Protein AF-A0A3S0UBY3-F1 (afdb_monomer)

Solvent-accessible surface area (backbone atoms only — not comparable to full-atom values): 37049 Å² total; per-residue (Å²): 132,81,89,73,77,71,64,92,69,75,54,56,44,58,55,44,88,33,71,86,42,46,67,49,50,43,51,38,42,45,49,52,40,56,54,53,75,72,58,89,74,78,84,89,67,85,76,73,86,61,48,73,69,53,44,51,51,50,36,53,45,42,46,29,70,48,75,72,84,61,65,47,99,41,67,59,68,59,82,82,43,48,64,55,47,53,55,40,70,66,39,85,90,56,46,69,62,54,49,51,44,54,45,45,34,56,28,55,55,64,73,55,57,37,51,48,48,46,55,43,23,75,73,71,79,36,69,35,50,53,48,46,36,55,50,38,35,86,76,75,44,50,63,52,58,53,35,46,34,39,37,71,54,56,28,65,71,89,52,60,64,87,39,41,46,66,46,35,52,77,30,38,47,53,38,52,46,47,40,74,72,44,62,88,87,51,86,49,32,67,31,29,37,52,46,52,41,68,46,95,68,75,49,71,66,34,45,53,55,32,48,52,38,34,34,32,78,56,71,74,65,16,70,48,30,46,53,32,45,67,81,46,90,59,43,70,63,53,36,57,55,30,56,70,43,92,47,66,54,24,20,33,37,24,26,51,48,32,39,82,70,54,48,71,83,44,50,70,60,51,53,53,50,42,74,70,47,87,46,66,74,38,31,25,29,37,33,33,21,34,39,64,46,72,46,64,53,71,84,76,62,48,73,68,55,50,49,51,53,30,69,67,59,82,71,80,82,63,75,57,55,71,66,57,63,72,91,73,57,68,76,44,28,29,53,88,78,64,47,76,56,60,66,56,39,58,53,39,53,49,49,52,25,24,71,67,57,36,23,62,58,48,46,50,56,37,50,61,45,62,48,30,23,72,68,34,32,19,51,43,16,49,54,53,49,52,38,46,52,46,28,44,54,51,42,62,75,38,80,83,54,102,61,92,54,61,56,29,66,72,28,36,2,38,38,6,53,29,17,46,27,45,28,86,58,52,43,60,53,46,52,53,51,33,64,75,34,60,90,46,68,61,70,52,41,51,43,46,51,49,14,28,70,50,27,72,52,60,64,18,48,21,52,49,61,48,44,62,84,73,53,90,38,67,67,59,40,52,49,41,53,52,50,60,67,46,45,31,79,72,73,73,37,50,75,65,52,47,58,47,53,28,59,76,51,53,71,36,41,74,88,19,40,26,85,30,27,76,69,100,68,32,30,35,34,37,56,41,80,89,70,51,73,49,36,27,44,85,88,64,54,76,51,53,75,69,61,36,59,71,37,79,76,40,16,58,48,22,51,52,46,48,52,51,29,55,54,45,42,54,52,51,53,53,53,54,50,54,49,52,53,49,31,26,74,72,56,44,76,34,50,41,65,57,39,50,55,43,35,50,48,28,47,59,51,19,45,54,53,43,70,41,52,31,21,41,54,48,100,92,46,57,46,55,29,36,41,46,96,90,67,46,45,21,31,90,85,68,46,81,51,88,76,57,71,89,32,40,31,28,45,46,41,76,89,50,43,62,76,91,45,51,67,52,49,53,48,50,50,51,46,59,63,49,65,67,75,74,115

Structure (mmCIF, N/CA/C/O backbone):
data_AF-A0A3S0UBY3-F1
#
_entry.id   AF-A0A3S0UBY3-F1
#
loop_
_atom_site.group_PDB
_atom_site.id
_atom_site.type_symbol
_atom_site.label_atom_id
_atom_site.label_alt_id
_atom_site.label_comp_id
_atom_site.label_asym_id
_atom_site.label_entity_id
_atom_site.label_seq_id
_atom_site.pdbx_PDB_ins_code
_atom_site.Cartn_x
_atom_site.Cartn_y
_atom_site.Cartn_z
_atom_site.occupancy
_atom_site.B_iso_or_equiv
_atom_site.auth_seq_id
_atom_site.auth_comp_id
_atom_site.auth_asym_id
_atom_site.auth_atom_id
_atom_site.pdbx_PDB_model_num
ATOM 1 N N . MET A 1 1 ? 36.560 -33.343 -26.051 1.00 32.06 1 MET A N 1
ATOM 2 C CA . MET A 1 1 ? 36.045 -32.577 -27.203 1.00 32.06 1 MET A CA 1
ATOM 3 C C . MET A 1 1 ? 37.040 -31.472 -27.485 1.00 32.06 1 MET A C 1
ATOM 5 O O . MET A 1 1 ? 37.594 -30.974 -26.513 1.00 32.06 1 MET A O 1
ATOM 9 N N . PRO A 1 2 ? 37.358 -31.209 -28.759 1.00 35.00 2 PRO A N 1
ATOM 10 C CA . PRO A 1 2 ? 38.418 -30.282 -29.131 1.00 35.00 2 PRO A CA 1
ATOM 11 C C . PRO A 1 2 ? 38.023 -28.857 -28.747 1.00 35.00 2 PRO A C 1
ATOM 13 O O . PRO A 1 2 ? 36.834 -28.541 -28.717 1.00 35.00 2 PRO A O 1
ATOM 16 N N . ASP A 1 3 ? 39.035 -28.046 -28.452 1.00 38.53 3 ASP A N 1
ATOM 17 C CA . ASP A 1 3 ? 38.946 -26.611 -28.213 1.00 38.53 3 ASP A CA 1
ATOM 18 C C . ASP A 1 3 ? 38.038 -25.939 -29.252 1.00 38.53 3 ASP A C 1
ATOM 20 O O . ASP A 1 3 ? 38.416 -25.748 -30.410 1.00 38.53 3 ASP A O 1
ATOM 24 N N . SER A 1 4 ? 36.821 -25.583 -28.839 1.00 31.58 4 SER A N 1
ATOM 25 C CA . SER A 1 4 ? 36.067 -24.545 -29.532 1.00 31.58 4 SER A CA 1
ATOM 26 C C . SER A 1 4 ? 36.783 -23.230 -29.234 1.00 31.58 4 SER A C 1
ATOM 28 O O . SER A 1 4 ? 36.887 -22.877 -28.056 1.00 31.58 4 SER A O 1
ATOM 30 N N . PRO A 1 5 ? 37.285 -22.498 -30.243 1.00 37.03 5 PRO A N 1
ATOM 31 C CA . PRO A 1 5 ? 37.791 -21.162 -29.998 1.00 37.03 5 PRO A CA 1
ATOM 32 C C . PRO A 1 5 ? 36.629 -20.337 -29.445 1.00 37.03 5 PRO A C 1
ATOM 34 O O . PRO A 1 5 ? 35.521 -20.365 -29.990 1.00 37.03 5 PRO A O 1
ATOM 37 N N . LEU A 1 6 ? 36.870 -19.644 -28.333 1.00 30.88 6 LEU A N 1
ATOM 38 C CA . LEU A 1 6 ? 35.965 -18.603 -27.861 1.00 30.88 6 LEU A CA 1
ATOM 39 C C . LEU A 1 6 ? 35.669 -17.650 -29.038 1.00 30.88 6 LEU A C 1
ATOM 41 O O . LEU A 1 6 ? 36.555 -17.429 -29.873 1.00 30.88 6 LEU A O 1
ATOM 45 N N . PRO A 1 7 ? 34.442 -17.110 -29.157 1.00 32.34 7 PRO A N 1
ATOM 46 C CA . PRO A 1 7 ? 34.137 -16.140 -30.201 1.00 32.34 7 PRO A CA 1
ATOM 47 C C . PRO A 1 7 ? 35.148 -14.976 -30.148 1.00 32.34 7 PRO A C 1
ATOM 49 O O . PRO A 1 7 ? 35.634 -14.652 -29.064 1.00 32.34 7 PRO A O 1
ATOM 52 N N . PRO A 1 8 ? 35.450 -14.309 -31.280 1.00 44.38 8 PRO A N 1
ATOM 53 C CA . PRO A 1 8 ? 36.478 -13.256 -31.410 1.00 44.38 8 PRO A CA 1
ATOM 54 C C . PRO A 1 8 ? 36.310 -12.026 -30.485 1.00 44.38 8 PRO A C 1
ATOM 56 O O . PRO A 1 8 ? 37.090 -11.082 -30.557 1.00 44.38 8 PRO A O 1
ATOM 59 N N . GLN A 1 9 ? 35.307 -12.040 -29.607 1.00 47.97 9 GLN A N 1
ATOM 60 C CA . GLN A 1 9 ? 35.019 -11.064 -28.559 1.00 47.97 9 GLN A CA 1
ATOM 61 C C . GLN A 1 9 ? 35.766 -11.340 -27.233 1.00 47.97 9 GLN A C 1
ATOM 63 O O . GLN A 1 9 ? 35.613 -10.579 -26.285 1.00 47.97 9 GLN A O 1
ATOM 68 N N . SER A 1 10 ? 36.573 -12.407 -27.131 1.00 42.12 10 SER A N 1
ATOM 69 C CA . SER A 1 10 ? 37.252 -12.796 -25.879 1.00 42.12 10 SER A CA 1
ATOM 70 C C . SER A 1 10 ? 38.635 -12.172 -25.646 1.00 42.12 10 SER A C 1
ATOM 72 O O . SER A 1 10 ? 39.241 -12.428 -24.607 1.00 42.12 10 SER A O 1
ATOM 74 N N . GLN A 1 11 ? 39.164 -11.387 -26.589 1.00 56.41 11 GLN A N 1
ATOM 75 C CA . GLN A 1 11 ? 40.334 -10.538 -26.342 1.00 56.41 11 GLN A CA 1
ATOM 76 C C . GLN A 1 11 ? 39.840 -9.103 -26.115 1.00 56.41 11 GLN A C 1
ATOM 78 O O . GLN A 1 11 ? 39.343 -8.497 -27.063 1.00 56.41 11 GLN A O 1
ATOM 83 N N . PRO A 1 12 ? 39.924 -8.568 -24.879 1.00 63.78 12 PRO A N 1
ATOM 84 C CA . PRO A 1 12 ? 39.362 -7.258 -24.554 1.00 63.78 12 PRO A CA 1
ATOM 85 C C . PRO A 1 12 ? 40.031 -6.139 -25.355 1.00 63.78 12 PRO A C 1
ATOM 87 O O . PRO A 1 12 ? 39.376 -5.191 -25.746 1.00 63.78 12 PRO A O 1
ATOM 90 N N . TRP A 1 13 ? 41.309 -6.269 -25.692 1.00 72.81 13 TRP A N 1
ATOM 91 C CA . TRP A 1 13 ? 41.991 -5.342 -26.589 1.00 72.81 13 TRP A CA 1
ATOM 92 C C . TRP A 1 13 ? 42.615 -6.150 -27.718 1.00 72.81 13 TRP A C 1
ATOM 94 O O . TRP A 1 13 ? 43.216 -7.194 -27.463 1.00 72.81 13 TRP A O 1
ATOM 104 N N . ARG A 1 14 ? 42.411 -5.702 -28.958 1.00 77.94 14 ARG A N 1
ATOM 105 C CA . ARG A 1 14 ? 42.967 -6.329 -30.158 1.00 77.94 14 ARG A CA 1
ATOM 106 C C . ARG A 1 14 ? 43.536 -5.243 -31.058 1.00 77.94 14 ARG A C 1
ATOM 108 O O . ARG A 1 14 ? 42.834 -4.266 -31.321 1.00 77.94 14 ARG A O 1
ATOM 115 N N . ALA A 1 15 ? 44.746 -5.443 -31.568 1.00 80.62 15 ALA A N 1
ATOM 116 C CA . ALA A 1 15 ? 45.245 -4.626 -32.657 1.00 80.62 15 ALA A CA 1
ATOM 117 C C . ALA A 1 15 ? 44.335 -4.794 -33.883 1.00 80.62 15 ALA A C 1
ATOM 119 O O . ALA A 1 15 ? 44.054 -5.913 -34.329 1.00 80.62 15 ALA A O 1
ATOM 120 N N . ILE A 1 16 ? 43.860 -3.678 -34.431 1.00 84.88 16 ILE A N 1
ATOM 121 C CA . ILE A 1 16 ? 43.133 -3.645 -35.703 1.00 84.88 16 ILE A CA 1
ATOM 122 C C . ILE A 1 16 ? 43.943 -2.888 -36.752 1.00 84.88 16 ILE A C 1
ATOM 124 O O . ILE A 1 16 ? 44.763 -2.037 -36.418 1.00 84.88 16 ILE A O 1
ATOM 128 N N . ASP A 1 17 ? 43.679 -3.164 -38.030 1.00 86.38 17 ASP A N 1
ATOM 129 C CA . ASP A 1 17 ? 44.077 -2.240 -39.092 1.00 86.38 17 ASP A CA 1
ATOM 130 C C . ASP A 1 17 ? 43.248 -0.958 -38.932 1.00 86.38 17 ASP A C 1
ATOM 132 O O . ASP A 1 17 ? 42.068 -0.918 -39.289 1.00 86.38 17 ASP A O 1
ATOM 136 N N . ALA A 1 18 ? 43.835 0.048 -38.279 1.00 88.12 18 ALA A N 1
ATOM 137 C CA . ALA A 1 18 ? 43.155 1.282 -37.906 1.00 88.12 18 ALA A CA 1
ATOM 138 C C . ALA A 1 18 ? 43.128 2.308 -39.050 1.00 88.12 18 ALA A C 1
ATOM 140 O O . ALA A 1 18 ? 42.314 3.231 -39.028 1.00 88.12 18 ALA A O 1
ATOM 141 N N . GLU A 1 19 ? 43.966 2.148 -40.076 1.00 90.25 19 GLU A N 1
ATOM 142 C CA . GLU A 1 19 ? 44.092 3.108 -41.176 1.00 90.25 19 GLU A CA 1
ATOM 143 C C . GLU A 1 19 ? 42.757 3.385 -41.911 1.00 90.25 19 GLU A C 1
ATOM 145 O O . GLU A 1 19 ? 42.457 4.554 -42.175 1.00 90.25 19 GLU A O 1
ATOM 150 N N . PRO A 1 20 ? 41.871 2.391 -42.151 1.00 93.25 20 PRO A N 1
ATOM 151 C CA . PRO A 1 20 ? 40.527 2.629 -42.685 1.00 93.25 20 PRO A CA 1
ATOM 152 C C . PRO A 1 20 ? 39.637 3.537 -41.817 1.00 93.25 20 PRO A C 1
ATOM 154 O O . PRO A 1 20 ? 38.706 4.151 -42.340 1.00 93.25 20 PRO A O 1
ATOM 157 N N . LEU A 1 21 ? 39.905 3.649 -40.510 1.00 91.31 21 LEU A N 1
ATOM 158 C CA . LEU A 1 21 ? 39.162 4.505 -39.576 1.00 91.31 21 LEU A CA 1
ATOM 159 C C . LEU A 1 21 ? 39.679 5.949 -39.544 1.00 91.31 21 LEU A C 1
ATOM 161 O O . LEU A 1 21 ? 38.986 6.822 -39.015 1.00 91.31 21 LEU A O 1
ATOM 165 N N . ARG A 1 22 ? 40.847 6.238 -40.138 1.00 93.44 22 ARG A N 1
ATOM 166 C CA . ARG A 1 22 ? 41.459 7.578 -40.150 1.00 93.44 22 ARG A CA 1
ATOM 167 C C . ARG A 1 22 ? 40.489 8.689 -40.571 1.00 93.44 22 ARG A C 1
ATOM 169 O O . ARG A 1 22 ? 40.443 9.697 -39.863 1.00 93.44 22 ARG A O 1
ATOM 176 N N . PRO A 1 23 ? 39.683 8.557 -41.647 1.00 92.19 23 PRO A N 1
ATOM 177 C CA . PRO A 1 23 ? 38.754 9.617 -42.038 1.00 92.19 23 PRO A CA 1
ATOM 178 C C . PRO A 1 23 ? 37.687 9.888 -40.973 1.00 92.19 23 PRO A C 1
ATOM 180 O O . PRO A 1 23 ? 37.364 11.043 -40.711 1.00 92.19 23 PRO A O 1
ATOM 183 N N . ALA A 1 24 ? 37.173 8.836 -40.329 1.00 90.88 24 ALA A N 1
ATOM 184 C CA . ALA A 1 24 ? 36.143 8.945 -39.301 1.00 90.88 24 ALA A CA 1
ATOM 185 C C . ALA A 1 24 ? 36.699 9.553 -38.002 1.00 90.88 24 ALA A C 1
ATOM 187 O O . ALA A 1 24 ? 36.084 10.457 -37.438 1.00 90.88 24 ALA A O 1
ATOM 188 N N . VAL A 1 25 ? 37.885 9.112 -37.562 1.00 90.00 25 VAL A N 1
ATOM 189 C CA . VAL A 1 25 ? 38.583 9.675 -36.391 1.00 90.00 25 VAL A CA 1
ATOM 190 C C . VAL A 1 25 ? 38.940 11.142 -36.634 1.00 90.00 25 VAL A C 1
ATOM 192 O O . VAL A 1 25 ? 38.673 11.989 -35.783 1.00 90.00 25 VAL A O 1
ATOM 195 N N . SER A 1 26 ? 39.478 11.465 -37.814 1.00 90.62 26 SER A N 1
ATOM 196 C CA . SER A 1 26 ? 39.803 12.843 -38.186 1.00 90.62 26 SER A CA 1
ATOM 197 C C . SER A 1 26 ? 38.561 13.727 -38.196 1.00 90.62 26 SER A C 1
ATOM 199 O O . SER A 1 26 ? 38.596 14.808 -37.616 1.00 90.62 26 SER A O 1
ATOM 201 N N . ALA A 1 27 ? 37.461 13.279 -38.810 1.00 90.00 27 ALA A N 1
ATOM 202 C CA . ALA A 1 27 ? 36.219 14.045 -38.855 1.00 90.00 27 ALA A CA 1
ATOM 203 C C . ALA A 1 27 ? 35.667 14.318 -37.447 1.00 90.00 27 ALA A C 1
ATOM 205 O O . ALA A 1 27 ? 35.289 15.451 -37.149 1.00 90.00 27 ALA A O 1
ATOM 206 N N . LEU A 1 28 ? 35.686 13.312 -36.563 1.00 86.88 28 LEU A N 1
ATOM 207 C CA . LEU A 1 28 ? 35.239 13.459 -35.179 1.00 86.88 28 LEU A CA 1
ATOM 208 C C . LEU A 1 28 ? 36.095 14.478 -34.412 1.00 86.88 28 LEU A C 1
ATOM 210 O O . LEU A 1 28 ? 35.548 15.407 -33.817 1.00 86.88 28 LEU A O 1
ATOM 214 N N . LEU A 1 29 ? 37.425 14.343 -34.444 1.00 85.31 29 LEU A N 1
ATOM 215 C CA . LEU A 1 29 ? 38.333 15.249 -33.732 1.00 85.31 29 LEU A CA 1
ATOM 216 C C . LEU A 1 29 ? 38.274 16.685 -34.279 1.00 85.31 29 LEU A C 1
ATOM 218 O O . LEU A 1 29 ? 38.275 17.639 -33.498 1.00 85.31 29 LEU A O 1
ATOM 222 N N . THR A 1 30 ? 38.150 16.860 -35.601 1.00 86.69 30 THR A N 1
ATOM 223 C CA . THR A 1 30 ? 37.954 18.181 -36.222 1.00 86.69 30 THR A CA 1
ATOM 224 C C . THR A 1 30 ? 36.630 18.809 -35.795 1.00 86.69 30 THR A C 1
ATOM 226 O O . THR A 1 30 ? 36.609 19.977 -35.412 1.00 86.69 30 THR A O 1
ATOM 229 N N . ALA A 1 31 ? 35.535 18.046 -35.788 1.00 84.00 31 ALA A N 1
ATOM 230 C CA . ALA A 1 31 ? 34.242 18.557 -35.348 1.00 84.00 31 ALA A CA 1
ATOM 231 C C . ALA A 1 31 ? 34.271 18.988 -33.872 1.00 84.00 31 ALA A C 1
ATOM 233 O O . ALA A 1 31 ? 33.775 20.064 -33.539 1.00 84.00 31 ALA A O 1
ATOM 234 N N . ILE A 1 32 ? 34.908 18.199 -32.997 1.00 78.81 32 ILE A N 1
ATOM 235 C CA . ILE A 1 32 ? 35.117 18.563 -31.587 1.00 78.81 32 ILE A CA 1
ATOM 236 C C . ILE A 1 32 ? 35.886 19.885 -31.492 1.00 78.81 32 ILE A C 1
ATOM 238 O O . ILE A 1 32 ? 35.467 20.785 -30.760 1.00 78.81 32 ILE A O 1
ATOM 242 N N . HIS A 1 33 ? 36.969 20.041 -32.258 1.00 79.06 33 HIS A N 1
ATOM 243 C CA . HIS A 1 33 ? 37.759 21.272 -32.282 1.00 79.06 33 HIS A CA 1
ATOM 244 C C . HIS A 1 33 ? 36.934 22.492 -32.731 1.00 79.06 33 HIS A C 1
ATOM 246 O O . HIS A 1 33 ? 36.941 23.524 -32.058 1.00 79.06 33 HIS A O 1
ATOM 252 N N . GLU A 1 34 ? 36.167 22.375 -33.818 1.00 79.88 34 GLU A N 1
ATOM 253 C CA . GLU A 1 34 ? 35.335 23.471 -34.328 1.00 79.88 34 GLU A CA 1
ATOM 254 C C . GLU A 1 34 ? 34.210 23.873 -33.370 1.00 79.88 34 GLU A C 1
ATOM 256 O O . GLU A 1 34 ? 33.939 25.063 -33.198 1.00 79.88 34 GLU A O 1
ATOM 261 N N . ILE A 1 35 ? 33.545 22.897 -32.750 1.00 76.50 35 ILE A N 1
ATOM 262 C CA . ILE A 1 35 ? 32.459 23.137 -31.791 1.00 76.50 35 ILE A CA 1
ATOM 263 C C . ILE A 1 35 ? 33.014 23.811 -30.532 1.00 76.50 35 ILE A C 1
ATOM 265 O O . ILE A 1 35 ? 32.422 24.770 -30.034 1.00 76.50 35 ILE A O 1
ATOM 269 N N . SER A 1 36 ? 34.191 23.376 -30.074 1.00 68.75 36 SER A N 1
ATOM 270 C CA . SER A 1 36 ? 34.912 24.001 -28.958 1.00 68.75 36 SER A CA 1
ATOM 271 C C . SER A 1 36 ? 35.250 25.462 -29.242 1.00 68.75 36 SER A C 1
ATOM 273 O O . SER A 1 36 ? 35.028 26.322 -28.398 1.00 68.75 36 SER A O 1
ATOM 275 N N . ALA A 1 37 ? 35.740 25.762 -30.449 1.00 71.06 37 ALA A N 1
ATOM 276 C CA . ALA A 1 37 ? 36.129 27.115 -30.843 1.00 71.06 37 ALA A CA 1
ATOM 277 C C . ALA A 1 37 ? 34.947 28.104 -30.907 1.00 71.06 37 ALA A C 1
ATOM 279 O O . ALA A 1 37 ? 35.157 29.316 -30.871 1.00 71.06 37 ALA A O 1
ATOM 280 N N . ARG A 1 38 ? 33.703 27.609 -31.006 1.00 70.06 38 ARG A N 1
ATOM 281 C CA . ARG A 1 38 ? 32.481 28.430 -31.090 1.00 70.06 38 ARG A CA 1
ATOM 282 C C . ARG A 1 38 ? 31.797 28.666 -29.738 1.00 70.06 38 ARG A C 1
ATOM 284 O O . ARG A 1 38 ? 30.954 29.559 -29.651 1.00 70.06 38 ARG A O 1
ATOM 291 N N . HIS A 1 39 ? 32.122 27.892 -28.701 1.00 62.16 39 HIS A N 1
ATOM 292 C CA . HIS A 1 39 ? 31.466 27.961 -27.391 1.00 62.16 39 HIS A CA 1
ATOM 293 C C . HIS A 1 39 ? 32.383 28.560 -26.312 1.00 62.16 39 HIS A C 1
ATOM 295 O O . HIS A 1 39 ? 33.084 27.848 -25.605 1.00 62.16 39 HIS A O 1
ATOM 301 N N . ASP A 1 40 ? 32.314 29.883 -26.137 1.00 54.75 40 ASP A N 1
ATOM 302 C CA . ASP A 1 40 ? 33.054 30.648 -25.115 1.00 54.75 40 ASP A CA 1
ATOM 303 C C . ASP A 1 40 ? 32.287 30.728 -23.770 1.00 54.75 40 ASP A C 1
ATOM 305 O O . ASP A 1 40 ? 32.052 31.799 -23.207 1.00 54.75 40 ASP A O 1
ATOM 309 N N . LEU A 1 41 ? 31.781 29.591 -23.275 1.00 50.16 41 LEU A N 1
ATOM 310 C CA . LEU A 1 41 ? 30.947 29.545 -22.065 1.00 50.16 41 LEU A CA 1
ATOM 311 C C . LEU A 1 41 ? 31.766 29.155 -20.828 1.00 50.16 41 LEU A C 1
ATOM 313 O O . LEU A 1 41 ? 31.906 27.989 -20.485 1.00 50.16 41 LEU A O 1
ATOM 317 N N . LEU A 1 42 ? 32.273 30.194 -20.159 1.00 43.06 42 LEU A N 1
ATOM 318 C CA . LEU A 1 42 ? 32.481 30.315 -18.711 1.00 43.06 42 LEU A CA 1
ATOM 319 C C . LEU A 1 42 ? 32.914 29.042 -17.959 1.00 43.06 42 LEU A C 1
ATOM 321 O O . LEU A 1 42 ? 32.099 28.331 -17.379 1.00 43.06 42 LEU A O 1
ATOM 325 N N . SER A 1 43 ? 34.236 28.939 -17.786 1.00 49.72 43 SER A N 1
ATOM 326 C CA . SER A 1 43 ? 34.962 28.210 -16.735 1.00 49.72 43 SER A CA 1
ATOM 327 C C . SER A 1 43 ? 34.865 26.676 -16.756 1.00 49.72 43 SER A C 1
ATOM 329 O O . SER A 1 43 ? 33.785 26.109 -16.770 1.00 49.72 43 SER A O 1
ATOM 331 N N . TRP A 1 44 ? 36.041 26.042 -16.648 1.00 40.88 44 TRP A N 1
ATOM 332 C CA . TRP A 1 44 ? 36.341 24.639 -16.294 1.00 40.88 44 TRP A CA 1
ATOM 333 C C . TRP A 1 44 ? 36.990 23.711 -17.340 1.00 40.88 44 TRP A C 1
ATOM 335 O O . TRP A 1 44 ? 37.476 22.671 -16.910 1.00 40.88 44 TRP A O 1
ATOM 345 N N . VAL A 1 45 ? 37.165 24.056 -18.627 1.00 45.53 45 VAL A N 1
ATOM 346 C CA . VAL A 1 45 ? 38.017 23.248 -19.545 1.00 45.53 45 VAL A CA 1
ATOM 347 C C . VAL A 1 45 ? 38.655 24.121 -20.641 1.00 45.53 45 VAL A C 1
ATOM 349 O O . VAL A 1 45 ? 37.951 24.702 -21.457 1.00 45.53 45 VAL A O 1
ATOM 352 N N . ALA A 1 46 ? 39.988 24.214 -20.689 1.00 49.28 46 ALA A N 1
ATOM 353 C CA . ALA A 1 46 ? 40.725 24.847 -21.791 1.00 49.28 46 ALA A CA 1
ATOM 354 C C . ALA A 1 46 ? 41.046 23.798 -22.874 1.00 49.28 46 ALA A C 1
ATOM 356 O O . ALA A 1 46 ? 42.083 23.164 -22.829 1.00 49.28 46 ALA A O 1
ATOM 357 N N . CYS A 1 47 ? 40.154 23.550 -23.831 1.00 53.66 47 CYS A N 1
ATOM 358 C CA . CYS A 1 47 ? 40.345 22.442 -24.780 1.00 53.66 47 CYS A CA 1
ATOM 359 C C . CYS A 1 47 ? 41.628 22.607 -25.644 1.00 53.66 47 CYS A C 1
ATOM 361 O O . CYS A 1 47 ? 41.897 23.709 -26.134 1.00 53.66 47 CYS A O 1
ATOM 363 N N . PRO A 1 48 ? 42.422 21.543 -25.866 1.00 57.16 48 PRO A N 1
ATOM 364 C CA . PRO A 1 48 ? 43.610 21.579 -26.698 1.00 57.16 48 PRO A CA 1
ATOM 365 C C . PRO A 1 48 ? 43.185 21.539 -28.169 1.00 57.16 48 PRO A C 1
ATOM 367 O O . PRO A 1 48 ? 42.057 21.192 -28.524 1.00 57.16 48 PRO A O 1
ATOM 370 N N . HIS A 1 49 ? 44.092 21.921 -29.055 1.00 61.94 49 HIS A N 1
ATOM 371 C CA . HIS A 1 49 ? 43.866 21.790 -30.487 1.00 61.94 49 HIS A CA 1
ATOM 372 C C . HIS A 1 49 ? 44.115 20.337 -30.891 1.00 61.94 49 HIS A C 1
ATOM 374 O O . HIS A 1 49 ? 45.267 19.919 -30.902 1.00 61.94 49 HIS A O 1
ATOM 380 N N . TYR A 1 50 ? 43.052 19.590 -31.209 1.00 71.00 50 TYR A N 1
ATOM 381 C CA . TYR A 1 50 ? 43.192 18.276 -31.832 1.00 71.00 50 TYR A CA 1
ATOM 382 C C . TYR A 1 50 ? 43.640 18.456 -33.286 1.00 71.00 50 TYR A C 1
ATOM 384 O O . TYR A 1 50 ? 42.949 19.094 -34.083 1.00 71.00 50 TYR A O 1
ATOM 392 N N . GLY A 1 51 ? 44.811 17.926 -33.623 1.00 75.12 51 GLY A N 1
ATOM 393 C CA . GLY A 1 51 ? 45.413 17.991 -34.950 1.00 75.12 51 GLY A CA 1
ATOM 394 C C . GLY A 1 51 ? 45.784 16.614 -35.494 1.00 75.12 51 GLY A C 1
ATOM 395 O O . GLY A 1 51 ? 45.375 15.579 -34.975 1.00 75.12 51 GLY A O 1
ATOM 396 N N . ALA A 1 52 ? 46.595 16.596 -36.555 1.00 81.31 52 ALA A N 1
ATOM 397 C CA . ALA A 1 52 ? 47.036 15.352 -37.192 1.00 81.31 52 ALA A CA 1
ATOM 398 C C . ALA A 1 52 ? 47.760 14.403 -36.216 1.00 81.31 52 ALA A C 1
ATOM 400 O O . ALA A 1 52 ? 47.538 13.200 -36.266 1.00 81.31 52 ALA A O 1
ATOM 401 N N . ALA A 1 53 ? 48.543 14.951 -35.279 1.00 83.38 53 ALA A N 1
ATOM 402 C CA . ALA A 1 53 ? 49.245 14.166 -34.265 1.00 83.38 53 ALA A CA 1
ATOM 403 C C . ALA A 1 53 ? 48.293 13.432 -33.301 1.00 83.38 53 ALA A C 1
ATOM 405 O O . ALA A 1 53 ? 48.612 12.336 -32.852 1.00 83.38 53 ALA A O 1
ATOM 406 N N . ASP A 1 54 ? 47.125 14.006 -32.997 1.00 84.38 54 ASP A N 1
ATOM 407 C CA . ASP A 1 54 ? 46.111 13.364 -32.155 1.00 84.38 54 ASP A CA 1
ATOM 408 C C . ASP A 1 54 ? 45.381 12.247 -32.910 1.00 84.38 54 ASP A C 1
ATOM 410 O O . ASP A 1 54 ? 45.085 11.202 -32.336 1.00 84.38 54 ASP A O 1
ATOM 414 N N . VAL A 1 55 ? 45.132 12.438 -34.213 1.00 87.38 55 VAL A N 1
ATOM 415 C CA . VAL A 1 55 ? 44.600 11.378 -35.085 1.00 87.38 55 VAL A CA 1
ATOM 416 C C . VAL A 1 55 ? 45.579 10.206 -35.133 1.00 87.38 55 VAL A C 1
ATOM 418 O O . VAL A 1 55 ? 45.162 9.072 -34.921 1.00 87.38 55 VAL A O 1
ATOM 421 N N . ASP A 1 56 ? 46.869 10.473 -35.352 1.00 88.50 56 ASP A N 1
ATOM 422 C CA . ASP A 1 56 ? 47.908 9.437 -35.364 1.00 88.50 56 ASP A CA 1
ATOM 423 C C . ASP A 1 56 ? 48.009 8.724 -34.009 1.00 88.50 56 ASP A C 1
ATOM 425 O O . ASP A 1 56 ? 48.008 7.499 -33.971 1.00 88.50 56 ASP A O 1
ATOM 429 N N . ALA A 1 57 ? 47.972 9.462 -32.894 1.00 87.25 57 ALA A N 1
ATOM 430 C CA . ALA A 1 57 ? 47.989 8.870 -31.556 1.00 87.25 57 ALA A CA 1
ATOM 431 C C . ALA A 1 57 ? 46.794 7.929 -31.309 1.00 87.25 57 ALA A C 1
ATOM 433 O O . ALA A 1 57 ? 46.965 6.834 -30.774 1.00 87.25 57 ALA A O 1
ATOM 434 N N . VAL A 1 58 ? 45.584 8.320 -31.725 1.00 87.62 58 VAL A N 1
ATOM 435 C CA . VAL A 1 58 ? 44.391 7.465 -31.612 1.00 87.62 58 VAL A CA 1
ATOM 436 C C . VAL A 1 58 ? 44.519 6.214 -32.487 1.00 87.62 58 VAL A C 1
ATOM 438 O O . VAL A 1 58 ? 44.157 5.124 -32.045 1.00 87.62 58 VAL A O 1
ATOM 441 N N . LEU A 1 59 ? 45.039 6.340 -33.709 1.00 90.19 59 LEU A N 1
ATOM 442 C CA . LEU A 1 59 ? 45.234 5.204 -34.615 1.00 90.19 59 LEU A CA 1
ATOM 443 C C . LEU A 1 59 ? 46.324 4.244 -34.121 1.00 90.19 59 LEU A C 1
ATOM 445 O O . LEU A 1 59 ? 46.141 3.028 -34.199 1.00 90.19 59 LEU A O 1
ATOM 449 N N . ASP A 1 60 ? 47.405 4.769 -33.545 1.00 88.88 60 ASP A N 1
ATOM 450 C CA . ASP A 1 60 ? 48.450 3.978 -32.891 1.00 88.88 60 ASP A CA 1
ATOM 451 C C . ASP A 1 60 ? 47.876 3.197 -31.701 1.00 88.88 60 ASP A C 1
ATOM 453 O O . ASP A 1 60 ? 48.164 2.011 -31.529 1.00 88.88 60 ASP A O 1
ATOM 457 N N . MET A 1 61 ? 47.000 3.824 -30.906 1.00 87.06 61 MET A N 1
ATOM 458 C CA . MET A 1 61 ? 46.302 3.153 -29.804 1.00 87.06 61 MET A CA 1
ATOM 459 C C . MET A 1 61 ? 45.366 2.045 -30.298 1.00 87.06 61 MET A C 1
ATOM 461 O O . MET A 1 61 ? 45.319 0.980 -29.692 1.00 87.06 61 MET A O 1
ATOM 465 N N . LEU A 1 62 ? 44.641 2.264 -31.399 1.00 87.50 62 LEU A N 1
ATOM 466 C CA . LEU A 1 62 ? 43.784 1.243 -32.020 1.00 87.50 62 LEU A CA 1
ATOM 467 C C . LEU A 1 62 ? 44.588 0.081 -32.627 1.00 87.50 62 LEU A C 1
ATOM 469 O O . LEU A 1 62 ? 44.087 -1.037 -32.725 1.00 87.50 62 LEU A O 1
ATOM 473 N N . SER A 1 63 ? 45.839 0.333 -33.004 1.00 88.94 63 SER A N 1
ATOM 474 C CA . SER A 1 63 ? 46.756 -0.671 -33.553 1.00 88.94 63 SER A CA 1
ATOM 475 C C . SER A 1 63 ? 47.542 -1.423 -32.465 1.00 88.94 63 SER A C 1
ATOM 477 O O . SER A 1 63 ? 48.404 -2.240 -32.784 1.00 88.94 63 SER A O 1
ATOM 479 N N . SER A 1 64 ? 47.266 -1.152 -31.185 1.00 84.81 64 SER A N 1
ATOM 480 C CA . SER A 1 64 ? 47.930 -1.759 -30.027 1.00 84.81 64 SER A CA 1
ATOM 481 C C . SER A 1 64 ? 47.123 -2.924 -29.440 1.00 84.81 64 SER A C 1
ATOM 483 O O . SER A 1 64 ? 45.897 -2.885 -29.383 1.00 84.81 64 SER A O 1
ATOM 485 N N . ASP A 1 65 ? 47.821 -3.933 -28.911 1.00 80.62 65 ASP A N 1
ATOM 486 C CA . ASP A 1 65 ? 47.235 -5.095 -28.217 1.00 80.62 65 ASP A CA 1
ATOM 487 C C . ASP A 1 65 ? 46.966 -4.849 -26.715 1.00 80.62 65 ASP A C 1
ATOM 489 O O . ASP A 1 65 ? 46.816 -5.784 -25.925 1.00 80.62 65 ASP A O 1
ATOM 493 N N . GLY A 1 66 ? 46.938 -3.588 -26.280 1.00 75.00 66 GLY A N 1
ATOM 494 C CA . GLY A 1 66 ? 46.765 -3.208 -24.877 1.00 75.00 66 GLY A CA 1
ATOM 495 C C . GLY A 1 66 ? 45.714 -2.118 -24.674 1.00 75.00 66 GLY A C 1
ATOM 496 O O . GLY A 1 66 ? 45.365 -1.418 -25.624 1.00 75.00 66 GLY A O 1
ATOM 497 N N . PRO A 1 67 ? 45.221 -1.941 -23.433 1.00 76.81 67 PRO A N 1
ATOM 498 C CA . PRO A 1 67 ? 44.302 -0.857 -23.125 1.00 76.81 67 PRO A CA 1
ATOM 499 C C . PRO A 1 67 ? 44.922 0.505 -23.459 1.00 76.81 67 PRO A C 1
ATOM 501 O O . PRO A 1 67 ? 46.143 0.669 -23.360 1.00 76.81 67 PRO A O 1
ATOM 504 N N . PRO A 1 68 ? 44.093 1.504 -23.794 1.00 75.81 68 PRO A N 1
ATOM 505 C CA . PRO A 1 68 ? 44.552 2.863 -24.028 1.00 75.81 68 PRO A CA 1
ATOM 506 C C . PRO A 1 68 ? 45.324 3.398 -22.808 1.00 75.81 68 PRO A C 1
ATOM 508 O O . PRO A 1 68 ? 44.784 3.496 -21.707 1.00 75.81 68 PRO A O 1
ATOM 511 N N . THR A 1 69 ? 46.601 3.743 -22.999 1.00 70.06 69 THR A N 1
ATOM 512 C CA . THR A 1 69 ? 47.507 4.215 -21.930 1.00 70.06 69 THR A CA 1
ATOM 513 C C . THR A 1 69 ? 47.633 5.736 -21.861 1.00 70.06 69 THR A C 1
ATOM 515 O O . THR A 1 69 ? 48.102 6.274 -20.857 1.00 70.06 69 THR A O 1
ATOM 518 N N . GLN A 1 70 ? 47.208 6.440 -22.911 1.00 64.62 70 GLN A N 1
ATOM 519 C CA . GLN A 1 70 ? 47.287 7.892 -23.020 1.00 64.62 70 GLN A CA 1
ATOM 520 C C . GLN A 1 70 ? 45.905 8.509 -22.770 1.00 64.62 70 GLN A C 1
ATOM 522 O O . GLN A 1 70 ? 44.937 8.176 -23.449 1.00 64.62 70 GLN A O 1
ATOM 527 N N . GLN A 1 71 ? 45.817 9.409 -21.789 1.00 59.91 71 GLN A N 1
ATOM 528 C CA . GLN A 1 71 ? 44.611 10.188 -21.499 1.00 59.91 71 GLN A CA 1
ATOM 529 C C . GLN A 1 71 ? 44.920 11.670 -21.713 1.00 59.91 71 GLN A C 1
ATOM 531 O O . GLN A 1 71 ? 45.817 12.215 -21.066 1.00 59.91 71 GLN A O 1
ATOM 536 N N . ASN A 1 72 ? 44.184 12.332 -22.604 1.00 55.88 72 ASN A N 1
ATOM 537 C CA . ASN A 1 72 ? 44.248 13.784 -22.749 1.00 55.88 72 ASN A CA 1
ATOM 538 C C . ASN A 1 72 ? 43.473 14.419 -21.562 1.00 55.88 72 ASN A C 1
ATOM 540 O O . ASN A 1 72 ? 42.402 13.924 -21.210 1.00 55.88 72 ASN A O 1
ATOM 544 N N . PRO A 1 73 ? 43.979 15.458 -20.869 1.00 53.22 73 PRO A N 1
ATOM 545 C CA . PRO A 1 73 ? 43.415 15.914 -19.585 1.00 53.22 73 PRO A CA 1
ATOM 546 C C . PRO A 1 73 ? 42.044 16.624 -19.623 1.00 53.22 73 PRO A C 1
ATOM 548 O O . PRO A 1 73 ? 41.628 17.170 -18.600 1.00 53.22 73 PRO A O 1
ATOM 551 N N . TRP A 1 74 ? 41.324 16.641 -20.743 1.00 56.72 74 TRP A N 1
ATOM 552 C CA . TRP A 1 7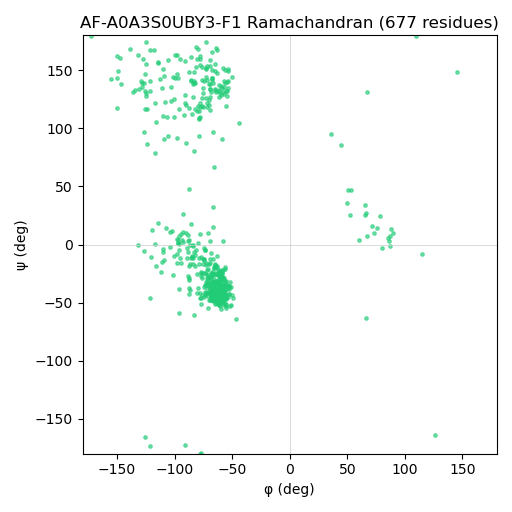4 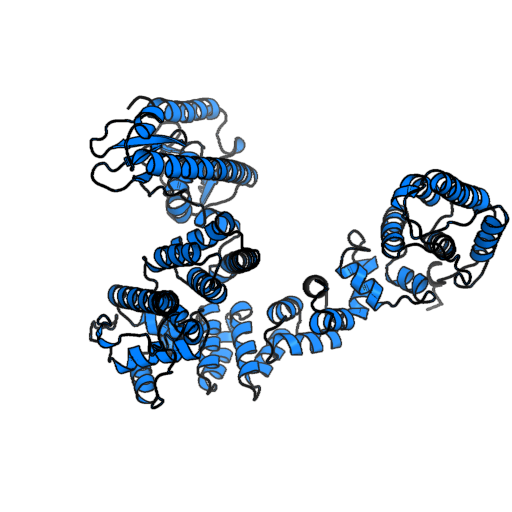? 40.177 17.537 -20.957 1.00 56.72 74 TRP A CA 1
ATOM 553 C C . TRP A 1 74 ? 38.851 16.792 -20.952 1.00 56.72 74 TRP A C 1
ATOM 555 O O . TRP A 1 74 ? 38.800 15.668 -21.413 1.00 56.72 74 TRP A O 1
ATOM 565 N N . VAL A 1 75 ? 37.785 17.415 -20.439 1.00 55.88 75 VAL A N 1
ATOM 566 C CA . VAL A 1 75 ? 36.446 16.809 -20.335 1.00 55.88 75 VAL A CA 1
ATOM 567 C C . VAL A 1 75 ? 35.486 17.499 -21.299 1.00 55.88 75 VAL A C 1
ATOM 569 O O . VAL A 1 75 ? 35.448 18.725 -21.345 1.00 55.88 75 VAL A O 1
ATOM 572 N N . PHE A 1 76 ? 34.684 16.737 -22.049 1.00 60.62 76 PHE A N 1
ATOM 573 C CA . PHE A 1 76 ? 33.729 17.293 -23.016 1.00 60.62 76 PHE A CA 1
ATOM 574 C C . PHE A 1 76 ? 32.278 16.892 -22.731 1.00 60.62 76 PHE A C 1
ATOM 576 O O . PHE A 1 76 ? 31.999 15.728 -22.424 1.00 60.62 76 PHE A O 1
ATOM 583 N N . ASN A 1 77 ? 31.341 17.828 -22.922 1.00 62.81 77 ASN A N 1
ATOM 584 C CA . ASN A 1 77 ? 29.906 17.543 -22.885 1.00 62.81 77 ASN A CA 1
ATOM 585 C C . ASN A 1 77 ? 29.457 16.911 -24.216 1.00 62.81 77 ASN A C 1
ATOM 587 O O . ASN A 1 77 ? 29.489 17.572 -25.256 1.00 62.81 77 ASN A O 1
ATOM 591 N N . LEU A 1 78 ? 29.015 15.648 -24.186 1.00 63.84 78 LEU A N 1
ATOM 592 C CA . LEU A 1 78 ? 28.572 14.931 -25.387 1.00 63.84 78 LEU A CA 1
ATOM 593 C C . LEU A 1 78 ? 27.394 15.573 -26.109 1.00 63.84 78 LEU A C 1
ATOM 595 O O . LEU A 1 78 ? 27.283 15.393 -27.319 1.00 63.84 78 LEU A O 1
ATOM 599 N N . GLU A 1 79 ? 26.524 16.304 -25.412 1.00 66.81 79 GLU A N 1
ATOM 600 C CA . GLU A 1 79 ? 25.374 16.944 -26.060 1.00 66.81 79 GLU A CA 1
ATOM 601 C C . GLU A 1 79 ? 25.819 17.920 -27.153 1.00 66.81 79 GLU A C 1
ATOM 603 O O . GLU A 1 79 ? 25.154 18.049 -28.179 1.00 66.81 79 GLU A O 1
ATOM 608 N N . LEU A 1 80 ? 26.991 18.536 -26.981 1.00 70.50 80 LEU A N 1
ATOM 609 C CA . LEU A 1 80 ? 27.562 19.462 -27.953 1.00 70.50 80 LEU A CA 1
ATOM 610 C C . LEU A 1 80 ? 28.095 18.753 -29.203 1.00 70.50 80 LEU A C 1
ATOM 612 O O . LEU A 1 80 ? 28.140 19.366 -30.262 1.00 70.50 80 LEU A O 1
ATOM 616 N N . ILE A 1 81 ? 28.472 17.473 -29.105 1.00 72.81 81 ILE A N 1
ATOM 617 C CA . ILE A 1 81 ? 29.028 16.673 -30.214 1.00 72.81 81 ILE A CA 1
ATOM 618 C C . ILE A 1 81 ? 28.108 15.522 -30.634 1.00 72.81 81 ILE A C 1
ATOM 620 O O . ILE A 1 81 ? 28.550 14.596 -31.309 1.00 72.81 81 ILE A O 1
ATOM 624 N N . ALA A 1 82 ? 26.823 15.576 -30.275 1.00 74.38 82 ALA A N 1
ATOM 625 C CA . ALA A 1 82 ? 25.875 14.492 -30.519 1.00 74.38 82 ALA A CA 1
ATOM 626 C C . ALA A 1 82 ? 25.775 14.096 -32.005 1.00 74.38 82 ALA A C 1
ATOM 628 O O . ALA A 1 82 ? 25.724 12.909 -32.322 1.00 74.38 82 ALA A O 1
ATOM 629 N N . GLN A 1 83 ? 25.790 15.072 -32.920 1.00 79.25 83 GLN A N 1
ATOM 630 C CA . GLN A 1 83 ? 25.745 14.806 -34.361 1.00 79.25 83 GLN A CA 1
ATOM 631 C C . GLN A 1 83 ? 27.057 14.185 -34.893 1.00 79.25 83 GLN A C 1
ATOM 633 O O . GLN A 1 83 ? 26.979 13.088 -35.449 1.00 79.25 83 GLN A O 1
ATOM 638 N N . PRO A 1 84 ? 28.250 14.785 -34.685 1.00 82.75 84 PRO A N 1
ATOM 639 C CA . PRO A 1 84 ? 29.523 14.152 -35.056 1.00 82.75 84 PRO A CA 1
ATOM 640 C C . PRO A 1 84 ? 29.695 12.742 -34.482 1.00 82.75 84 PRO A C 1
ATOM 642 O O . PRO A 1 84 ? 30.236 11.846 -35.125 1.00 82.75 84 PRO A O 1
ATOM 645 N N . LEU A 1 85 ? 29.194 12.524 -33.269 1.00 79.56 85 LEU A N 1
ATOM 646 C CA . LEU A 1 85 ? 29.220 11.234 -32.600 1.00 79.56 85 LEU A CA 1
ATOM 647 C C . LEU A 1 85 ? 28.294 10.204 -33.257 1.00 79.56 85 LEU A C 1
ATOM 649 O O . LEU A 1 85 ? 28.673 9.044 -33.427 1.00 79.56 85 LEU A O 1
ATOM 653 N N . ALA A 1 86 ? 27.092 10.614 -33.661 1.00 80.19 86 ALA A N 1
ATOM 654 C CA . ALA A 1 86 ? 26.181 9.756 -34.410 1.00 80.19 86 ALA A CA 1
ATOM 655 C C . ALA A 1 86 ? 26.797 9.320 -35.751 1.00 80.19 86 ALA A C 1
ATOM 657 O O . ALA A 1 86 ? 26.697 8.147 -36.110 1.00 80.19 86 ALA A O 1
ATOM 658 N N . GLU A 1 87 ? 27.484 10.235 -36.439 1.00 85.25 87 GLU A N 1
ATOM 659 C CA . GLU A 1 87 ? 28.208 9.962 -37.686 1.00 85.25 87 GLU A CA 1
ATOM 660 C C . GLU A 1 87 ? 29.388 9.005 -37.455 1.00 85.25 87 GLU A C 1
ATOM 662 O O . GLU A 1 87 ? 29.516 8.006 -38.165 1.00 85.25 87 GLU A O 1
ATOM 667 N N . PHE A 1 88 ? 30.189 9.228 -36.407 1.00 86.69 88 PHE A N 1
ATOM 668 C CA . PHE A 1 88 ? 31.300 8.342 -36.050 1.00 86.69 88 PHE A CA 1
ATOM 669 C C . PHE A 1 88 ? 30.823 6.923 -35.704 1.00 86.69 88 PHE A C 1
ATOM 671 O O . PHE A 1 88 ? 31.342 5.947 -36.235 1.00 86.69 88 PHE A O 1
ATOM 678 N N . THR A 1 89 ? 29.773 6.785 -34.889 1.00 81.50 89 THR A N 1
ATOM 679 C CA . THR A 1 89 ? 29.195 5.467 -34.546 1.00 81.50 89 THR A CA 1
ATOM 680 C C . THR A 1 89 ? 28.494 4.770 -35.719 1.00 81.50 89 THR A C 1
ATOM 682 O O . THR A 1 89 ? 28.016 3.646 -35.567 1.00 81.50 89 THR A O 1
ATOM 685 N N . ALA A 1 90 ? 28.324 5.439 -36.861 1.00 82.94 90 ALA A N 1
ATOM 686 C CA . ALA A 1 90 ? 27.787 4.849 -38.085 1.00 82.94 90 ALA A CA 1
ATOM 687 C C . ALA A 1 90 ? 28.892 4.437 -39.075 1.00 82.94 90 ALA A C 1
ATOM 689 O O . ALA A 1 90 ? 28.590 3.790 -40.079 1.00 82.94 90 ALA A O 1
ATOM 690 N N . ALA A 1 91 ? 30.153 4.795 -38.812 1.00 85.75 91 ALA A N 1
ATOM 691 C CA . ALA A 1 91 ? 31.263 4.464 -39.692 1.00 85.75 91 ALA A CA 1
ATOM 692 C C . ALA A 1 91 ? 31.562 2.946 -39.675 1.00 85.75 91 ALA A C 1
ATOM 694 O O . ALA A 1 91 ? 31.570 2.325 -38.606 1.00 85.75 91 ALA A O 1
ATOM 695 N N . PRO A 1 92 ? 31.829 2.323 -40.840 1.00 83.88 92 PRO A N 1
ATOM 696 C CA . PRO A 1 92 ? 32.208 0.914 -40.906 1.00 83.88 92 PRO A CA 1
ATOM 697 C C . PRO A 1 92 ? 33.453 0.615 -40.063 1.00 83.88 92 PRO A C 1
ATOM 699 O O . PRO A 1 92 ? 34.439 1.342 -40.132 1.00 83.88 92 PRO A O 1
ATOM 702 N N . GLY A 1 93 ? 33.418 -0.477 -39.296 1.00 80.94 93 GLY A N 1
ATOM 703 C CA . GLY A 1 93 ? 34.543 -0.910 -38.457 1.00 80.94 93 GLY A CA 1
ATOM 704 C C . GLY A 1 93 ? 34.589 -0.287 -37.058 1.00 80.94 93 GLY A C 1
ATOM 705 O O . GLY A 1 93 ? 35.464 -0.654 -36.280 1.00 80.94 93 GLY A O 1
ATOM 706 N N . VAL A 1 94 ? 33.652 0.602 -36.710 1.00 83.56 94 VAL A N 1
ATOM 707 C CA . VAL A 1 94 ? 33.533 1.157 -35.354 1.00 83.56 94 VAL A CA 1
ATOM 708 C C . VAL A 1 94 ? 32.717 0.213 -34.465 1.00 83.56 94 VAL A C 1
ATOM 710 O O . VAL A 1 94 ? 31.513 0.052 -34.654 1.00 83.56 94 VAL A O 1
ATOM 713 N N . ASP A 1 95 ? 33.375 -0.397 -33.480 1.00 82.06 95 ASP A N 1
ATOM 714 C CA . ASP A 1 95 ? 32.758 -1.225 -32.439 1.00 82.06 95 ASP A CA 1
ATOM 715 C C . ASP A 1 95 ? 33.041 -0.675 -31.026 1.00 82.06 95 ASP A C 1
ATOM 717 O O . ASP A 1 95 ? 33.582 0.422 -30.864 1.00 82.06 95 ASP A O 1
ATOM 721 N N . ALA A 1 96 ? 32.648 -1.415 -29.985 1.00 81.25 96 ALA A N 1
ATOM 722 C CA . ALA A 1 96 ? 32.847 -0.991 -28.600 1.00 81.25 96 ALA A CA 1
ATOM 723 C C . ALA A 1 96 ? 34.320 -0.801 -28.223 1.00 81.25 96 ALA A C 1
ATOM 725 O O . ALA A 1 96 ? 34.624 0.150 -27.508 1.00 81.25 96 ALA A O 1
ATOM 726 N N . ALA A 1 97 ? 35.237 -1.634 -28.722 1.00 81.75 97 ALA A N 1
ATOM 727 C CA . ALA A 1 97 ? 36.659 -1.467 -28.438 1.00 81.75 97 ALA A CA 1
ATOM 728 C C . ALA A 1 97 ? 37.185 -0.176 -29.081 1.00 81.75 97 ALA A C 1
ATOM 730 O O . ALA A 1 97 ? 37.826 0.625 -28.404 1.00 81.75 97 ALA A O 1
ATOM 731 N N . VAL A 1 98 ? 36.825 0.084 -30.345 1.00 84.81 98 VAL A N 1
ATOM 732 C CA . VAL A 1 98 ? 37.190 1.331 -31.039 1.00 84.81 98 VAL A CA 1
ATOM 733 C C . VAL A 1 98 ? 36.653 2.553 -30.297 1.00 84.81 98 VAL A C 1
ATOM 735 O O . VAL A 1 98 ? 37.391 3.506 -30.048 1.00 84.81 98 VAL A O 1
ATOM 738 N N . LEU A 1 99 ? 35.377 2.522 -29.908 1.00 82.00 99 LEU A N 1
ATOM 739 C CA . LEU A 1 99 ? 34.743 3.624 -29.190 1.00 82.00 99 LEU A CA 1
ATOM 740 C C . LEU A 1 99 ? 35.382 3.844 -27.820 1.00 82.00 99 LEU A C 1
ATOM 742 O O . LEU A 1 99 ? 35.732 4.976 -27.505 1.00 82.00 99 LEU A O 1
ATOM 746 N N . ILE A 1 100 ? 35.618 2.798 -27.029 1.00 79.94 100 ILE A N 1
ATOM 747 C CA . ILE A 1 100 ? 36.278 2.951 -25.728 1.00 79.94 100 ILE A CA 1
ATOM 748 C C . ILE A 1 100 ? 37.707 3.483 -25.908 1.00 79.94 100 ILE A C 1
ATOM 750 O O . ILE A 1 100 ? 38.087 4.370 -25.149 1.00 79.94 100 ILE A O 1
ATOM 754 N N . THR A 1 101 ? 38.482 3.047 -26.910 1.00 82.31 101 THR A N 1
ATOM 755 C CA . THR A 1 101 ? 39.830 3.594 -27.183 1.00 82.31 101 THR A CA 1
ATOM 756 C C . THR A 1 101 ? 39.786 5.084 -27.501 1.00 82.31 101 THR A C 1
ATOM 758 O O . THR A 1 101 ? 40.473 5.877 -26.854 1.00 82.31 101 THR A O 1
ATOM 761 N N . VAL A 1 102 ? 38.947 5.480 -28.463 1.00 81.62 102 VAL A N 1
ATOM 762 C CA . VAL A 1 102 ? 38.812 6.878 -28.901 1.00 81.62 102 VAL A CA 1
ATOM 763 C C . VAL A 1 102 ? 38.334 7.759 -27.742 1.00 81.62 102 VAL A C 1
ATOM 765 O O . VAL A 1 102 ? 38.886 8.829 -27.497 1.00 81.62 102 VAL A O 1
ATOM 768 N N . PHE A 1 103 ? 37.354 7.295 -26.964 1.00 77.62 103 PHE A N 1
ATOM 769 C CA . PHE A 1 103 ? 36.803 8.051 -25.836 1.00 77.62 103 PHE A CA 1
ATOM 770 C C . PHE A 1 103 ? 37.698 8.043 -24.591 1.00 77.62 103 PHE A C 1
ATOM 772 O O . PHE A 1 103 ? 37.650 8.991 -23.805 1.00 77.62 103 PHE A O 1
ATOM 779 N N . SER A 1 104 ? 38.553 7.031 -24.427 1.00 74.38 104 SER A N 1
ATOM 780 C CA . SER A 1 104 ? 39.608 7.033 -23.406 1.00 74.38 104 SER A CA 1
ATOM 781 C C . SER A 1 104 ? 40.659 8.099 -23.702 1.00 74.38 104 SER A C 1
ATOM 783 O O . SER A 1 104 ? 41.152 8.741 -22.775 1.00 74.38 104 SER A O 1
ATOM 785 N N . TYR A 1 105 ? 40.952 8.339 -24.985 1.00 76.50 105 TYR A N 1
ATOM 786 C CA . TYR A 1 105 ? 41.865 9.398 -25.403 1.00 76.50 105 TYR A CA 1
ATOM 787 C C . TYR A 1 105 ? 41.289 10.798 -25.146 1.00 76.50 105 TYR A C 1
ATOM 789 O O . TYR A 1 105 ? 41.978 11.657 -24.600 1.00 76.50 105 TYR A O 1
ATOM 797 N N . ILE A 1 106 ? 40.013 11.024 -25.477 1.00 68.44 106 ILE A N 1
ATOM 798 C CA . ILE A 1 106 ? 39.351 12.344 -25.389 1.00 68.44 106 ILE A CA 1
ATOM 799 C C . ILE A 1 106 ? 38.836 12.652 -23.957 1.00 68.44 106 ILE A C 1
ATOM 801 O O . ILE A 1 106 ? 38.407 13.767 -23.691 1.00 68.44 106 ILE A O 1
ATOM 805 N N . ARG A 1 107 ? 38.919 11.685 -23.023 1.00 62.31 107 ARG A N 1
ATOM 806 C CA . ARG A 1 107 ? 38.506 11.733 -21.600 1.00 62.31 107 ARG A CA 1
ATOM 807 C C . ARG A 1 107 ? 37.130 12.382 -21.368 1.00 62.31 107 ARG A C 1
ATOM 809 O O . ARG A 1 107 ? 37.000 13.537 -20.985 1.00 62.31 107 ARG A O 1
ATOM 816 N N . HIS A 1 108 ? 36.064 11.597 -21.475 1.00 60.31 108 HIS A N 1
ATOM 817 C CA . HIS A 1 108 ? 34.704 12.080 -21.196 1.00 60.31 108 HIS A CA 1
ATOM 818 C C . HIS A 1 108 ? 34.192 11.752 -19.791 1.00 60.31 108 HIS A C 1
ATOM 820 O O . HIS A 1 108 ? 34.711 10.864 -19.112 1.00 60.31 108 HIS A O 1
ATOM 826 N N . ASP A 1 109 ? 33.130 12.460 -19.377 1.00 60.00 109 ASP A N 1
ATOM 827 C CA . ASP A 1 109 ? 32.335 12.049 -18.221 1.00 60.00 109 ASP A CA 1
ATOM 828 C C . ASP A 1 109 ? 31.722 10.677 -18.488 1.00 60.00 109 ASP A C 1
ATOM 830 O O . ASP A 1 109 ? 31.131 10.390 -19.520 1.00 60.00 109 ASP A O 1
ATOM 834 N N . LEU A 1 110 ? 31.857 9.823 -17.509 1.00 59.03 110 LEU A N 1
ATOM 835 C CA . LEU A 1 110 ? 31.605 8.408 -17.551 1.00 59.03 110 LEU A CA 1
ATOM 836 C C . LEU A 1 110 ? 30.178 8.002 -17.941 1.00 59.03 110 LEU A C 1
ATOM 838 O O . LEU A 1 110 ? 29.970 7.022 -18.656 1.00 59.03 110 LEU A O 1
ATOM 842 N N . HIS A 1 111 ? 29.191 8.788 -17.518 1.00 64.50 111 HIS A N 1
ATOM 843 C CA . HIS A 1 111 ? 27.791 8.584 -17.885 1.00 64.50 111 HIS A CA 1
ATOM 844 C C . HIS A 1 111 ? 27.581 8.585 -19.410 1.00 64.50 111 HIS A C 1
ATOM 846 O O . HIS A 1 111 ? 26.694 7.915 -19.939 1.00 64.50 111 HIS A O 1
ATOM 852 N N . SER A 1 112 ? 28.440 9.310 -20.118 1.00 69.19 112 SER A N 1
ATOM 853 C CA . SER A 1 112 ? 28.441 9.443 -21.567 1.00 69.19 112 SER A CA 1
ATOM 854 C C . SER A 1 112 ? 28.904 8.179 -22.287 1.00 69.19 112 SER A C 1
ATOM 856 O O . SER A 1 112 ? 28.294 7.776 -23.275 1.00 69.19 112 SER A O 1
ATOM 858 N N . VAL A 1 113 ? 29.956 7.531 -21.776 1.00 71.94 113 VAL A N 1
ATOM 859 C CA . VAL A 1 113 ? 30.481 6.281 -22.346 1.00 71.94 113 VAL A CA 1
ATOM 860 C C . VAL A 1 113 ? 29.436 5.176 -22.221 1.00 71.94 113 VAL A C 1
ATOM 862 O O . VAL A 1 113 ? 29.180 4.473 -23.192 1.00 71.94 113 VAL A O 1
ATOM 865 N N . LEU A 1 114 ? 28.762 5.078 -21.071 1.00 78.12 114 LEU A N 1
ATOM 866 C CA . LEU A 1 114 ? 27.717 4.075 -20.843 1.00 78.12 114 LEU A CA 1
ATOM 867 C C . LEU A 1 114 ? 26.522 4.242 -21.794 1.00 78.12 114 LEU A C 1
ATOM 869 O O . LEU A 1 114 ? 26.101 3.272 -22.417 1.00 78.12 114 LEU A O 1
ATOM 873 N N . LYS A 1 115 ? 26.046 5.478 -21.996 1.00 77.44 115 LYS A N 1
ATOM 874 C CA . LYS A 1 115 ? 24.992 5.779 -22.982 1.00 77.44 115 LYS A CA 1
ATOM 875 C C . LYS A 1 115 ? 25.381 5.382 -24.404 1.00 77.44 115 LYS A C 1
ATOM 877 O O . LYS A 1 115 ? 24.537 4.939 -25.176 1.00 77.44 115 LYS A O 1
ATOM 882 N N . LEU A 1 116 ? 26.650 5.558 -24.770 1.00 77.56 116 LEU A N 1
ATOM 883 C CA . LEU A 1 116 ? 27.129 5.140 -26.085 1.00 77.56 116 LEU A CA 1
ATOM 884 C C . LEU A 1 116 ? 27.158 3.624 -26.221 1.00 77.56 116 LEU A C 1
ATOM 886 O O . LEU A 1 116 ? 26.836 3.124 -27.295 1.00 77.56 116 LEU A O 1
ATOM 890 N N . MET A 1 117 ? 27.488 2.896 -25.153 1.00 84.75 117 MET A N 1
ATOM 891 C CA . MET A 1 117 ? 27.451 1.434 -25.181 1.00 84.75 117 MET A CA 1
ATOM 892 C C . MET A 1 117 ? 26.040 0.915 -25.467 1.00 84.75 117 MET A C 1
ATOM 894 O O . MET A 1 117 ? 25.909 -0.017 -26.255 1.00 84.75 117 MET A O 1
ATOM 898 N N . ASP A 1 118 ? 24.992 1.559 -24.940 1.00 85.31 118 ASP A N 1
ATOM 899 C CA . ASP A 1 118 ? 23.605 1.215 -25.287 1.00 85.31 118 ASP A CA 1
ATOM 900 C C . ASP A 1 118 ? 23.322 1.382 -26.788 1.00 85.31 118 ASP A C 1
ATOM 902 O O . ASP A 1 118 ? 22.703 0.520 -27.410 1.00 85.31 118 ASP A O 1
ATOM 906 N N . VAL A 1 119 ? 23.816 2.465 -27.399 1.00 80.94 119 VAL A N 1
ATOM 907 C CA . VAL A 1 119 ? 23.652 2.718 -28.841 1.00 80.94 119 VAL A CA 1
ATOM 908 C C . VAL A 1 119 ? 24.403 1.685 -29.682 1.00 80.94 119 VAL A C 1
ATOM 910 O O . VAL A 1 119 ? 23.890 1.250 -30.713 1.00 80.94 119 VAL A O 1
ATOM 913 N N . ILE A 1 120 ? 25.615 1.302 -29.272 1.00 80.06 120 ILE A N 1
ATOM 914 C CA . ILE A 1 120 ? 26.403 0.283 -29.976 1.00 80.06 120 ILE A CA 1
ATOM 915 C C . ILE A 1 120 ? 25.695 -1.059 -29.890 1.00 80.06 120 ILE A C 1
ATOM 917 O O . ILE A 1 120 ? 25.451 -1.662 -30.930 1.00 80.06 120 ILE A O 1
ATOM 921 N N . HIS A 1 121 ? 25.320 -1.486 -28.682 1.00 85.69 121 HIS A N 1
ATOM 922 C CA . HIS A 1 121 ? 24.630 -2.753 -28.466 1.00 85.69 121 HIS A CA 1
ATOM 923 C C . HIS A 1 121 ? 23.355 -2.832 -29.311 1.00 85.69 121 HIS A C 1
ATOM 925 O O . HIS A 1 121 ? 23.181 -3.786 -30.067 1.00 85.69 121 HIS A O 1
ATOM 931 N N . ALA A 1 122 ? 22.543 -1.768 -29.323 1.00 84.00 122 ALA A N 1
ATOM 932 C CA . ALA A 1 122 ? 21.337 -1.695 -30.148 1.00 84.00 122 ALA A CA 1
ATOM 933 C C . ALA A 1 122 ? 21.605 -1.821 -31.663 1.00 84.00 122 ALA A C 1
ATOM 935 O O . ALA A 1 122 ? 20.741 -2.291 -32.405 1.00 84.00 122 ALA A O 1
ATOM 936 N N . LYS A 1 123 ? 22.781 -1.395 -32.144 1.00 78.88 123 LYS A N 1
ATOM 937 C CA . LYS A 1 123 ? 23.168 -1.463 -33.564 1.00 78.88 123 LYS A CA 1
ATOM 938 C C . LYS A 1 123 ? 23.796 -2.800 -33.956 1.00 78.88 123 LYS A C 1
ATOM 940 O O . LYS A 1 123 ? 23.582 -3.259 -35.076 1.00 78.88 123 LYS A O 1
ATOM 945 N N . THR A 1 124 ? 24.617 -3.384 -33.089 1.00 78.88 124 THR A N 1
ATOM 946 C CA . THR A 1 124 ? 25.499 -4.516 -33.428 1.00 78.88 124 THR A CA 1
ATOM 947 C C . THR A 1 124 ? 25.085 -5.829 -32.763 1.00 78.88 124 THR A C 1
ATOM 949 O O . THR A 1 124 ? 25.568 -6.885 -33.170 1.00 78.88 124 THR A O 1
ATOM 952 N N . GLY A 1 125 ? 24.212 -5.781 -31.752 1.00 79.44 125 GLY A N 1
ATOM 953 C CA . GLY A 1 125 ? 23.863 -6.919 -30.900 1.00 79.44 125 GLY A CA 1
ATOM 954 C C . GLY A 1 125 ? 24.928 -7.272 -29.855 1.00 79.44 125 GLY A C 1
ATOM 955 O O . GLY A 1 125 ? 24.884 -8.367 -29.306 1.00 79.44 125 GLY A O 1
ATOM 956 N N . GLY A 1 126 ? 25.908 -6.397 -29.604 1.00 82.62 126 GLY A N 1
ATOM 957 C CA . GLY A 1 126 ? 26.930 -6.592 -28.572 1.00 82.62 126 GLY A CA 1
ATOM 958 C C . GLY A 1 126 ? 27.823 -5.358 -28.367 1.00 82.62 126 GLY A C 1
ATOM 959 O O . GLY A 1 126 ? 27.677 -4.362 -29.074 1.00 82.62 126 GLY A O 1
ATOM 960 N N . PRO A 1 127 ? 28.790 -5.386 -27.439 1.00 87.00 127 PRO A N 1
ATOM 961 C CA . PRO A 1 127 ? 29.150 -6.495 -26.556 1.00 87.00 127 PRO A CA 1
ATOM 962 C C . PRO A 1 127 ? 28.116 -6.715 -25.451 1.00 87.00 127 PRO A C 1
ATOM 964 O O . PRO A 1 127 ? 27.479 -5.763 -25.010 1.00 87.00 127 PRO A O 1
ATOM 967 N N . ASP A 1 128 ? 27.998 -7.950 -24.965 1.00 91.81 128 ASP A N 1
ATOM 968 C CA . ASP A 1 128 ? 27.293 -8.206 -23.709 1.00 91.81 128 ASP A CA 1
ATOM 969 C C . ASP A 1 128 ? 27.997 -7.516 -22.521 1.00 91.81 128 ASP A C 1
ATOM 971 O O . ASP A 1 128 ? 29.123 -7.015 -22.621 1.00 91.81 128 ASP A O 1
ATOM 975 N N . LEU A 1 129 ? 27.329 -7.457 -21.371 1.00 92.75 129 LEU A N 1
ATOM 976 C CA . LEU A 1 129 ? 27.813 -6.724 -20.207 1.00 92.75 129 LEU A CA 1
ATOM 977 C C . LEU A 1 129 ? 29.084 -7.350 -19.606 1.00 92.75 129 LEU A C 1
ATOM 979 O O . LEU A 1 129 ? 29.893 -6.643 -19.005 1.00 92.75 129 LEU A O 1
ATOM 983 N N . THR A 1 130 ? 29.299 -8.655 -19.790 1.00 93.19 130 THR A N 1
ATOM 984 C CA . THR A 1 130 ? 30.521 -9.347 -19.360 1.00 93.19 130 THR A CA 1
ATOM 985 C C . THR A 1 130 ? 31.705 -9.000 -20.262 1.00 93.19 130 THR A C 1
ATOM 987 O O . THR A 1 130 ? 32.789 -8.692 -19.764 1.00 93.19 130 THR A O 1
ATOM 990 N N . ALA A 1 131 ? 31.505 -8.973 -21.576 1.00 90.12 131 ALA A N 1
ATOM 991 C CA . ALA A 1 131 ? 32.495 -8.520 -22.543 1.00 90.12 131 ALA A CA 1
ATOM 992 C C . ALA A 1 131 ? 32.809 -7.026 -22.358 1.00 90.12 131 ALA A C 1
ATOM 994 O O . ALA A 1 131 ? 33.973 -6.624 -22.397 1.00 90.12 131 ALA A O 1
ATOM 995 N N . LEU A 1 132 ? 31.798 -6.205 -22.058 1.00 89.62 132 LEU A N 1
ATOM 996 C CA . LEU A 1 132 ? 32.001 -4.802 -21.709 1.00 89.62 132 LEU A CA 1
ATOM 997 C C . LEU A 1 132 ? 32.804 -4.637 -20.409 1.00 89.62 132 LEU A C 1
ATOM 999 O O . LEU A 1 132 ? 33.691 -3.788 -20.342 1.00 89.62 132 LEU A O 1
ATOM 1003 N N . ALA A 1 133 ? 32.553 -5.466 -19.393 1.00 89.75 133 ALA A N 1
ATOM 1004 C CA . ALA A 1 133 ? 33.368 -5.477 -18.180 1.00 89.75 133 ALA A CA 1
ATOM 1005 C C . ALA A 1 133 ? 34.832 -5.823 -18.481 1.00 89.75 133 ALA A C 1
ATOM 1007 O O . ALA A 1 133 ? 35.734 -5.139 -18.005 1.00 89.75 133 ALA A O 1
ATOM 1008 N N . ALA A 1 134 ? 35.089 -6.803 -19.351 1.00 88.44 134 ALA A N 1
ATOM 1009 C CA . ALA A 1 134 ? 36.449 -7.139 -19.769 1.00 88.44 134 ALA A CA 1
ATOM 1010 C C . ALA A 1 134 ? 37.166 -5.972 -20.479 1.00 88.44 134 ALA A C 1
ATOM 1012 O O . ALA A 1 134 ? 38.368 -5.788 -20.279 1.00 88.44 134 ALA A O 1
ATOM 1013 N N . LEU A 1 135 ? 36.437 -5.165 -21.262 1.00 84.56 135 LEU A N 1
ATOM 1014 C CA . LEU A 1 135 ? 36.958 -3.955 -21.912 1.00 84.56 135 LEU A CA 1
ATOM 1015 C C . LEU A 1 135 ? 37.308 -2.858 -20.900 1.00 84.56 135 LEU A C 1
ATOM 1017 O O . LEU A 1 135 ? 38.358 -2.222 -20.995 1.00 84.56 135 LEU A O 1
ATOM 1021 N N . LEU A 1 136 ? 36.431 -2.633 -19.923 1.00 83.88 136 LEU A N 1
ATOM 1022 C CA . LEU A 1 136 ? 36.531 -1.497 -19.012 1.00 83.88 136 LEU A CA 1
ATOM 1023 C C . LEU A 1 136 ? 37.396 -1.780 -17.776 1.00 83.88 136 LEU A C 1
ATOM 1025 O O . LEU A 1 136 ? 38.008 -0.851 -17.248 1.00 83.88 136 LEU A O 1
ATOM 1029 N N . ASN A 1 137 ? 37.493 -3.027 -17.310 1.00 86.19 137 ASN A N 1
ATOM 1030 C CA . ASN A 1 137 ? 38.239 -3.373 -16.095 1.00 86.19 137 ASN A CA 1
ATOM 1031 C C . ASN A 1 137 ? 39.714 -2.925 -16.118 1.00 86.19 137 ASN A C 1
ATOM 1033 O O . ASN A 1 137 ? 40.169 -2.337 -15.132 1.00 86.19 137 ASN A O 1
ATOM 1037 N N . PRO A 1 138 ? 40.469 -3.092 -17.227 1.00 83.75 138 PRO A N 1
ATOM 1038 C CA . PRO A 1 138 ? 41.826 -2.549 -17.342 1.00 83.75 138 PRO A CA 1
ATOM 1039 C C . PRO A 1 138 ? 41.907 -1.022 -17.185 1.00 83.75 138 PRO A C 1
ATOM 1041 O O . PRO A 1 138 ? 42.964 -0.498 -16.847 1.00 83.75 138 PRO A O 1
ATOM 1044 N N . LEU A 1 139 ? 40.796 -0.311 -17.404 1.00 77.19 139 LEU A N 1
ATOM 1045 C CA . LEU A 1 139 ? 40.669 1.141 -17.251 1.00 77.19 139 LEU A CA 1
ATOM 1046 C C . LEU A 1 139 ? 40.243 1.559 -15.831 1.00 77.19 139 LEU A C 1
ATOM 1048 O O . LEU A 1 139 ? 39.918 2.723 -15.604 1.00 77.19 139 LEU A O 1
ATOM 1052 N N . GLY A 1 140 ? 40.241 0.628 -14.870 1.00 78.75 140 GLY A N 1
ATOM 1053 C CA . GLY A 1 140 ? 39.889 0.880 -13.469 1.00 78.75 140 GLY A CA 1
ATOM 1054 C C . GLY A 1 140 ? 38.404 0.712 -13.150 1.00 78.75 140 GLY A C 1
ATOM 1055 O O . GLY A 1 140 ? 37.972 1.071 -12.054 1.00 78.75 140 GLY A O 1
ATOM 1056 N N . TRP A 1 141 ? 37.626 0.171 -14.087 1.00 81.75 141 TRP A N 1
ATOM 1057 C CA . TRP A 1 141 ? 36.251 -0.234 -13.829 1.00 81.75 141 TRP A CA 1
ATOM 1058 C C . TRP A 1 141 ? 36.206 -1.553 -13.087 1.00 81.75 141 TRP A C 1
ATOM 1060 O O . TRP A 1 141 ? 37.132 -2.355 -13.140 1.00 81.75 141 TRP A O 1
ATOM 1070 N N . THR A 1 142 ? 35.123 -1.757 -12.361 1.00 90.12 142 THR A N 1
ATOM 1071 C CA . THR A 1 142 ? 34.898 -2.993 -11.632 1.00 90.12 142 THR A CA 1
ATOM 1072 C C . THR A 1 142 ? 33.553 -3.567 -12.036 1.00 90.12 142 THR A C 1
ATOM 1074 O O . THR A 1 142 ? 32.589 -2.832 -12.273 1.00 90.12 142 THR A O 1
ATOM 1077 N N . ASP A 1 143 ? 33.459 -4.893 -12.060 1.00 93.38 143 ASP A N 1
ATOM 1078 C CA . ASP A 1 143 ? 32.230 -5.609 -12.408 1.00 93.38 143 ASP A CA 1
ATOM 1079 C C . ASP A 1 143 ? 31.029 -5.145 -11.568 1.00 93.38 143 ASP A C 1
ATOM 1081 O O . ASP A 1 143 ? 29.923 -4.967 -12.079 1.00 93.38 143 ASP A O 1
ATOM 1085 N N . ASN A 1 144 ? 31.246 -4.867 -10.279 1.00 92.69 144 ASN A N 1
ATOM 1086 C CA . ASN A 1 144 ? 30.199 -4.368 -9.391 1.00 92.69 144 ASN A CA 1
ATOM 1087 C C . ASN A 1 144 ? 29.736 -2.938 -9.733 1.00 92.69 144 ASN A C 1
ATOM 1089 O O . ASN A 1 144 ? 28.565 -2.624 -9.520 1.00 92.69 144 ASN A O 1
ATOM 1093 N N . ALA A 1 145 ? 30.599 -2.083 -10.294 1.00 89.12 145 ALA A N 1
ATOM 1094 C CA . ALA A 1 145 ? 30.209 -0.754 -10.765 1.00 89.12 145 ALA A CA 1
ATOM 1095 C C . ALA A 1 145 ? 29.304 -0.852 -12.002 1.00 89.12 145 ALA A C 1
ATOM 1097 O O . ALA A 1 145 ? 28.328 -0.111 -12.110 1.00 89.12 145 ALA A O 1
ATOM 1098 N N . LEU A 1 146 ? 29.573 -1.810 -12.893 1.00 91.62 146 LEU A N 1
ATOM 1099 C CA . LEU A 1 146 ? 28.745 -2.078 -14.072 1.00 91.62 146 LEU A CA 1
ATOM 1100 C C . LEU A 1 146 ? 27.414 -2.742 -13.709 1.00 91.62 146 LEU A C 1
ATOM 1102 O O . LEU A 1 146 ? 26.367 -2.322 -14.200 1.00 91.62 146 LEU A O 1
ATOM 1106 N N . ALA A 1 147 ? 27.422 -3.698 -12.778 1.00 94.19 147 ALA A N 1
ATOM 1107 C CA . ALA A 1 147 ? 26.191 -4.264 -12.227 1.00 94.19 147 ALA A CA 1
ATOM 1108 C C . ALA A 1 147 ? 25.312 -3.180 -11.576 1.00 94.19 147 ALA A C 1
ATOM 1110 O O . ALA A 1 147 ? 24.089 -3.186 -11.721 1.00 94.19 147 ALA A O 1
ATOM 1111 N N . PHE A 1 148 ? 25.927 -2.207 -10.896 1.00 91.62 148 PHE A N 1
ATOM 1112 C CA . PHE A 1 148 ? 25.207 -1.071 -10.330 1.00 91.62 148 PHE A CA 1
ATOM 1113 C C . PHE A 1 148 ? 24.712 -0.077 -11.395 1.00 91.62 148 PHE A C 1
ATOM 1115 O O . PHE A 1 148 ? 23.600 0.439 -11.275 1.00 91.62 148 PHE A O 1
ATOM 1122 N N . ALA A 1 149 ? 25.481 0.164 -12.460 1.00 90.44 149 ALA A N 1
ATOM 1123 C CA . ALA A 1 149 ? 25.041 0.979 -13.593 1.00 90.44 149 ALA A CA 1
ATOM 1124 C C . ALA A 1 149 ? 23.796 0.386 -14.273 1.00 90.44 149 ALA A C 1
ATOM 1126 O O . ALA A 1 149 ? 22.880 1.136 -14.629 1.00 90.44 149 ALA A O 1
ATOM 1127 N N . TYR A 1 150 ? 23.728 -0.945 -14.381 1.00 92.56 150 TYR A N 1
ATOM 1128 C CA . TYR A 1 150 ? 22.520 -1.644 -14.810 1.00 92.56 150 TYR A CA 1
ATOM 1129 C C . TYR A 1 150 ? 21.363 -1.446 -13.826 1.00 92.56 150 TYR A C 1
ATOM 1131 O O . TYR A 1 150 ? 20.279 -1.037 -14.234 1.00 92.56 150 TYR A O 1
ATOM 1139 N N . ALA A 1 151 ? 21.598 -1.628 -12.520 1.00 91.94 151 ALA A N 1
ATOM 1140 C CA . ALA A 1 151 ? 20.562 -1.431 -11.504 1.00 91.94 151 ALA A CA 1
ATOM 1141 C C . ALA A 1 151 ? 19.962 -0.012 -11.531 1.00 91.94 151 ALA A C 1
ATOM 1143 O O . ALA A 1 151 ? 18.760 0.170 -11.339 1.00 91.94 151 ALA A O 1
ATOM 1144 N N . ARG A 1 152 ? 20.781 1.008 -11.823 1.00 88.69 152 ARG A N 1
ATOM 1145 C CA . ARG A 1 152 ? 20.320 2.394 -12.011 1.00 88.69 152 ARG A CA 1
ATOM 1146 C C . ARG A 1 152 ? 19.602 2.644 -13.338 1.00 88.69 152 ARG A C 1
ATOM 1148 O O . ARG A 1 152 ? 18.990 3.698 -13.506 1.00 88.69 152 ARG A O 1
ATOM 1155 N N . GLY A 1 153 ? 19.679 1.710 -14.281 1.00 88.31 153 GLY A N 1
ATOM 1156 C CA . GLY A 1 153 ? 19.194 1.873 -15.647 1.00 88.31 153 GLY A CA 1
ATOM 1157 C C . GLY A 1 153 ? 19.975 2.919 -16.437 1.00 88.31 153 GLY A C 1
ATOM 1158 O O . GLY A 1 153 ? 19.408 3.551 -17.321 1.00 88.31 153 GLY A O 1
ATOM 1159 N N . THR A 1 154 ? 21.245 3.141 -16.087 1.00 86.50 154 THR A N 1
ATOM 1160 C CA . THR A 1 154 ? 22.164 4.005 -16.849 1.00 86.50 154 THR A CA 1
ATOM 1161 C C . THR A 1 154 ? 22.909 3.257 -17.954 1.00 86.50 154 THR A C 1
ATOM 1163 O O . THR A 1 154 ? 23.655 3.884 -18.697 1.00 86.50 154 THR A O 1
ATOM 1166 N N . LEU A 1 155 ? 22.745 1.935 -18.004 1.00 89.56 155 LEU A N 1
ATOM 1167 C CA . LEU A 1 155 ? 23.329 1.022 -18.977 1.00 89.56 155 LEU A CA 1
ATOM 1168 C C . LEU A 1 155 ? 22.441 -0.223 -19.066 1.00 89.56 155 LEU A C 1
ATOM 1170 O O . LEU A 1 155 ? 21.946 -0.685 -18.038 1.00 89.56 155 LEU A O 1
ATOM 1174 N N . GLY A 1 156 ? 22.271 -0.791 -20.254 1.00 89.62 156 GLY A N 1
ATOM 1175 C CA . GLY A 1 156 ? 21.761 -2.149 -20.427 1.00 89.62 156 GLY A CA 1
ATOM 1176 C C . GLY A 1 156 ? 20.268 -2.339 -20.167 1.00 89.62 156 GLY A C 1
ATOM 1177 O O . GLY A 1 156 ? 19.813 -3.475 -20.097 1.00 89.62 156 GLY A O 1
ATOM 1178 N N . ARG A 1 157 ? 19.491 -1.257 -20.003 1.00 85.88 157 ARG A N 1
ATOM 1179 C CA . ARG A 1 157 ? 18.059 -1.337 -19.651 1.00 85.88 157 ARG A CA 1
ATOM 1180 C C . ARG A 1 157 ? 17.235 -2.092 -20.696 1.00 85.88 157 ARG A C 1
ATOM 1182 O O . ARG A 1 157 ? 16.330 -2.828 -20.324 1.00 85.88 157 ARG A O 1
ATOM 1189 N N . ASP A 1 158 ? 17.548 -1.877 -21.969 1.00 88.62 158 ASP A N 1
ATOM 1190 C CA . ASP A 1 158 ? 16.815 -2.451 -23.101 1.00 88.62 158 ASP A CA 1
ATOM 1191 C C . ASP A 1 158 ? 17.556 -3.648 -23.724 1.00 88.62 158 ASP A C 1
ATOM 1193 O O . ASP A 1 158 ? 17.211 -4.100 -24.817 1.00 88.62 158 ASP A O 1
ATOM 1197 N N . TRP A 1 159 ? 18.600 -4.153 -23.055 1.00 93.31 159 TRP A N 1
ATOM 1198 C CA . TRP A 1 159 ? 19.379 -5.289 -23.544 1.00 93.31 159 TRP A CA 1
ATOM 1199 C C . TRP A 1 159 ? 18.669 -6.610 -23.213 1.00 93.31 159 TRP A C 1
ATOM 1201 O O . TRP A 1 159 ? 17.934 -6.688 -22.225 1.00 93.31 159 TRP A O 1
ATOM 1211 N N . PRO A 1 160 ? 18.889 -7.676 -24.002 1.00 94.44 160 PRO A N 1
ATOM 1212 C CA . PRO A 1 160 ? 18.422 -9.011 -23.658 1.00 94.44 160 PRO A CA 1
ATOM 1213 C C . PRO A 1 160 ? 18.968 -9.472 -22.303 1.00 94.44 160 PRO A C 1
ATOM 1215 O O . PRO A 1 160 ? 20.150 -9.308 -22.011 1.00 94.44 160 PRO A O 1
ATOM 1218 N N . ASP A 1 161 ? 18.137 -10.159 -21.517 1.00 93.94 161 ASP A N 1
ATOM 1219 C CA . ASP A 1 161 ? 18.534 -10.754 -20.232 1.00 93.94 161 ASP A CA 1
ATOM 1220 C C . ASP A 1 161 ? 19.807 -11.614 -20.343 1.00 93.94 161 ASP A C 1
ATOM 1222 O O . ASP A 1 161 ? 20.653 -11.605 -19.447 1.00 93.94 161 ASP A O 1
ATOM 1226 N N . ALA A 1 162 ? 19.970 -12.335 -21.459 1.00 94.25 162 ALA A N 1
ATOM 1227 C CA . ALA A 1 162 ? 21.145 -13.162 -21.728 1.00 94.25 162 ALA A CA 1
ATOM 1228 C C . ALA A 1 162 ? 22.460 -12.362 -21.736 1.00 94.25 162 ALA A C 1
ATOM 1230 O O . ALA A 1 162 ? 23.491 -12.898 -21.332 1.00 94.25 162 ALA A O 1
ATOM 1231 N N . ASP A 1 163 ? 22.404 -11.084 -22.114 1.00 94.62 163 ASP A N 1
ATOM 1232 C CA . ASP A 1 163 ? 23.573 -10.219 -22.271 1.00 94.62 163 ASP A CA 1
ATOM 1233 C C . ASP A 1 163 ? 23.934 -9.490 -20.969 1.00 94.62 163 ASP A C 1
ATOM 1235 O O . ASP A 1 163 ? 24.994 -8.882 -20.860 1.00 94.62 163 ASP A O 1
ATOM 1239 N N . VAL A 1 164 ? 23.062 -9.522 -19.962 1.00 95.56 164 VAL A N 1
ATOM 1240 C CA . VAL A 1 164 ? 23.210 -8.712 -18.744 1.00 95.56 164 VAL A CA 1
ATOM 1241 C C . VAL A 1 164 ? 23.275 -9.573 -17.491 1.00 95.56 164 VAL A C 1
ATOM 1243 O O . VAL A 1 164 ? 24.128 -9.369 -16.618 1.00 95.56 164 VAL A O 1
ATOM 1246 N N . LEU A 1 165 ? 22.373 -10.551 -17.385 1.00 95.12 165 LEU A N 1
ATOM 1247 C CA . LEU A 1 165 ? 22.195 -11.340 -16.173 1.00 95.12 165 LEU A CA 1
ATOM 1248 C C . LEU A 1 165 ? 23.455 -12.081 -15.709 1.00 95.12 165 LEU A C 1
ATOM 1250 O O . LEU A 1 165 ? 23.613 -12.163 -14.490 1.00 95.12 165 LEU A O 1
ATOM 1254 N N . PRO A 1 166 ? 24.362 -12.590 -16.571 1.00 96.25 166 PRO A N 1
ATOM 1255 C CA . PRO A 1 166 ? 25.586 -13.238 -16.101 1.00 96.25 166 PRO A CA 1
ATOM 1256 C C . PRO A 1 166 ? 26.431 -12.342 -15.183 1.00 96.25 166 PRO A C 1
ATOM 1258 O O . PRO A 1 166 ? 26.744 -12.747 -14.060 1.00 96.25 166 PRO A O 1
ATOM 1261 N N . LEU A 1 167 ? 26.732 -11.103 -15.601 1.00 95.94 167 LEU A N 1
ATOM 1262 C CA . LEU A 1 167 ? 27.523 -10.168 -14.790 1.00 95.94 167 LEU A CA 1
ATOM 1263 C C . LEU A 1 167 ? 26.756 -9.728 -13.536 1.00 95.94 167 LEU A C 1
ATOM 1265 O O . LEU A 1 167 ? 27.313 -9.716 -12.436 1.00 95.94 167 LEU A O 1
ATOM 1269 N N . VAL A 1 168 ? 25.473 -9.384 -13.685 1.00 96.81 168 VAL A N 1
ATOM 1270 C CA . VAL A 1 168 ? 24.647 -8.884 -12.573 1.00 96.81 168 VAL A CA 1
ATOM 1271 C C . VAL A 1 168 ? 24.460 -9.958 -11.503 1.00 96.81 168 VAL A C 1
ATOM 1273 O O . VAL A 1 168 ? 24.583 -9.670 -10.314 1.00 96.81 168 VAL A O 1
ATOM 1276 N N . THR A 1 169 ? 24.226 -11.207 -11.911 1.00 96.69 169 THR A N 1
ATOM 1277 C CA . THR A 1 169 ? 24.087 -12.347 -10.996 1.00 96.69 169 THR A CA 1
ATOM 1278 C C . THR A 1 169 ? 25.401 -12.618 -10.273 1.00 96.69 169 THR A C 1
ATOM 1280 O O . THR A 1 169 ? 25.397 -12.743 -9.052 1.00 96.69 169 THR A O 1
ATOM 1283 N N . ALA A 1 170 ? 26.534 -12.630 -10.985 1.00 96.56 170 ALA A N 1
ATOM 1284 C CA . ALA A 1 170 ? 27.852 -12.818 -10.373 1.00 96.56 170 ALA A CA 1
ATOM 1285 C C . ALA A 1 170 ? 28.194 -11.735 -9.330 1.00 96.56 170 ALA A C 1
ATOM 1287 O O . ALA A 1 170 ? 28.937 -11.996 -8.388 1.00 96.56 170 ALA A O 1
ATOM 1288 N N . ASN A 1 171 ? 27.610 -10.540 -9.461 1.00 96.94 171 ASN A N 1
ATOM 1289 C CA . ASN A 1 171 ? 27.851 -9.395 -8.581 1.00 96.94 171 ASN A CA 1
ATOM 1290 C C . ASN A 1 171 ? 26.673 -9.079 -7.642 1.00 96.94 171 ASN A C 1
ATOM 1292 O O . ASN A 1 171 ? 26.645 -8.014 -7.017 1.00 96.94 171 ASN A O 1
ATOM 1296 N N . ALA A 1 172 ? 25.711 -9.995 -7.488 1.00 97.12 172 ALA A N 1
ATOM 1297 C CA . ALA A 1 172 ? 24.508 -9.772 -6.685 1.00 97.12 172 ALA A CA 1
ATOM 1298 C C . ALA A 1 172 ? 24.824 -9.410 -5.221 1.00 97.12 172 ALA A C 1
ATOM 1300 O O . ALA A 1 172 ? 24.172 -8.538 -4.647 1.00 97.12 172 ALA A O 1
ATOM 1301 N N . ILE A 1 173 ? 25.855 -10.014 -4.616 1.00 97.12 173 ILE A N 1
ATOM 1302 C CA . ILE A 1 173 ? 26.271 -9.697 -3.240 1.00 97.12 173 ILE A CA 1
ATOM 1303 C C . ILE A 1 173 ? 26.694 -8.230 -3.079 1.00 97.12 173 ILE A C 1
ATOM 1305 O O . ILE A 1 173 ? 26.377 -7.604 -2.068 1.00 97.12 173 ILE A O 1
ATOM 1309 N N . HIS A 1 174 ? 27.330 -7.642 -4.094 1.00 95.75 174 HIS A N 1
ATOM 1310 C CA . HIS A 1 174 ? 27.716 -6.233 -4.078 1.00 95.75 174 HIS A CA 1
ATOM 1311 C C . HIS A 1 174 ? 26.511 -5.303 -4.216 1.00 95.75 174 HIS A C 1
ATOM 1313 O O . HIS A 1 174 ? 26.509 -4.226 -3.625 1.00 95.75 174 HIS A O 1
ATOM 1319 N N . LEU A 1 175 ? 25.458 -5.722 -4.927 1.00 95.81 175 LEU A N 1
ATOM 1320 C CA . LEU A 1 175 ? 24.191 -4.987 -4.944 1.00 95.81 175 LEU A CA 1
ATOM 1321 C C . LEU A 1 175 ? 23.519 -5.006 -3.567 1.00 95.81 175 LEU A C 1
ATOM 1323 O O . LEU A 1 175 ? 22.990 -3.979 -3.145 1.00 95.81 175 LEU A O 1
ATOM 1327 N N . VAL A 1 176 ? 23.578 -6.134 -2.843 1.00 96.25 176 VAL A N 1
ATOM 1328 C CA . VAL A 1 176 ? 23.085 -6.216 -1.456 1.00 96.25 176 VAL A CA 1
ATOM 1329 C C . VAL A 1 176 ? 23.888 -5.285 -0.548 1.00 96.25 176 VAL A C 1
ATOM 1331 O O . VAL A 1 176 ? 23.298 -4.489 0.179 1.00 96.25 176 VAL A O 1
ATOM 1334 N N . ASP A 1 177 ? 25.220 -5.342 -0.611 1.00 94.31 177 ASP A N 1
ATOM 1335 C CA . ASP A 1 177 ? 26.094 -4.485 0.195 1.00 94.31 177 ASP A CA 1
ATOM 1336 C C . ASP A 1 177 ? 25.852 -2.998 -0.093 1.00 94.31 177 ASP A C 1
ATOM 1338 O O . ASP A 1 177 ? 25.611 -2.222 0.829 1.00 94.31 177 ASP A O 1
ATOM 1342 N N . ARG A 1 178 ? 25.782 -2.608 -1.371 1.00 92.06 178 ARG A N 1
ATOM 1343 C CA . ARG A 1 178 ? 25.472 -1.231 -1.774 1.00 92.06 178 ARG A CA 1
ATOM 1344 C C . ARG A 1 178 ? 24.094 -0.787 -1.286 1.00 92.06 178 ARG A C 1
ATOM 1346 O O . ARG A 1 178 ? 23.951 0.355 -0.865 1.00 92.06 178 ARG A O 1
ATOM 1353 N N . ALA A 1 179 ? 23.094 -1.667 -1.315 1.00 92.25 179 ALA A N 1
ATOM 1354 C CA . ALA A 1 179 ? 21.746 -1.343 -0.854 1.00 92.25 179 ALA A CA 1
ATOM 1355 C C . ALA A 1 179 ? 21.653 -1.156 0.666 1.00 92.25 179 ALA A C 1
ATOM 1357 O O . ALA A 1 179 ? 20.820 -0.388 1.137 1.00 92.25 179 ALA A O 1
ATOM 1358 N N . VAL A 1 180 ? 22.465 -1.888 1.431 1.00 91.62 180 VAL A N 1
ATOM 1359 C CA . VAL A 1 180 ? 22.380 -1.938 2.899 1.00 91.62 180 VAL A CA 1
ATOM 1360 C C . VAL A 1 180 ? 23.361 -0.978 3.568 1.00 91.62 180 VAL A C 1
ATOM 1362 O O . VAL A 1 180 ? 23.031 -0.387 4.596 1.00 91.62 180 VAL A O 1
ATOM 1365 N N . ASN A 1 181 ? 24.559 -0.847 3.002 1.00 89.50 181 ASN A N 1
ATOM 1366 C CA . ASN A 1 181 ? 25.692 -0.113 3.565 1.00 89.50 181 ASN A CA 1
ATOM 1367 C C . ASN A 1 181 ? 26.119 1.090 2.702 1.00 89.50 181 ASN A C 1
ATOM 1369 O O . ASN A 1 181 ? 27.083 1.771 3.052 1.00 89.50 181 ASN A O 1
ATOM 1373 N N . GLY A 1 182 ? 25.438 1.350 1.580 1.00 83.81 182 GLY A N 1
ATOM 1374 C CA . GLY A 1 182 ? 25.692 2.515 0.730 1.00 83.81 182 GLY A CA 1
ATOM 1375 C C . GLY A 1 182 ? 25.398 3.851 1.418 1.00 83.81 182 GLY A C 1
ATOM 1376 O O . GLY A 1 182 ? 24.804 3.906 2.496 1.00 83.81 182 GLY A O 1
ATOM 1377 N N . ASP A 1 183 ? 25.828 4.943 0.783 1.00 73.69 183 ASP A N 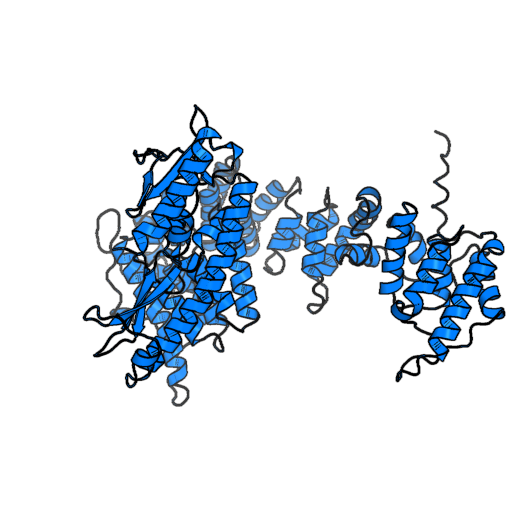1
ATOM 1378 C CA . ASP A 1 183 ? 25.563 6.296 1.283 1.00 73.69 183 ASP A CA 1
ATOM 1379 C C . ASP A 1 183 ? 24.055 6.574 1.267 1.00 73.69 183 ASP A C 1
ATOM 1381 O O . ASP A 1 183 ? 23.387 6.348 0.260 1.00 73.69 183 ASP A O 1
ATOM 1385 N N . ALA A 1 184 ? 23.521 7.083 2.378 1.00 61.19 184 ALA A N 1
ATOM 1386 C CA . ALA A 1 184 ? 22.096 7.358 2.538 1.00 61.19 184 ALA A CA 1
ATOM 1387 C C . ALA A 1 184 ? 21.576 8.462 1.597 1.00 61.19 184 ALA A C 1
ATOM 1389 O O . ALA A 1 184 ? 20.366 8.582 1.432 1.00 61.19 184 ALA A O 1
ATOM 1390 N N . HIS A 1 185 ? 22.468 9.268 1.009 1.00 59.22 185 HIS A N 1
ATOM 1391 C CA . HIS A 1 185 ? 22.119 10.291 0.014 1.00 59.22 185 HIS A CA 1
ATOM 1392 C C . HIS A 1 185 ? 22.011 9.740 -1.413 1.00 59.22 185 HIS A C 1
ATOM 1394 O O . HIS A 1 185 ? 21.544 10.448 -2.304 1.00 59.22 185 HIS A O 1
ATOM 1400 N N . ASP A 1 186 ? 22.465 8.508 -1.644 1.00 66.88 186 ASP A N 1
ATOM 1401 C CA . ASP A 1 186 ? 22.329 7.830 -2.924 1.00 66.88 186 ASP A CA 1
ATOM 1402 C C . ASP A 1 186 ? 21.026 7.020 -2.868 1.00 66.88 186 ASP A C 1
ATOM 1404 O O . ASP A 1 186 ? 20.933 6.039 -2.127 1.00 66.88 186 ASP A O 1
ATOM 1408 N N . ASP A 1 187 ? 20.003 7.405 -3.643 1.00 71.38 187 ASP A N 1
ATOM 1409 C CA . ASP A 1 187 ? 18.716 6.687 -3.795 1.00 71.38 187 ASP A CA 1
ATOM 1410 C C . ASP A 1 187 ? 18.888 5.313 -4.503 1.00 71.38 187 ASP A C 1
ATOM 1412 O O . ASP A 1 187 ? 18.036 4.822 -5.245 1.00 71.38 187 ASP A O 1
ATOM 1416 N N . ALA A 1 188 ? 20.033 4.671 -4.278 1.00 82.88 188 ALA A N 1
ATOM 1417 C CA . ALA A 1 188 ? 20.514 3.427 -4.845 1.00 82.88 188 ALA A CA 1
ATOM 1418 C C . ALA A 1 188 ? 19.797 2.198 -4.284 1.00 82.88 188 ALA A C 1
ATOM 1420 O O . ALA A 1 188 ? 19.584 1.223 -5.005 1.00 82.88 188 ALA A O 1
ATOM 1421 N N . ALA A 1 189 ? 19.425 2.215 -3.000 1.00 89.75 189 ALA A N 1
ATOM 1422 C CA . ALA A 1 189 ? 18.906 1.024 -2.332 1.00 89.75 189 ALA A CA 1
ATOM 1423 C C . ALA A 1 189 ? 17.638 0.446 -2.999 1.00 89.75 189 ALA A C 1
ATOM 1425 O O . ALA A 1 189 ? 17.624 -0.760 -3.266 1.00 89.75 189 ALA A O 1
ATOM 1426 N N . PRO A 1 190 ? 16.600 1.243 -3.340 1.00 90.50 190 PRO A N 1
ATOM 1427 C CA . PRO A 1 190 ? 15.426 0.730 -4.051 1.00 90.50 190 PRO A CA 1
ATOM 1428 C C . PRO A 1 190 ? 15.772 0.083 -5.398 1.00 90.50 190 PRO A C 1
ATOM 1430 O O . PRO A 1 190 ? 15.214 -0.958 -5.748 1.00 90.50 190 PRO A O 1
ATOM 1433 N N . LEU A 1 191 ? 16.724 0.668 -6.129 1.00 91.31 191 LEU A N 1
ATOM 1434 C CA . LEU A 1 191 ? 17.168 0.202 -7.444 1.00 91.31 191 LEU A CA 1
ATOM 1435 C C . LEU A 1 191 ? 17.889 -1.150 -7.336 1.00 91.31 191 LEU A C 1
ATOM 1437 O O . LEU A 1 191 ? 17.572 -2.091 -8.068 1.00 91.31 191 LEU A O 1
ATOM 1441 N N . CYS A 1 192 ? 18.780 -1.293 -6.352 1.00 94.88 192 CYS A N 1
ATOM 1442 C CA . CYS A 1 192 ? 19.455 -2.556 -6.061 1.00 94.88 192 CYS A CA 1
ATOM 1443 C C . CYS A 1 192 ? 18.466 -3.667 -5.679 1.00 94.88 192 CYS A C 1
ATOM 1445 O O . CYS A 1 192 ? 18.531 -4.756 -6.244 1.00 94.88 192 CYS A O 1
ATOM 1447 N N . PHE A 1 193 ? 17.522 -3.414 -4.761 1.00 95.56 193 PHE A N 1
ATOM 1448 C CA . PHE A 1 193 ? 16.540 -4.435 -4.365 1.00 95.56 193 PHE A CA 1
ATOM 1449 C C . PHE A 1 193 ? 15.603 -4.834 -5.507 1.00 95.56 193 PHE A C 1
ATOM 1451 O O . PHE A 1 193 ? 15.294 -6.016 -5.645 1.00 95.56 193 PHE A O 1
ATOM 1458 N N . THR A 1 194 ? 15.190 -3.877 -6.341 1.00 94.31 194 THR A N 1
ATOM 1459 C CA . THR A 1 194 ? 14.365 -4.154 -7.528 1.00 94.31 194 THR A CA 1
ATOM 1460 C C . THR A 1 194 ? 15.111 -5.061 -8.504 1.00 94.31 194 THR A C 1
ATOM 1462 O O . THR A 1 194 ? 14.563 -6.058 -8.967 1.00 94.31 194 THR A O 1
ATOM 1465 N N . THR A 1 195 ? 16.392 -4.771 -8.739 1.00 94.81 195 THR A N 1
ATOM 1466 C CA . THR A 1 195 ? 17.266 -5.588 -9.592 1.00 94.81 195 THR A CA 1
ATOM 1467 C C . THR A 1 195 ? 17.434 -7.000 -9.030 1.00 94.81 195 THR A C 1
ATOM 1469 O O . THR 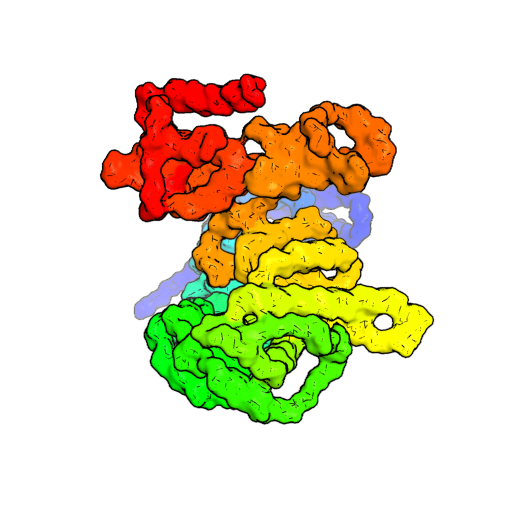A 1 195 ? 17.264 -7.979 -9.751 1.00 94.81 195 THR A O 1
ATOM 1472 N N . LEU A 1 196 ? 17.690 -7.126 -7.724 1.00 96.56 196 LEU A N 1
ATOM 1473 C CA . LEU A 1 196 ? 17.827 -8.419 -7.046 1.00 96.56 196 LEU A CA 1
ATOM 1474 C C . LEU A 1 196 ? 16.541 -9.257 -7.104 1.00 96.56 196 LEU A C 1
ATOM 1476 O O . LEU A 1 196 ? 16.614 -10.466 -7.297 1.00 96.56 196 LEU A O 1
ATOM 1480 N N . ALA A 1 197 ? 15.368 -8.632 -6.965 1.00 95.56 197 ALA A N 1
ATOM 1481 C CA . ALA A 1 197 ? 14.074 -9.311 -7.063 1.00 95.56 197 ALA A CA 1
ATOM 1482 C C . ALA A 1 197 ? 13.743 -9.783 -8.493 1.00 95.56 197 ALA A C 1
ATOM 1484 O O . ALA A 1 197 ? 13.014 -10.766 -8.678 1.00 95.56 197 ALA A O 1
ATOM 1485 N N . ALA A 1 198 ? 14.278 -9.094 -9.505 1.00 93.44 198 ALA A N 1
ATOM 1486 C CA . ALA A 1 198 ? 14.097 -9.448 -10.907 1.00 93.44 198 ALA A CA 1
ATOM 1487 C C . ALA A 1 198 ? 14.915 -10.684 -11.321 1.00 93.44 198 ALA A C 1
ATOM 1489 O O . ALA A 1 198 ? 14.493 -11.393 -12.236 1.00 93.44 198 ALA A O 1
ATOM 1490 N N . LEU A 1 199 ? 16.018 -10.994 -10.623 1.00 93.94 199 LEU A N 1
ATOM 1491 C CA . LEU A 1 199 ? 16.877 -12.135 -10.950 1.00 93.94 199 LEU A CA 1
ATOM 1492 C C . LEU A 1 199 ? 16.082 -13.458 -11.025 1.00 93.94 199 LEU A C 1
ATOM 1494 O O . LEU A 1 199 ? 15.195 -13.704 -10.193 1.00 93.94 199 LEU A O 1
ATOM 1498 N N . PRO A 1 200 ? 16.403 -14.350 -11.984 1.00 92.81 200 PRO A N 1
ATOM 1499 C CA . PRO A 1 200 ? 15.801 -15.683 -12.048 1.00 92.81 200 PRO A CA 1
ATOM 1500 C C . PRO A 1 200 ? 16.110 -16.534 -10.810 1.00 92.81 200 PRO A C 1
ATOM 1502 O O . PRO A 1 200 ? 15.238 -17.246 -10.316 1.00 92.81 200 PRO A O 1
ATOM 1505 N N . ALA A 1 201 ? 17.340 -16.436 -10.297 1.00 92.50 201 ALA A N 1
ATOM 1506 C CA . ALA A 1 201 ? 17.798 -17.107 -9.088 1.00 92.50 201 ALA A CA 1
ATOM 1507 C C . ALA A 1 201 ? 18.821 -16.231 -8.355 1.00 92.50 201 ALA A C 1
ATOM 1509 O O . ALA A 1 201 ? 19.697 -15.635 -8.980 1.00 92.50 201 ALA A O 1
ATOM 1510 N N . ILE A 1 202 ? 18.720 -16.171 -7.027 1.00 94.94 202 ILE A N 1
ATOM 1511 C CA . ILE A 1 202 ? 19.651 -15.409 -6.191 1.00 94.94 202 ILE A CA 1
ATOM 1512 C C . ILE A 1 202 ? 20.814 -16.323 -5.772 1.00 94.94 202 ILE A C 1
ATOM 1514 O O . ILE A 1 202 ? 20.556 -17.404 -5.232 1.00 94.94 202 ILE A O 1
ATOM 1518 N N . PRO A 1 203 ? 22.078 -15.904 -5.971 1.00 95.12 203 PRO A N 1
ATOM 1519 C CA . PRO A 1 203 ? 23.250 -16.625 -5.475 1.00 95.12 203 PRO A CA 1
ATOM 1520 C C . PRO A 1 203 ? 23.225 -16.857 -3.958 1.00 95.12 203 PRO A C 1
ATOM 1522 O O . PRO A 1 203 ? 22.668 -16.065 -3.201 1.00 95.12 203 PRO A O 1
ATOM 1525 N N . VAL A 1 204 ? 23.846 -17.944 -3.495 1.00 94.25 204 VAL A N 1
ATOM 1526 C CA . VAL A 1 204 ? 23.763 -18.403 -2.092 1.00 94.25 204 VAL A CA 1
ATOM 1527 C C . VAL A 1 204 ? 24.300 -17.373 -1.090 1.00 94.25 204 VAL A C 1
ATOM 1529 O O . VAL A 1 204 ? 23.727 -17.192 -0.015 1.00 94.25 204 VAL A O 1
ATOM 1532 N N . ASP A 1 205 ? 25.388 -16.691 -1.430 1.00 95.00 205 ASP A N 1
ATOM 1533 C CA . ASP A 1 205 ? 26.010 -15.639 -0.624 1.00 95.00 205 ASP A CA 1
ATOM 1534 C C . ASP A 1 205 ? 25.119 -14.391 -0.529 1.00 95.00 205 ASP A C 1
ATOM 1536 O O . ASP A 1 205 ? 24.829 -13.918 0.575 1.00 95.00 205 ASP A O 1
ATOM 1540 N N . ALA A 1 206 ? 24.598 -13.919 -1.665 1.00 96.50 206 ALA A N 1
ATOM 1541 C CA . ALA A 1 206 ? 23.639 -12.821 -1.734 1.00 96.50 206 ALA A CA 1
ATOM 1542 C C . ALA A 1 206 ? 22.346 -13.156 -0.973 1.00 96.50 206 ALA A C 1
ATOM 1544 O O . ALA A 1 206 ? 21.851 -12.335 -0.200 1.00 96.50 206 ALA A O 1
ATOM 1545 N N . ALA A 1 207 ? 21.831 -14.381 -1.113 1.00 96.62 207 ALA A N 1
ATOM 1546 C CA . ALA A 1 207 ? 20.667 -14.861 -0.374 1.00 96.62 207 ALA A CA 1
ATOM 1547 C C . ALA A 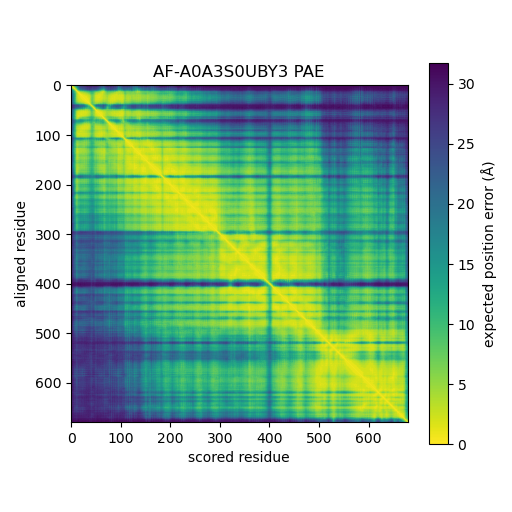1 207 ? 20.929 -14.872 1.140 1.00 96.62 207 ALA A C 1
ATOM 1549 O O . ALA A 1 207 ? 20.091 -14.409 1.914 1.00 96.62 207 ALA A O 1
ATOM 1550 N N . GLY A 1 208 ? 22.105 -15.335 1.578 1.00 96.38 208 GLY A N 1
ATOM 1551 C CA . GLY A 1 208 ? 22.516 -15.300 2.983 1.00 96.38 208 GLY A CA 1
ATOM 1552 C C . GLY A 1 208 ? 22.526 -13.883 3.565 1.00 96.38 208 GLY A C 1
ATOM 1553 O O . GLY A 1 208 ? 21.973 -13.655 4.646 1.00 96.38 208 GLY A O 1
ATOM 1554 N N . ALA A 1 209 ? 23.087 -12.922 2.827 1.00 96.69 209 ALA A N 1
ATOM 1555 C CA . ALA A 1 209 ? 23.086 -11.512 3.212 1.00 96.69 209 ALA A CA 1
ATOM 1556 C C . ALA A 1 209 ? 21.663 -10.925 3.252 1.00 96.69 209 ALA A C 1
ATOM 1558 O O . ALA A 1 209 ? 21.296 -10.250 4.216 1.00 96.69 209 ALA A O 1
ATOM 1559 N N . LEU A 1 210 ? 20.822 -11.247 2.266 1.00 97.75 210 LEU A N 1
ATOM 1560 C CA . LEU A 1 210 ? 19.421 -10.825 2.241 1.00 97.75 210 LEU A CA 1
ATOM 1561 C C . LEU A 1 210 ? 18.622 -11.401 3.415 1.00 97.75 210 LEU A C 1
ATOM 1563 O O . LEU A 1 210 ? 17.852 -10.663 4.024 1.00 97.75 210 LEU A O 1
ATOM 1567 N N . TYR A 1 211 ? 18.822 -12.667 3.804 1.00 97.88 211 TYR A N 1
ATOM 1568 C CA . TYR A 1 211 ? 18.148 -13.240 4.977 1.00 97.88 211 TYR A CA 1
ATOM 1569 C C . TYR A 1 211 ? 18.556 -12.538 6.274 1.00 97.88 211 TYR A C 1
ATOM 1571 O O . TYR A 1 211 ? 17.709 -12.324 7.144 1.00 97.88 211 TYR A O 1
ATOM 1579 N N . ALA A 1 212 ? 19.822 -12.130 6.402 1.00 95.94 212 ALA A N 1
ATOM 1580 C CA . ALA A 1 212 ? 20.281 -11.358 7.554 1.00 95.94 212 ALA A CA 1
ATOM 1581 C C . ALA A 1 212 ? 19.568 -9.996 7.664 1.00 95.94 212 ALA A C 1
ATOM 1583 O O . ALA A 1 212 ? 19.300 -9.537 8.776 1.00 95.94 212 ALA A O 1
ATOM 1584 N N . VAL A 1 213 ? 19.207 -9.379 6.533 1.00 96.62 213 VAL A N 1
ATOM 1585 C CA . VAL A 1 213 ? 18.404 -8.143 6.480 1.00 96.62 213 VAL A CA 1
ATOM 1586 C C . VAL A 1 213 ? 16.916 -8.433 6.715 1.00 96.62 213 VAL A C 1
ATOM 1588 O O . VAL A 1 213 ? 16.272 -7.763 7.520 1.00 96.62 213 VAL A O 1
ATOM 1591 N N . ALA A 1 214 ? 16.369 -9.457 6.058 1.00 97.00 214 ALA A N 1
ATOM 1592 C CA . ALA A 1 214 ? 14.949 -9.810 6.073 1.00 97.00 214 ALA A CA 1
ATOM 1593 C C . ALA A 1 214 ? 14.448 -10.312 7.440 1.00 97.00 214 ALA A C 1
ATOM 1595 O O . ALA A 1 214 ? 13.298 -10.069 7.805 1.00 97.00 214 ALA A O 1
ATOM 1596 N N . LEU A 1 215 ? 15.303 -11.001 8.200 1.00 96.94 215 LEU A N 1
ATOM 1597 C CA . LEU A 1 215 ? 14.983 -11.581 9.513 1.00 96.94 215 LEU A CA 1
ATOM 1598 C C . LEU A 1 215 ? 15.695 -10.858 10.665 1.00 96.94 215 LEU A C 1
ATOM 1600 O O . LEU A 1 215 ? 15.464 -11.154 11.837 1.00 96.94 215 LEU A O 1
ATOM 1604 N N . GLY A 1 216 ? 16.593 -9.925 10.346 1.00 93.00 216 GLY A N 1
ATOM 1605 C CA . GLY A 1 216 ? 17.419 -9.232 11.322 1.00 93.00 216 GLY A CA 1
ATOM 1606 C C . GLY A 1 216 ? 16.640 -8.295 12.255 1.00 93.00 216 GLY A C 1
ATOM 1607 O O . GLY A 1 216 ? 15.501 -7.898 11.993 1.00 93.00 216 GLY A O 1
ATOM 1608 N N . PRO A 1 217 ? 17.278 -7.854 13.356 1.00 86.25 217 PRO A N 1
ATOM 1609 C CA . PRO A 1 217 ? 16.649 -6.973 14.339 1.00 86.25 217 PRO A CA 1
ATOM 1610 C C . PRO A 1 217 ? 16.411 -5.543 13.824 1.00 86.25 217 PRO A C 1
ATOM 1612 O O . PRO A 1 217 ? 15.653 -4.796 14.449 1.00 86.25 217 PRO A O 1
ATOM 1615 N N . LYS A 1 218 ? 17.067 -5.140 12.727 1.00 87.62 218 LYS A N 1
ATOM 1616 C CA . LYS A 1 218 ? 16.878 -3.837 12.074 1.00 87.62 218 LYS A CA 1
ATOM 1617 C C . LYS A 1 218 ? 15.662 -3.896 11.145 1.00 87.62 218 LYS A C 1
ATOM 1619 O O . LYS A 1 218 ? 15.419 -4.912 10.505 1.00 87.62 218 LYS A O 1
ATOM 1624 N N . VAL A 1 219 ? 14.882 -2.816 11.113 1.00 85.56 219 VAL A N 1
ATOM 1625 C CA . VAL A 1 219 ? 13.672 -2.700 10.271 1.00 85.56 219 VAL A CA 1
ATOM 1626 C C . VAL A 1 219 ? 14.001 -2.158 8.881 1.00 85.56 219 VAL A C 1
ATOM 1628 O O . VAL A 1 219 ? 13.306 -2.470 7.917 1.00 85.56 219 VAL A O 1
ATOM 1631 N N . THR A 1 220 ? 15.077 -1.380 8.769 1.00 88.25 220 THR A N 1
ATOM 1632 C CA . THR A 1 220 ? 15.526 -0.774 7.515 1.00 88.25 220 THR A CA 1
ATOM 1633 C C . THR A 1 220 ? 15.738 -1.837 6.439 1.00 88.25 220 THR A C 1
ATOM 1635 O O . THR A 1 220 ? 16.353 -2.867 6.701 1.00 88.25 220 THR A O 1
ATOM 1638 N N . HIS A 1 221 ? 15.198 -1.589 5.243 1.00 91.19 221 HIS A N 1
ATOM 1639 C CA . HIS A 1 221 ? 15.264 -2.468 4.068 1.00 91.19 221 HIS A CA 1
ATOM 1640 C C . HIS A 1 221 ? 14.645 -3.868 4.213 1.00 91.19 221 HIS A C 1
ATOM 1642 O O . HIS A 1 221 ? 14.675 -4.639 3.256 1.00 91.19 221 HIS A O 1
ATOM 1648 N N . ARG A 1 222 ? 14.019 -4.200 5.350 1.00 94.00 222 ARG A N 1
ATOM 1649 C CA . ARG A 1 222 ? 13.478 -5.543 5.602 1.00 94.00 222 ARG A CA 1
ATOM 1650 C C . ARG A 1 222 ? 12.507 -6.004 4.516 1.00 94.00 222 ARG A C 1
ATOM 1652 O O . ARG A 1 222 ? 12.724 -7.057 3.929 1.00 94.00 222 ARG A O 1
ATOM 1659 N N . LYS A 1 223 ? 11.466 -5.210 4.229 1.00 92.25 223 LYS A N 1
ATOM 1660 C CA . LYS A 1 223 ? 10.450 -5.547 3.214 1.00 92.25 223 LYS A CA 1
ATOM 1661 C C . LYS A 1 223 ? 11.072 -5.725 1.822 1.00 92.25 223 LYS A C 1
ATOM 1663 O O . LYS A 1 223 ? 10.703 -6.642 1.101 1.00 92.25 223 LYS A O 1
ATOM 1668 N N . ALA A 1 224 ? 12.052 -4.891 1.469 1.00 93.19 224 ALA A N 1
ATOM 1669 C CA . ALA A 1 224 ? 12.738 -4.970 0.181 1.00 93.19 224 ALA A CA 1
ATOM 1670 C C . ALA A 1 224 ? 13.599 -6.244 0.063 1.00 93.19 224 ALA A C 1
ATOM 1672 O O . ALA A 1 224 ? 13.557 -6.925 -0.959 1.00 93.19 224 ALA A O 1
ATOM 1673 N N . ALA A 1 225 ? 14.298 -6.631 1.135 1.00 96.38 225 ALA A N 1
ATOM 1674 C CA . ALA A 1 225 ? 15.032 -7.894 1.185 1.00 96.38 225 ALA A CA 1
ATOM 1675 C C . ALA A 1 225 ? 14.100 -9.120 1.152 1.00 96.38 225 ALA A C 1
ATOM 1677 O O . ALA A 1 225 ? 14.388 -10.096 0.462 1.00 96.38 225 ALA A O 1
ATOM 1678 N N . GLN A 1 226 ? 12.959 -9.063 1.849 1.00 96.44 226 GLN A N 1
ATOM 1679 C CA . GLN A 1 226 ? 11.923 -10.101 1.798 1.00 96.44 226 GLN A CA 1
ATOM 1680 C C . GLN A 1 226 ? 11.345 -10.263 0.384 1.00 96.44 226 GLN A C 1
ATOM 1682 O O . GLN A 1 226 ? 11.162 -11.392 -0.070 1.00 96.44 226 GLN A O 1
ATOM 1687 N N . ALA A 1 227 ? 11.104 -9.151 -0.321 1.00 93.94 227 ALA A N 1
ATOM 1688 C CA . ALA A 1 227 ? 10.637 -9.152 -1.705 1.00 93.94 227 ALA A CA 1
ATOM 1689 C C . ALA A 1 227 ? 11.679 -9.747 -2.666 1.00 93.94 227 ALA A C 1
ATOM 1691 O O . ALA A 1 227 ? 11.321 -10.562 -3.513 1.00 93.94 227 ALA A O 1
ATOM 1692 N N . ALA A 1 228 ? 12.966 -9.422 -2.495 1.00 96.06 228 ALA A N 1
ATOM 1693 C CA . ALA A 1 228 ? 14.036 -10.044 -3.277 1.00 96.06 228 ALA A CA 1
ATOM 1694 C C . ALA A 1 228 ? 14.058 -11.573 -3.088 1.00 96.06 228 ALA A C 1
ATOM 1696 O O . ALA A 1 228 ? 14.153 -12.328 -4.048 1.00 96.06 228 ALA A O 1
ATOM 1697 N N . LEU A 1 229 ? 13.850 -12.051 -1.860 1.00 96.81 229 LEU A N 1
ATOM 1698 C CA . LEU A 1 229 ? 13.814 -13.478 -1.528 1.00 96.81 229 LEU A CA 1
ATOM 1699 C C . LEU A 1 229 ? 12.496 -14.186 -1.898 1.00 96.81 229 LEU A C 1
ATOM 1701 O O . LEU A 1 229 ? 12.303 -15.346 -1.525 1.00 96.81 229 LEU A O 1
ATOM 1705 N N . ALA A 1 230 ? 11.580 -13.543 -2.630 1.00 93.19 230 ALA A N 1
ATOM 1706 C CA . ALA A 1 230 ? 10.274 -14.118 -2.951 1.00 93.19 230 ALA A CA 1
ATOM 1707 C C . ALA A 1 230 ? 10.364 -15.445 -3.730 1.00 93.19 230 ALA A C 1
ATOM 1709 O O . ALA A 1 230 ? 9.523 -16.317 -3.528 1.00 93.19 230 ALA A O 1
ATOM 1710 N N . LYS A 1 231 ? 11.390 -15.626 -4.571 1.00 89.62 231 LYS A N 1
ATOM 1711 C CA . LYS A 1 231 ? 11.602 -16.846 -5.375 1.00 89.62 231 LYS A CA 1
ATOM 1712 C C . LYS A 1 231 ? 12.585 -17.842 -4.739 1.00 89.62 231 LYS A C 1
ATOM 1714 O O . LYS A 1 231 ? 12.889 -18.864 -5.348 1.00 89.62 231 LYS A O 1
ATOM 1719 N N . ALA A 1 232 ? 13.118 -17.555 -3.547 1.00 93.38 232 ALA A N 1
ATOM 1720 C CA . ALA A 1 232 ? 14.141 -18.394 -2.927 1.00 93.38 232 ALA A CA 1
ATOM 1721 C C . ALA A 1 232 ? 13.554 -19.752 -2.475 1.00 93.38 232 ALA A C 1
ATOM 1723 O O . ALA A 1 232 ? 12.596 -19.768 -1.693 1.00 93.38 232 ALA A O 1
ATOM 1724 N N . PRO A 1 233 ? 14.115 -20.895 -2.916 1.00 90.94 233 PRO A N 1
ATOM 1725 C CA . PRO A 1 233 ? 13.532 -22.213 -2.656 1.00 90.94 233 PRO A CA 1
ATOM 1726 C C . PRO A 1 233 ? 13.608 -22.627 -1.178 1.00 90.94 233 PRO A C 1
ATOM 1728 O O . PRO A 1 233 ? 12.748 -23.360 -0.697 1.00 90.94 233 PRO A O 1
ATOM 1731 N N . ASP A 1 234 ? 14.597 -22.138 -0.425 1.00 93.88 234 ASP A N 1
ATOM 1732 C CA . ASP A 1 234 ? 14.772 -22.422 1.003 1.00 93.88 234 ASP A CA 1
ATOM 1733 C C . ASP A 1 234 ? 14.020 -21.438 1.922 1.00 93.88 234 ASP A C 1
ATOM 1735 O O . ASP A 1 234 ? 14.081 -21.572 3.148 1.00 93.88 234 ASP A O 1
ATOM 1739 N N . ARG A 1 235 ? 13.254 -20.484 1.363 1.00 95.12 235 ARG A N 1
ATOM 1740 C CA . ARG A 1 235 ? 12.554 -19.423 2.112 1.00 95.12 235 ARG A CA 1
ATOM 1741 C C . ARG A 1 235 ? 11.717 -19.952 3.266 1.00 95.12 235 ARG A C 1
ATOM 1743 O O . ARG A 1 235 ? 11.892 -19.492 4.393 1.00 95.12 235 ARG A O 1
ATOM 1750 N N . ARG A 1 236 ? 10.842 -20.931 3.013 1.00 94.56 236 ARG A N 1
ATOM 1751 C CA . ARG A 1 236 ? 9.960 -21.500 4.048 1.00 94.56 236 ARG A CA 1
ATOM 1752 C C . ARG A 1 236 ? 10.789 -22.101 5.188 1.00 94.56 236 ARG A C 1
ATOM 1754 O O . ARG A 1 236 ? 10.561 -21.788 6.353 1.00 94.56 236 ARG A O 1
ATOM 1761 N N . ALA A 1 237 ? 11.823 -22.880 4.866 1.00 95.31 237 ALA A N 1
ATOM 1762 C CA . ALA A 1 237 ? 12.711 -23.479 5.863 1.00 95.31 237 ALA A CA 1
ATOM 1763 C C . ALA A 1 237 ? 13.459 -22.423 6.703 1.00 95.31 237 ALA A C 1
ATOM 1765 O O . ALA A 1 237 ? 13.533 -22.553 7.927 1.00 95.31 237 ALA A O 1
ATOM 1766 N N . ARG A 1 238 ? 13.961 -21.355 6.070 1.00 96.69 238 ARG A N 1
ATOM 1767 C CA . ARG A 1 238 ? 14.668 -20.247 6.737 1.00 96.69 238 ARG A CA 1
ATOM 1768 C C . ARG A 1 238 ? 13.775 -19.462 7.694 1.00 96.69 238 ARG A C 1
ATOM 1770 O O . ARG A 1 238 ? 14.209 -19.163 8.806 1.00 96.69 238 ARG A O 1
ATOM 1777 N N . ILE A 1 239 ? 12.539 -19.160 7.293 1.00 97.31 239 ILE A N 1
ATOM 1778 C CA . ILE A 1 239 ? 11.576 -18.436 8.134 1.00 97.31 239 ILE A CA 1
ATOM 1779 C C . ILE A 1 239 ? 11.243 -19.250 9.389 1.00 97.31 239 ILE A C 1
ATOM 1781 O O . ILE A 1 239 ? 11.325 -18.736 10.503 1.00 97.31 239 ILE A O 1
ATOM 1785 N N . TYR A 1 240 ? 10.962 -20.546 9.245 1.00 96.50 240 TYR A N 1
ATOM 1786 C CA . TYR A 1 240 ? 10.672 -21.388 10.405 1.00 96.50 240 TYR A CA 1
ATOM 1787 C C . TYR A 1 240 ? 11.875 -21.621 11.320 1.00 96.50 240 TYR A C 1
ATOM 1789 O O . TYR A 1 240 ? 11.704 -21.707 12.534 1.00 96.50 240 TYR A O 1
ATOM 1797 N N . ALA A 1 241 ? 13.093 -21.697 10.779 1.00 96.62 241 ALA A N 1
ATOM 1798 C CA . ALA A 1 241 ? 14.293 -21.719 11.613 1.00 96.62 241 ALA A CA 1
ATOM 1799 C C . ALA A 1 241 ? 14.413 -20.430 12.449 1.00 96.62 241 ALA A C 1
ATOM 1801 O O . ALA A 1 241 ? 14.789 -20.481 13.620 1.00 96.62 241 ALA A O 1
ATOM 1802 N N . ALA A 1 242 ? 14.034 -19.283 11.878 1.00 97.25 242 ALA A N 1
ATOM 1803 C CA . ALA A 1 242 ? 14.041 -17.998 12.569 1.00 97.25 242 ALA A CA 1
ATOM 1804 C C . ALA A 1 242 ? 12.951 -17.867 13.649 1.00 97.25 242 ALA A C 1
ATOM 1806 O O . ALA A 1 242 ? 13.180 -17.170 14.636 1.00 97.25 242 ALA A O 1
ATOM 1807 N N . LEU A 1 243 ? 11.823 -18.582 13.541 1.00 97.19 243 LEU A N 1
ATOM 1808 C CA . LEU A 1 243 ? 10.831 -18.691 14.624 1.00 97.19 243 LEU A CA 1
ATOM 1809 C C . LEU A 1 243 ? 11.368 -19.409 15.872 1.00 97.19 243 LEU A C 1
ATOM 1811 O O . LEU A 1 243 ? 10.815 -19.238 16.950 1.00 97.19 243 LEU A O 1
ATOM 1815 N N . ALA A 1 244 ? 12.458 -20.169 15.762 1.00 95.31 244 ALA A N 1
ATOM 1816 C CA . ALA A 1 244 ? 13.128 -20.793 16.904 1.00 95.31 244 ALA A CA 1
ATOM 1817 C C . ALA A 1 244 ? 14.333 -19.976 17.424 1.00 95.31 244 ALA A C 1
ATOM 1819 O O . ALA A 1 244 ? 15.049 -20.429 18.321 1.00 95.31 244 ALA A O 1
ATOM 1820 N N . ASP A 1 245 ? 14.598 -18.781 16.876 1.00 96.56 245 ASP A N 1
ATOM 1821 C CA . ASP A 1 245 ? 15.740 -17.955 17.281 1.00 96.56 245 ASP A CA 1
ATOM 1822 C C . ASP A 1 245 ? 15.572 -17.436 18.720 1.00 96.56 245 ASP A C 1
ATOM 1824 O O . ASP A 1 245 ? 14.489 -17.047 19.167 1.00 96.56 245 ASP A O 1
ATOM 1828 N N . LYS A 1 246 ? 16.675 -17.365 19.469 1.00 95.25 246 LYS A N 1
ATOM 1829 C CA . LYS A 1 246 ? 16.678 -16.868 20.855 1.00 95.25 246 LYS A CA 1
ATOM 1830 C C . LYS A 1 246 ? 16.249 -15.398 20.952 1.00 95.25 246 LYS A C 1
ATOM 1832 O O . LYS A 1 246 ? 15.744 -14.967 21.988 1.00 95.25 246 LYS A O 1
ATOM 1837 N N . ARG A 1 247 ? 16.434 -14.613 19.889 1.00 94.75 247 ARG A N 1
ATOM 1838 C CA . ARG A 1 247 ? 16.136 -13.178 19.841 1.00 94.75 247 ARG A CA 1
ATOM 1839 C C . ARG A 1 247 ? 14.679 -12.945 19.447 1.00 94.75 247 ARG A C 1
ATOM 1841 O O . ARG A 1 247 ? 14.292 -13.190 18.309 1.00 94.75 247 ARG A O 1
ATOM 1848 N N . GLN A 1 248 ? 13.907 -12.337 20.349 1.00 94.00 248 GLN A N 1
ATOM 1849 C CA . GLN A 1 248 ? 12.497 -11.979 20.128 1.00 94.00 248 GLN A CA 1
ATOM 1850 C C . GLN A 1 248 ? 12.264 -11.221 18.809 1.00 94.00 248 GLN A C 1
ATOM 1852 O O . GLN A 1 248 ? 11.333 -11.537 18.079 1.00 94.00 248 GLN A O 1
ATOM 1857 N N . LYS A 1 249 ? 13.124 -10.249 18.463 1.00 92.94 249 LYS A N 1
ATOM 1858 C CA . LYS A 1 249 ? 12.982 -9.453 17.226 1.00 92.94 249 LYS A CA 1
ATOM 1859 C C . LYS A 1 249 ? 13.094 -10.286 15.943 1.00 92.94 249 LYS A C 1
ATOM 1861 O O . LYS A 1 249 ? 12.461 -9.933 14.957 1.00 92.94 249 LYS A O 1
ATOM 1866 N N . VAL A 1 250 ? 13.889 -11.358 15.960 1.00 96.12 250 VAL A N 1
ATOM 1867 C CA . VAL A 1 250 ? 14.051 -12.262 14.810 1.00 96.12 250 VAL A CA 1
ATOM 1868 C C . VAL A 1 250 ? 12.811 -13.138 14.660 1.00 96.12 250 VAL A C 1
ATOM 1870 O O . VAL A 1 250 ? 12.261 -13.225 13.565 1.00 96.12 250 VAL A O 1
ATOM 1873 N N . ARG A 1 251 ? 12.309 -13.697 15.771 1.00 96.75 251 ARG A N 1
ATOM 1874 C CA . ARG A 1 251 ? 11.049 -14.455 15.774 1.00 96.75 251 ARG A CA 1
ATOM 1875 C C . ARG A 1 251 ? 9.867 -13.602 15.322 1.00 96.75 251 ARG A C 1
ATOM 1877 O O . ARG A 1 251 ? 9.085 -14.042 14.490 1.00 96.75 251 ARG A O 1
ATOM 1884 N N . LEU A 1 252 ? 9.785 -12.358 15.801 1.00 93.62 252 LEU A N 1
ATOM 1885 C CA . LEU A 1 252 ? 8.761 -11.400 15.380 1.00 93.62 252 LEU A CA 1
ATOM 1886 C C . LEU A 1 252 ? 8.812 -11.146 13.868 1.00 93.62 252 LEU A C 1
ATOM 1888 O O . LEU A 1 252 ? 7.787 -11.231 13.203 1.00 93.62 252 LEU A O 1
ATOM 1892 N N . ALA A 1 253 ? 10.002 -10.873 13.319 1.00 94.88 253 ALA A N 1
ATOM 1893 C CA . ALA A 1 253 ? 10.172 -10.650 11.884 1.00 94.88 253 ALA A CA 1
ATOM 1894 C C . ALA A 1 253 ? 9.794 -11.888 11.053 1.00 94.88 253 ALA A C 1
ATOM 1896 O O . ALA A 1 253 ? 9.221 -11.744 9.976 1.00 94.88 253 ALA A O 1
ATOM 1897 N N . ALA A 1 254 ? 10.087 -13.092 11.554 1.00 97.25 254 ALA A N 1
ATOM 1898 C CA . ALA A 1 254 ? 9.704 -14.345 10.914 1.00 97.25 254 ALA A CA 1
ATOM 1899 C C . ALA A 1 254 ? 8.181 -14.559 10.921 1.00 97.25 254 ALA A C 1
ATOM 1901 O O . ALA A 1 254 ? 7.612 -14.840 9.870 1.00 97.25 254 ALA A O 1
ATOM 1902 N N . ALA A 1 255 ? 7.519 -14.361 12.066 1.00 95.56 255 ALA A N 1
ATOM 1903 C CA . ALA A 1 255 ? 6.064 -14.469 12.188 1.00 95.56 255 ALA A CA 1
ATOM 1904 C C . ALA A 1 255 ? 5.344 -13.476 11.259 1.00 95.56 255 ALA A C 1
ATOM 1906 O O . ALA A 1 255 ? 4.493 -13.877 10.473 1.00 95.56 255 ALA A O 1
ATOM 1907 N N . GLN A 1 256 ? 5.778 -12.211 11.253 1.00 93.12 256 GLN A N 1
ATOM 1908 C CA . GLN A 1 256 ? 5.243 -11.172 10.361 1.00 93.12 256 GLN A CA 1
ATOM 1909 C C . GLN A 1 256 ? 5.442 -11.489 8.875 1.00 93.12 256 GLN A C 1
ATOM 1911 O O . GLN A 1 256 ? 4.643 -11.080 8.037 1.00 93.12 256 GLN A O 1
ATOM 1916 N N . TRP A 1 257 ? 6.520 -12.193 8.517 1.00 95.19 257 TRP A N 1
ATOM 1917 C CA . TRP A 1 257 ? 6.740 -12.595 7.130 1.00 95.19 257 TRP A CA 1
ATOM 1918 C C . TRP A 1 257 ? 5.787 -13.726 6.711 1.00 95.19 257 TRP A C 1
ATOM 1920 O O . TRP A 1 257 ? 5.338 -13.757 5.564 1.00 95.19 257 TRP A O 1
ATOM 1930 N N . LEU A 1 258 ? 5.412 -14.620 7.631 1.00 94.94 258 LEU A N 1
ATOM 1931 C CA . LEU A 1 258 ? 4.410 -15.659 7.363 1.00 94.94 258 LEU A CA 1
ATOM 1932 C C . LEU A 1 258 ? 3.008 -15.083 7.154 1.00 94.94 258 LEU A C 1
ATOM 1934 O O . LEU A 1 258 ? 2.244 -15.674 6.405 1.00 94.94 258 LEU A O 1
ATOM 1938 N N . THR A 1 259 ? 2.696 -13.901 7.688 1.00 90.88 259 THR A N 1
ATOM 1939 C CA . THR A 1 259 ? 1.423 -13.213 7.410 1.00 90.88 259 THR A CA 1
ATOM 1940 C C . THR A 1 259 ? 1.179 -12.973 5.918 1.00 90.88 259 THR A C 1
ATOM 1942 O O . THR A 1 259 ? 0.036 -12.971 5.481 1.00 90.88 259 THR A O 1
ATOM 1945 N N . THR A 1 260 ? 2.228 -12.782 5.113 1.00 88.56 260 THR A N 1
ATOM 1946 C CA . THR A 1 260 ? 2.088 -12.531 3.665 1.00 88.56 260 THR A CA 1
ATOM 1947 C C . THR A 1 260 ? 2.537 -13.693 2.787 1.00 88.56 260 THR A C 1
ATOM 1949 O O . THR A 1 260 ? 2.280 -13.680 1.585 1.00 88.56 260 THR A O 1
ATOM 1952 N N . THR A 1 261 ? 3.242 -14.675 3.352 1.00 91.75 261 THR A N 1
ATOM 1953 C CA . THR A 1 261 ? 3.840 -15.782 2.587 1.00 91.75 261 THR A CA 1
ATOM 1954 C C . THR A 1 261 ? 3.359 -17.164 2.997 1.00 91.75 261 THR A C 1
ATOM 1956 O O . THR A 1 261 ? 3.677 -18.120 2.289 1.00 91.75 261 THR A O 1
ATOM 1959 N N . GLY A 1 262 ? 2.644 -17.271 4.118 1.00 90.44 262 GLY A N 1
ATOM 1960 C CA . GLY A 1 262 ? 2.103 -18.524 4.617 1.00 90.44 262 GLY A CA 1
ATOM 1961 C C . GLY A 1 262 ? 0.971 -19.054 3.744 1.00 90.44 262 GLY A C 1
ATOM 1962 O O . GLY A 1 262 ? 0.272 -18.297 3.069 1.00 90.44 262 GLY A O 1
ATOM 1963 N N . ASP A 1 263 ? 0.800 -20.370 3.771 1.00 92.12 263 ASP A N 1
ATOM 1964 C CA . ASP A 1 263 ? -0.264 -21.090 3.074 1.00 92.12 263 ASP A CA 1
ATOM 1965 C C . ASP A 1 263 ? -1.079 -21.966 4.042 1.00 92.12 263 ASP A C 1
ATOM 1967 O O . ASP A 1 263 ? -0.762 -22.094 5.224 1.00 92.12 263 ASP A O 1
ATOM 1971 N N . ALA A 1 264 ? -2.157 -22.587 3.557 1.00 90.94 264 ALA A N 1
ATOM 1972 C CA . ALA A 1 264 ? -3.011 -23.433 4.394 1.00 90.94 264 ALA A CA 1
ATOM 1973 C C . ALA A 1 264 ? -2.267 -24.640 5.012 1.00 90.94 264 ALA A C 1
ATOM 1975 O O . ALA A 1 264 ? -2.692 -25.157 6.045 1.00 90.94 264 ALA A O 1
ATOM 1976 N N . GLU A 1 265 ? -1.149 -25.085 4.424 1.00 92.25 265 GLU A N 1
ATOM 1977 C CA . GLU A 1 265 ? -0.340 -26.189 4.958 1.00 92.25 265 GLU A CA 1
ATOM 1978 C C . GLU A 1 265 ? 0.500 -25.753 6.173 1.00 92.25 265 GLU A C 1
ATOM 1980 O O . GLU A 1 265 ? 0.978 -26.594 6.935 1.00 92.25 265 GLU A O 1
ATOM 1985 N N . ASP A 1 266 ? 0.683 -24.444 6.388 1.00 93.62 266 ASP A N 1
ATOM 1986 C CA . ASP A 1 266 ? 1.421 -23.898 7.530 1.00 93.62 266 ASP A CA 1
ATOM 1987 C C . ASP A 1 266 ? 0.649 -23.965 8.854 1.00 93.62 266 ASP A C 1
ATOM 1989 O O . ASP A 1 266 ? 1.261 -23.804 9.914 1.00 93.62 266 ASP A O 1
ATOM 1993 N N . ARG A 1 267 ? -0.663 -24.239 8.818 1.00 92.00 267 ARG A N 1
ATOM 1994 C CA . ARG A 1 267 ? -1.557 -24.198 9.987 1.00 92.00 267 ARG A CA 1
ATOM 1995 C C . ARG A 1 267 ? -0.982 -24.914 11.206 1.00 92.00 267 ARG A C 1
ATOM 1997 O O . ARG A 1 267 ? -0.732 -24.280 12.228 1.00 92.00 267 ARG A O 1
ATOM 2004 N N . ASP A 1 268 ? -0.774 -26.225 11.110 1.00 91.81 268 ASP A N 1
ATOM 2005 C CA . ASP A 1 268 ? -0.401 -27.043 12.271 1.00 91.81 268 ASP A CA 1
ATOM 2006 C C . ASP A 1 268 ? 0.947 -26.598 12.850 1.00 91.81 268 ASP A C 1
ATOM 2008 O O . ASP A 1 268 ? 1.158 -26.582 14.065 1.00 91.81 268 ASP A O 1
ATOM 2012 N N . ARG A 1 269 ? 1.867 -26.179 11.976 1.00 94.12 269 ARG A N 1
ATOM 2013 C CA . ARG A 1 269 ? 3.194 -25.717 12.376 1.00 94.12 269 ARG A CA 1
ATOM 2014 C C . ARG A 1 269 ? 3.136 -24.357 13.071 1.00 94.12 269 ARG A C 1
ATOM 2016 O O . ARG A 1 269 ? 3.804 -24.179 14.090 1.00 94.12 269 ARG A O 1
ATOM 2023 N N . LEU A 1 270 ? 2.321 -23.431 12.566 1.00 94.19 270 LEU A N 1
ATOM 2024 C CA . LEU A 1 270 ? 2.045 -22.144 13.204 1.00 94.19 270 LEU A CA 1
ATOM 2025 C C . LEU A 1 270 ? 1.374 -22.325 14.571 1.00 94.19 270 LEU A C 1
ATOM 2027 O O . LEU A 1 270 ? 1.778 -21.664 15.526 1.00 94.19 270 LEU A O 1
ATOM 2031 N N . GLU A 1 271 ? 0.424 -23.258 14.704 1.00 91.50 271 GLU A N 1
ATOM 2032 C CA . GLU A 1 271 ? -0.215 -23.568 15.991 1.00 91.50 271 GLU A CA 1
ATOM 2033 C C . GLU A 1 271 ? 0.796 -24.078 17.030 1.00 91.50 271 GLU A C 1
ATOM 2035 O O . GLU A 1 271 ? 0.754 -23.676 18.197 1.00 91.50 271 GLU A O 1
ATOM 2040 N N . VAL A 1 272 ? 1.739 -24.937 16.624 1.00 93.56 272 VAL A N 1
ATOM 2041 C CA . VAL A 1 272 ? 2.822 -25.394 17.512 1.00 93.56 272 VAL A CA 1
ATOM 2042 C C . VAL A 1 272 ? 3.713 -24.225 17.934 1.00 93.56 272 VAL A C 1
ATOM 2044 O O . VAL A 1 272 ? 4.011 -24.088 19.123 1.00 93.56 272 VAL A O 1
ATOM 2047 N N . CYS A 1 273 ? 4.108 -23.360 16.995 1.00 95.06 273 CYS A N 1
ATOM 2048 C CA . CYS A 1 273 ? 4.901 -22.169 17.302 1.00 95.06 273 CYS A CA 1
ATOM 2049 C C . CYS A 1 273 ? 4.163 -21.223 18.262 1.00 95.06 273 CYS A C 1
ATOM 2051 O O . CYS A 1 273 ? 4.762 -20.758 19.229 1.00 95.06 273 CYS A O 1
ATOM 2053 N N . LEU A 1 274 ? 2.863 -20.997 18.054 1.00 91.50 274 LEU A N 1
ATOM 2054 C CA . LEU A 1 274 ? 2.035 -20.133 18.897 1.00 91.50 274 LEU A CA 1
ATOM 2055 C C . LEU A 1 274 ? 1.972 -20.638 20.343 1.00 91.50 274 LEU A C 1
ATOM 2057 O O . LEU A 1 274 ? 2.110 -19.849 21.277 1.00 91.50 274 LEU A O 1
ATOM 2061 N N . ARG A 1 275 ? 1.788 -21.949 20.546 1.00 89.00 275 ARG A N 1
ATOM 2062 C CA . ARG A 1 275 ? 1.726 -22.551 21.891 1.00 89.00 275 ARG A CA 1
ATOM 2063 C C . ARG A 1 275 ? 3.059 -22.478 22.635 1.00 89.00 275 ARG A C 1
ATOM 2065 O O . ARG A 1 275 ? 3.056 -22.385 23.858 1.00 89.00 275 ARG A O 1
ATOM 2072 N N . ALA A 1 276 ? 4.178 -22.545 21.916 1.00 91.69 276 ALA A N 1
ATOM 2073 C CA . ALA A 1 276 ? 5.515 -22.526 22.504 1.00 91.69 276 ALA A CA 1
ATOM 2074 C C . ALA A 1 276 ? 6.070 -21.108 22.732 1.00 91.69 276 ALA A C 1
ATOM 2076 O O . ALA A 1 276 ? 7.050 -20.951 23.460 1.00 91.69 276 ALA A O 1
ATOM 2077 N N . GLU A 1 277 ? 5.494 -20.087 22.094 1.00 93.50 277 GLU A N 1
ATOM 2078 C CA . GLU A 1 277 ? 6.030 -18.730 22.121 1.00 93.50 277 GLU A CA 1
ATOM 2079 C C . GLU A 1 277 ? 5.709 -18.011 23.443 1.00 93.50 277 GLU A C 1
ATOM 2081 O O . GLU A 1 277 ? 4.535 -17.823 23.760 1.00 93.50 277 GLU A O 1
ATOM 2086 N N . PRO A 1 278 ? 6.725 -17.541 24.195 1.00 87.06 278 PRO A N 1
ATOM 2087 C CA . PRO A 1 278 ? 6.510 -16.800 25.439 1.00 87.06 278 PRO A CA 1
ATOM 2088 C C . PRO A 1 278 ? 6.218 -15.306 25.239 1.00 87.06 278 PRO A C 1
ATOM 2090 O O . PRO A 1 278 ? 5.773 -14.642 26.170 1.00 87.06 278 PRO A O 1
ATOM 2093 N N . SER A 1 279 ? 6.544 -14.726 24.080 1.00 86.75 279 SER A N 1
ATOM 2094 C CA . SER A 1 279 ? 6.365 -13.293 23.848 1.00 86.75 279 SER A CA 1
ATOM 2095 C C . SER A 1 279 ? 4.996 -12.978 23.260 1.00 86.75 279 SER A C 1
ATOM 2097 O O . SER A 1 279 ? 4.729 -13.342 22.120 1.00 86.75 279 SER A O 1
ATOM 2099 N N . GLU A 1 280 ? 4.199 -12.173 23.964 1.00 79.44 280 GLU A N 1
ATOM 2100 C CA . GLU A 1 280 ? 2.903 -11.678 23.466 1.00 79.44 280 GLU A CA 1
ATOM 2101 C C . GLU A 1 280 ? 2.992 -10.997 22.094 1.00 79.44 280 GLU A C 1
ATOM 2103 O O . GLU A 1 280 ? 2.211 -11.297 21.200 1.00 79.44 280 GLU A O 1
ATOM 2108 N N . ALA A 1 281 ? 4.013 -10.166 21.860 1.00 81.56 281 ALA A N 1
ATOM 2109 C CA . ALA A 1 281 ? 4.199 -9.524 20.557 1.00 81.56 281 ALA A CA 1
ATOM 2110 C C . ALA A 1 281 ? 4.410 -10.536 19.412 1.00 81.56 281 ALA A C 1
ATOM 2112 O O . ALA A 1 281 ? 3.946 -10.318 18.296 1.00 81.56 281 ALA A O 1
ATOM 2113 N N . VAL A 1 282 ? 5.118 -11.641 19.672 1.00 90.31 282 VAL A N 1
ATOM 2114 C CA . VAL A 1 282 ? 5.349 -12.689 18.663 1.00 90.31 282 VAL A CA 1
ATOM 2115 C C . VAL A 1 282 ? 4.121 -13.593 18.534 1.00 90.31 282 VAL A C 1
ATOM 2117 O O . VAL A 1 282 ? 3.770 -13.957 17.418 1.00 90.31 282 VAL A O 1
ATOM 2120 N N . ARG A 1 283 ? 3.431 -13.903 19.640 1.00 88.50 283 ARG A N 1
ATOM 2121 C CA . ARG A 1 283 ? 2.148 -14.628 19.637 1.00 88.50 283 ARG A CA 1
ATOM 2122 C C . ARG A 1 283 ? 1.114 -13.901 18.787 1.00 88.50 283 ARG A C 1
ATOM 2124 O O . ARG A 1 283 ? 0.484 -14.528 17.946 1.00 88.50 283 ARG A O 1
ATOM 2131 N N . SER A 1 284 ? 1.009 -12.585 18.945 1.00 84.38 284 SER A N 1
ATOM 2132 C CA . SER A 1 284 ? 0.113 -11.748 18.149 1.00 84.38 284 SER A CA 1
ATOM 2133 C C . SER A 1 284 ? 0.447 -11.805 16.653 1.00 84.38 284 SER A C 1
ATOM 2135 O O . SER A 1 284 ? -0.428 -12.075 15.839 1.00 84.38 284 SER A O 1
ATOM 2137 N N . ALA A 1 285 ? 1.730 -11.710 16.286 1.00 90.12 285 ALA A N 1
ATOM 2138 C CA . ALA A 1 285 ? 2.157 -11.866 14.892 1.00 90.12 285 ALA A CA 1
ATOM 2139 C C . ALA A 1 285 ? 1.940 -13.290 14.329 1.00 90.12 285 ALA A C 1
ATOM 2141 O O . ALA A 1 285 ? 1.739 -13.463 13.130 1.00 90.12 285 ALA A O 1
ATOM 2142 N N . LEU A 1 286 ? 1.985 -14.329 15.169 1.00 92.69 286 LEU A N 1
ATOM 2143 C CA . LEU A 1 286 ? 1.635 -15.698 14.770 1.00 92.69 286 LEU A CA 1
ATOM 2144 C C . LEU A 1 286 ? 0.123 -15.860 14.573 1.00 92.69 286 LEU A C 1
ATOM 2146 O O . LEU A 1 286 ? -0.291 -16.582 13.669 1.00 92.69 286 LEU A O 1
ATOM 2150 N N . LEU A 1 287 ? -0.694 -15.175 15.378 1.00 90.19 287 LEU A N 1
ATOM 2151 C CA . LEU A 1 287 ? -2.139 -15.084 15.164 1.00 90.19 287 LEU A CA 1
ATOM 2152 C C . LEU A 1 287 ? -2.456 -14.333 13.866 1.00 90.19 287 LEU A C 1
ATOM 2154 O O . LEU A 1 287 ? -3.271 -14.831 13.102 1.00 90.19 287 LEU A O 1
ATOM 2158 N N . ASP A 1 288 ? -1.753 -13.234 13.557 1.00 87.62 288 ASP A N 1
ATOM 2159 C CA . ASP A 1 288 ? -1.859 -12.550 12.255 1.00 87.62 288 ASP A CA 1
ATOM 2160 C C . ASP A 1 288 ? -1.577 -13.522 11.097 1.00 87.62 288 ASP A C 1
ATOM 2162 O O . ASP A 1 288 ? -2.276 -13.522 10.085 1.00 87.62 288 ASP A O 1
ATOM 2166 N N . ALA A 1 289 ? -0.548 -14.367 11.235 1.00 91.94 289 ALA A N 1
ATOM 2167 C CA . ALA A 1 289 ? -0.215 -15.368 10.226 1.00 91.94 289 ALA A CA 1
ATOM 2168 C C . ALA A 1 289 ? -1.291 -16.458 10.083 1.00 91.94 289 ALA A C 1
ATOM 2170 O O . ALA A 1 289 ? -1.597 -16.853 8.962 1.00 91.94 289 ALA A O 1
ATOM 2171 N N . LEU A 1 290 ? -1.887 -16.918 11.189 1.00 90.81 290 LEU A N 1
ATOM 2172 C CA . LEU A 1 290 ? -3.001 -17.874 11.175 1.00 90.81 290 LEU A CA 1
ATOM 2173 C C . LEU A 1 290 ? -4.272 -17.269 10.561 1.00 90.81 290 LEU A C 1
ATOM 2175 O O . LEU A 1 290 ? -4.914 -17.910 9.729 1.00 90.81 290 LEU A O 1
ATOM 2179 N N . ASP A 1 291 ? -4.605 -16.028 10.917 1.00 87.06 291 ASP A N 1
ATOM 2180 C CA . ASP A 1 291 ? -5.740 -15.296 10.351 1.00 87.06 291 ASP A CA 1
ATOM 2181 C C . ASP A 1 291 ? -5.582 -15.115 8.838 1.00 87.06 291 ASP A C 1
ATOM 2183 O O . ASP A 1 291 ? -6.529 -15.360 8.088 1.00 87.06 291 ASP A O 1
ATOM 2187 N N . ALA A 1 292 ? -4.376 -14.764 8.373 1.00 86.38 292 ALA A N 1
ATOM 2188 C CA . ALA A 1 292 ? -4.079 -14.584 6.952 1.00 86.38 292 ALA A CA 1
ATOM 2189 C C . ALA A 1 292 ? -4.287 -15.859 6.115 1.00 86.38 292 ALA A C 1
ATOM 2191 O O . ALA A 1 292 ? -4.665 -15.768 4.948 1.00 86.38 292 ALA A O 1
ATOM 2192 N N . ILE A 1 293 ? -4.102 -17.044 6.710 1.00 89.38 293 ILE A N 1
ATOM 2193 C CA . ILE A 1 293 ? -4.369 -18.338 6.058 1.00 89.38 293 ILE A CA 1
ATOM 2194 C C . ILE A 1 293 ? -5.789 -18.873 6.335 1.00 89.38 293 ILE A C 1
ATOM 2196 O O . ILE A 1 293 ? -6.094 -20.019 6.008 1.00 89.38 293 ILE A O 1
ATOM 2200 N N . GLY A 1 294 ? -6.676 -18.056 6.918 1.00 84.50 294 GLY A N 1
ATOM 2201 C CA . GLY A 1 294 ? -8.091 -18.374 7.138 1.00 84.50 294 GLY A CA 1
ATOM 2202 C C . GLY A 1 294 ? -8.408 -19.101 8.451 1.00 84.50 294 GLY A C 1
ATOM 2203 O O . GLY A 1 294 ? -9.517 -19.617 8.616 1.00 84.50 294 GLY A O 1
ATOM 2204 N N . HIS A 1 295 ? -7.472 -19.153 9.401 1.00 82.38 295 HIS A N 1
ATOM 2205 C CA . HIS A 1 295 ? -7.654 -19.789 10.706 1.00 82.38 295 HIS A CA 1
ATOM 2206 C C . HIS A 1 295 ? -7.823 -18.756 11.817 1.00 82.38 295 HIS A C 1
ATOM 2208 O O . HIS A 1 295 ? -6.854 -18.310 12.420 1.00 82.38 295 HIS A O 1
ATOM 2214 N N . CYS A 1 296 ? -9.087 -18.439 12.114 1.00 69.88 296 CYS A N 1
ATOM 2215 C CA . CYS A 1 296 ? -9.455 -17.350 13.013 1.00 69.88 296 CYS A CA 1
ATOM 2216 C C . CYS A 1 296 ? -8.788 -17.429 14.402 1.00 69.88 296 CYS A C 1
ATOM 2218 O O . CYS A 1 296 ? -8.944 -18.420 15.131 1.00 69.88 296 CYS A O 1
ATOM 2220 N N . ALA A 1 297 ? -8.150 -16.327 14.803 1.00 66.81 297 ALA A N 1
ATOM 2221 C CA . ALA A 1 297 ? -7.559 -16.083 16.114 1.00 66.81 297 ALA A CA 1
ATOM 2222 C C . ALA A 1 297 ? -8.557 -16.247 17.275 1.00 66.81 297 ALA A C 1
ATOM 2224 O O . ALA A 1 297 ? -8.157 -16.526 18.409 1.00 66.81 297 ALA A O 1
ATOM 2225 N N . ALA A 1 298 ? -9.863 -16.158 16.993 1.00 64.25 298 ALA A N 1
ATOM 2226 C CA . ALA A 1 298 ? -10.934 -16.321 17.972 1.00 64.25 298 ALA A CA 1
ATOM 2227 C C . ALA A 1 298 ? -10.937 -17.662 18.706 1.00 64.25 298 ALA A C 1
ATOM 2229 O O . ALA A 1 298 ? -11.453 -17.748 19.818 1.00 64.25 298 ALA A O 1
ATOM 2230 N N . ASN A 1 299 ? -10.311 -18.688 18.132 1.00 68.75 299 ASN A N 1
ATOM 2231 C CA . ASN A 1 299 ? -10.167 -19.989 18.779 1.00 68.75 299 ASN A CA 1
ATOM 2232 C C . ASN A 1 299 ? -9.212 -19.970 19.988 1.00 68.75 299 ASN A C 1
ATOM 2234 O O . ASN A 1 299 ? -9.180 -20.936 20.748 1.00 68.75 299 ASN A O 1
ATOM 2238 N N . TYR A 1 300 ? -8.432 -18.899 20.168 1.00 69.94 300 TYR A N 1
ATOM 2239 C CA . TYR A 1 300 ? -7.361 -18.828 21.167 1.00 69.94 300 TYR A CA 1
ATOM 2240 C C . TYR A 1 300 ? -7.589 -17.779 22.259 1.00 69.94 300 TYR A C 1
ATOM 2242 O O . TYR A 1 300 ? -6.955 -17.850 23.308 1.00 69.94 300 TYR A O 1
ATOM 2250 N N . LEU A 1 301 ? -8.474 -16.807 22.032 1.00 75.25 301 LEU A N 1
ATOM 2251 C CA . LEU A 1 301 ? -8.599 -15.611 22.865 1.00 75.25 301 LEU A CA 1
ATOM 2252 C C . LEU A 1 301 ? -10.054 -15.428 23.337 1.00 75.25 301 LEU A C 1
ATOM 2254 O O . LEU A 1 301 ? -10.889 -14.868 22.624 1.00 75.25 301 LEU A O 1
ATOM 2258 N N . THR A 1 302 ? -10.362 -15.892 24.551 1.00 81.00 302 THR A N 1
ATOM 2259 C CA . THR A 1 302 ? -11.695 -15.762 25.177 1.00 81.00 302 THR A CA 1
ATOM 2260 C C . THR A 1 302 ? -11.753 -14.598 26.181 1.00 81.00 302 THR A C 1
ATOM 2262 O O . THR A 1 302 ? -10.699 -14.132 26.634 1.00 81.00 302 THR A O 1
ATOM 2265 N N . PRO A 1 303 ? -12.952 -14.119 26.581 1.00 85.44 303 PRO A N 1
ATOM 2266 C CA . PRO A 1 303 ? -13.088 -13.123 27.648 1.00 85.44 303 PRO A CA 1
ATOM 2267 C C . PRO A 1 303 ? -12.407 -13.540 28.958 1.00 85.44 303 PRO A C 1
ATOM 2269 O O . PRO A 1 303 ? -11.774 -12.712 29.609 1.00 85.44 303 PRO A O 1
ATOM 2272 N N . GLU A 1 304 ? -12.475 -14.820 29.333 1.00 86.50 304 GLU A N 1
ATOM 2273 C CA . GLU A 1 304 ? -11.841 -15.343 30.550 1.00 86.50 304 GLU A CA 1
ATOM 2274 C C . GLU A 1 304 ? -10.317 -15.244 30.476 1.00 86.50 304 GLU A C 1
ATOM 2276 O O . GLU A 1 304 ? -9.680 -14.840 31.450 1.00 86.50 304 GLU A O 1
ATOM 2281 N N . HIS A 1 305 ? -9.734 -15.564 29.316 1.00 83.06 305 HIS A N 1
ATOM 2282 C CA . HIS A 1 305 ? -8.300 -15.415 29.092 1.00 83.06 305 HIS A CA 1
ATOM 2283 C C . HIS A 1 305 ? -7.878 -13.943 29.186 1.00 83.06 305 HIS A C 1
ATOM 2285 O O . HIS A 1 305 ? -6.931 -13.621 29.897 1.00 83.06 305 HIS A O 1
ATOM 2291 N N . LEU A 1 306 ? -8.634 -13.038 28.559 1.00 86.44 306 LEU A N 1
ATOM 2292 C CA . LEU A 1 306 ? -8.358 -11.601 28.599 1.00 86.44 306 LEU A CA 1
ATOM 2293 C C . LEU A 1 306 ? -8.461 -11.021 30.025 1.00 86.44 306 LEU A C 1
ATOM 2295 O O . LEU A 1 306 ? -7.643 -10.190 30.420 1.00 86.44 306 LEU A O 1
ATOM 2299 N N . ILE A 1 307 ? -9.430 -11.479 30.826 1.00 90.56 307 ILE A N 1
ATOM 2300 C CA . ILE A 1 307 ? -9.546 -11.108 32.245 1.00 90.56 307 ILE A CA 1
ATOM 2301 C C . ILE A 1 307 ? -8.340 -11.622 33.044 1.00 90.56 307 ILE A C 1
ATOM 2303 O O . ILE A 1 307 ? -7.809 -10.886 33.877 1.00 90.56 307 ILE A O 1
ATOM 2307 N N . ALA A 1 308 ? -7.898 -12.857 32.795 1.00 87.75 308 ALA A N 1
ATOM 2308 C CA . ALA A 1 308 ? -6.743 -13.443 33.472 1.00 87.75 308 ALA A CA 1
ATOM 2309 C C . ALA A 1 308 ? -5.434 -12.701 33.141 1.00 87.75 308 ALA A C 1
ATOM 2311 O O . ALA A 1 308 ? -4.663 -12.403 34.053 1.00 87.75 308 ALA A O 1
ATOM 2312 N N . GLU A 1 309 ? -5.217 -12.334 31.876 1.00 85.88 309 GLU A N 1
ATOM 2313 C CA . GLU A 1 309 ? -4.065 -11.532 31.434 1.00 85.88 309 GLU A CA 1
ATOM 2314 C C . GLU A 1 309 ? -4.070 -10.126 32.047 1.00 85.88 309 GLU A C 1
ATOM 2316 O O . GLU A 1 309 ? -3.061 -9.645 32.566 1.00 85.88 309 GLU A O 1
ATOM 2321 N N . ALA A 1 310 ? -5.230 -9.467 32.064 1.00 90.12 310 ALA A N 1
ATOM 2322 C CA . ALA A 1 310 ? -5.359 -8.163 32.702 1.00 90.12 310 ALA A CA 1
ATOM 2323 C C . ALA A 1 310 ? -5.096 -8.221 34.217 1.00 90.12 310 ALA A C 1
ATOM 2325 O O . ALA A 1 310 ? -4.559 -7.270 34.784 1.00 90.12 310 ALA A O 1
ATOM 2326 N N . ALA A 1 311 ? -5.463 -9.325 34.877 1.00 89.81 311 ALA A N 1
ATOM 2327 C CA . ALA A 1 311 ? -5.218 -9.533 36.302 1.00 89.81 311 ALA A CA 1
ATOM 2328 C C . ALA A 1 311 ? -3.753 -9.889 36.622 1.00 89.81 311 ALA A C 1
ATOM 2330 O O . ALA A 1 311 ? -3.285 -9.581 37.719 1.00 89.81 311 ALA A O 1
ATOM 2331 N N . SER A 1 312 ? -3.031 -10.530 35.697 1.00 85.56 312 SER A N 1
ATOM 2332 C CA . SER A 1 312 ? -1.626 -10.919 35.883 1.00 85.56 312 SER A CA 1
ATOM 2333 C C . SER A 1 312 ? -0.657 -9.737 35.725 1.00 85.56 312 SER A C 1
ATOM 2335 O O . SER A 1 312 ? 0.416 -9.719 36.336 1.00 85.56 312 SER A O 1
ATOM 2337 N N . ASP A 1 313 ? -1.033 -8.713 34.951 1.00 84.81 313 ASP A N 1
ATOM 2338 C CA . ASP A 1 313 ? -0.200 -7.537 34.713 1.00 84.81 313 ASP A CA 1
ATOM 2339 C C . ASP A 1 313 ? -0.228 -6.541 35.887 1.00 84.81 313 ASP A C 1
ATOM 2341 O O . ASP A 1 313 ? -1.023 -5.604 35.948 1.00 84.81 313 ASP A O 1
ATOM 2345 N N . THR A 1 314 ? 0.735 -6.694 36.792 1.00 86.12 314 THR A N 1
ATOM 2346 C CA . THR A 1 314 ? 0.912 -5.841 37.982 1.00 86.12 314 THR A CA 1
ATOM 2347 C C . THR A 1 314 ? 1.690 -4.548 37.727 1.00 86.12 314 THR A C 1
ATOM 2349 O O . THR A 1 314 ? 1.918 -3.758 38.645 1.00 86.12 314 THR A O 1
ATOM 2352 N N . SER A 1 315 ? 2.146 -4.310 36.498 1.00 85.25 315 SER A N 1
ATOM 2353 C CA . SER A 1 315 ? 3.041 -3.184 36.228 1.00 85.25 315 SER A CA 1
ATOM 2354 C C . SER A 1 315 ? 2.311 -1.830 36.200 1.00 85.25 315 SER A C 1
ATOM 2356 O O . SER A 1 315 ? 1.125 -1.744 35.880 1.00 85.25 315 SER A O 1
ATOM 2358 N N . ALA A 1 316 ? 3.023 -0.745 36.514 1.00 86.44 316 ALA A N 1
ATOM 2359 C CA . ALA A 1 316 ? 2.440 0.598 36.559 1.00 86.44 316 ALA A CA 1
ATOM 2360 C C . ALA A 1 316 ? 1.954 1.091 35.180 1.00 86.44 316 ALA A C 1
ATOM 2362 O O . ALA A 1 316 ? 2.455 0.664 34.132 1.00 86.44 316 ALA A O 1
ATOM 2363 N N . SER A 1 317 ? 0.996 2.026 35.184 1.00 85.94 317 SER A N 1
ATOM 2364 C CA . SER A 1 317 ? 0.575 2.721 33.963 1.00 85.94 317 SER A CA 1
ATOM 2365 C C . SER A 1 317 ? 1.730 3.571 33.414 1.00 85.94 317 SER A C 1
ATOM 2367 O O . SER A 1 317 ? 2.352 4.305 34.187 1.00 85.94 317 SER A O 1
ATOM 2369 N N . PRO A 1 318 ? 2.027 3.512 32.104 1.00 87.69 318 PRO A N 1
ATOM 2370 C CA . PRO A 1 318 ? 2.996 4.397 31.468 1.00 87.69 318 PRO A CA 1
ATOM 2371 C C . PRO A 1 318 ? 2.692 5.878 31.740 1.00 87.69 318 PRO A C 1
ATOM 2373 O O . PRO A 1 318 ? 1.550 6.313 31.601 1.00 87.69 318 PRO A O 1
ATOM 2376 N N . ALA A 1 319 ? 3.718 6.664 32.086 1.00 86.88 319 ALA A N 1
ATOM 2377 C CA . ALA A 1 319 ? 3.572 8.098 32.367 1.00 86.88 319 ALA A CA 1
ATOM 2378 C C . ALA A 1 319 ? 3.067 8.900 31.154 1.00 86.88 319 ALA A C 1
ATOM 2380 O O . ALA A 1 319 ? 2.435 9.936 31.311 1.00 86.88 319 ALA A O 1
ATOM 2381 N N . GLU A 1 320 ? 3.320 8.402 29.945 1.00 86.50 320 GLU A N 1
ATOM 2382 C CA . GLU A 1 320 ? 2.818 8.963 28.687 1.00 86.50 320 GLU A CA 1
ATOM 2383 C C . GLU A 1 320 ? 1.300 8.862 28.512 1.00 86.50 320 GLU A C 1
ATOM 2385 O O . GLU A 1 320 ? 0.784 9.517 27.622 1.00 86.50 320 GLU A O 1
ATOM 2390 N N . LEU A 1 321 ? 0.590 8.089 29.342 1.00 90.25 321 LEU A N 1
ATOM 2391 C CA . LEU A 1 321 ? -0.877 8.011 29.353 1.00 90.25 321 LEU A CA 1
ATOM 2392 C C . LEU A 1 321 ? -1.515 8.958 30.382 1.00 90.25 321 LEU A C 1
ATOM 2394 O O . LEU A 1 321 ? -2.715 8.869 30.629 1.00 90.25 321 LEU A O 1
ATOM 2398 N N . SER A 1 322 ? -0.740 9.852 31.007 1.00 88.19 322 SER A N 1
ATOM 2399 C CA . SER A 1 322 ? -1.243 10.788 32.026 1.00 88.19 322 SER A CA 1
ATOM 2400 C C . SER A 1 322 ? -2.283 11.780 31.499 1.00 88.19 322 SER A C 1
ATOM 2402 O O . SER A 1 322 ? -3.031 12.350 32.288 1.00 88.19 322 SER A O 1
ATOM 2404 N N . TRP A 1 323 ? -2.351 11.967 30.178 1.00 87.81 323 TRP A N 1
ATOM 2405 C CA . TRP A 1 323 ? -3.367 12.782 29.516 1.00 87.81 323 TRP A CA 1
ATOM 2406 C C . TRP A 1 323 ? -4.758 12.132 29.504 1.00 87.81 323 TRP A C 1
ATOM 2408 O O . TRP A 1 323 ? -5.749 12.823 29.276 1.00 87.81 323 TRP A O 1
ATOM 2418 N N . LEU A 1 324 ? -4.858 10.818 29.731 1.00 88.56 324 LEU A N 1
ATOM 2419 C CA . LEU A 1 324 ? -6.118 10.094 29.620 1.00 88.56 324 LEU A CA 1
ATOM 2420 C C . LEU A 1 324 ? -6.958 10.234 30.898 1.00 88.56 324 LEU A C 1
ATOM 2422 O O . LEU A 1 324 ? -6.591 9.746 31.969 1.00 88.56 324 LEU A O 1
ATOM 2426 N N . LEU A 1 325 ? -8.130 10.855 30.765 1.00 87.81 325 LEU A N 1
ATOM 2427 C CA . LEU A 1 325 ? -9.071 11.082 31.863 1.00 87.81 325 LEU A CA 1
ATOM 2428 C C . LEU A 1 325 ? -9.954 9.852 32.100 1.00 87.81 325 LEU A C 1
ATOM 2430 O O . LEU A 1 325 ? -11.100 9.800 31.659 1.00 87.81 325 LEU A O 1
ATOM 2434 N N . TRP A 1 326 ? -9.421 8.855 32.810 1.00 87.56 326 TRP A N 1
ATOM 2435 C CA . TRP A 1 326 ? -10.102 7.577 33.070 1.00 87.56 326 TRP A CA 1
ATOM 2436 C C . TRP A 1 326 ? -11.519 7.708 33.643 1.00 87.56 326 TRP A C 1
ATOM 2438 O O . TRP A 1 326 ? -12.374 6.885 33.328 1.00 87.56 326 TRP A O 1
ATOM 2448 N N . GLU A 1 327 ? -11.775 8.752 34.430 1.00 88.12 327 GLU A N 1
ATOM 2449 C CA . GLU A 1 327 ? -13.077 9.028 35.051 1.00 88.12 327 GLU A CA 1
ATOM 2450 C C . GLU A 1 327 ? -14.191 9.298 34.019 1.00 88.12 327 GLU A C 1
ATOM 2452 O O . GLU A 1 327 ? -15.369 9.112 34.311 1.00 88.12 327 GLU A O 1
ATOM 2457 N N . GLN A 1 328 ? -13.825 9.763 32.818 1.00 87.69 328 GLN A N 1
ATOM 2458 C CA . GLN A 1 328 ? -14.752 10.126 31.737 1.00 87.69 328 GLN A CA 1
ATOM 2459 C C . GLN A 1 328 ? -14.935 9.005 30.707 1.00 87.69 328 GLN A C 1
ATOM 2461 O O . GLN A 1 328 ? -15.648 9.177 29.718 1.00 87.69 328 GLN A O 1
ATOM 2466 N N . ARG A 1 329 ? -14.285 7.855 30.915 1.00 92.12 329 ARG A N 1
ATOM 2467 C CA . ARG A 1 329 ? -14.343 6.731 29.986 1.00 92.12 329 ARG A CA 1
ATOM 2468 C C . ARG A 1 329 ? -15.787 6.213 29.859 1.00 92.12 329 ARG A C 1
ATOM 2470 O O . ARG A 1 329 ? -16.414 5.928 30.883 1.00 92.12 329 ARG A O 1
ATOM 2477 N N . PRO A 1 330 ? -16.303 5.990 28.635 1.00 92.56 330 PRO A N 1
ATOM 2478 C CA . PRO A 1 330 ? -17.615 5.378 28.457 1.00 92.56 330 PRO A CA 1
ATOM 2479 C C . PRO A 1 330 ? -17.632 3.923 28.967 1.00 92.56 330 PRO A C 1
ATOM 2481 O O . PRO A 1 330 ? -16.606 3.229 28.906 1.00 92.56 330 PRO A O 1
ATOM 2484 N N . PRO A 1 331 ? -18.780 3.427 29.470 1.00 93.00 331 PRO A N 1
ATOM 2485 C CA . PRO A 1 331 ? -18.922 2.028 29.852 1.00 93.00 331 PRO A CA 1
ATOM 2486 C C . PRO A 1 331 ? -18.755 1.123 28.628 1.00 93.00 331 PRO A C 1
ATOM 2488 O O . PRO A 1 331 ? -19.109 1.496 27.514 1.00 93.00 331 PRO A O 1
ATOM 2491 N N . VAL A 1 332 ? -18.214 -0.075 28.851 1.00 96.25 332 VAL A N 1
ATOM 2492 C CA . VAL A 1 332 ? -18.008 -1.069 27.795 1.00 96.25 332 VAL A CA 1
ATOM 2493 C C . VAL A 1 332 ? -18.551 -2.406 28.262 1.00 96.25 332 VAL A C 1
ATOM 2495 O O . VAL A 1 332 ? -18.283 -2.812 29.395 1.00 96.25 332 VAL A O 1
ATOM 2498 N N . ARG A 1 333 ? -19.314 -3.081 27.403 1.00 96.94 333 ARG A N 1
ATOM 2499 C CA . ARG A 1 333 ? -19.874 -4.413 27.647 1.00 96.94 333 ARG A CA 1
ATOM 2500 C C . ARG A 1 333 ? -19.284 -5.455 26.705 1.00 96.94 333 ARG A C 1
ATOM 2502 O O . ARG A 1 333 ? -18.810 -5.129 25.619 1.00 96.94 333 ARG A O 1
ATOM 2509 N N . TRP A 1 334 ? -19.326 -6.715 27.126 1.00 95.12 334 TRP A N 1
ATOM 2510 C CA . TRP A 1 334 ? -19.013 -7.847 26.258 1.00 95.12 334 TRP A CA 1
ATOM 2511 C C . TRP A 1 334 ? -20.112 -8.031 25.212 1.00 95.12 334 TRP A C 1
ATOM 2513 O O . TRP A 1 334 ? -21.297 -7.985 25.540 1.00 95.12 334 TRP A O 1
ATOM 2523 N N . ALA A 1 335 ? -19.730 -8.314 23.968 1.00 93.38 335 ALA A N 1
ATOM 2524 C CA . ALA A 1 335 ? -20.676 -8.583 22.886 1.00 93.38 335 ALA A CA 1
ATOM 2525 C C . ALA A 1 335 ? -21.495 -9.865 23.122 1.00 93.38 335 ALA A C 1
ATOM 2527 O O . ALA A 1 335 ? -22.639 -9.958 22.687 1.00 93.38 335 ALA A O 1
ATOM 2528 N N . ALA A 1 336 ? -20.910 -10.856 23.805 1.00 89.94 336 ALA A N 1
ATOM 2529 C CA . ALA A 1 336 ? -21.508 -12.180 23.968 1.00 89.94 336 ALA A CA 1
ATOM 2530 C C . ALA A 1 336 ? -22.704 -12.203 24.935 1.00 89.94 336 ALA A C 1
ATOM 2532 O O . ALA A 1 336 ? -23.692 -12.882 24.668 1.00 89.94 336 ALA A O 1
ATOM 2533 N N . ASP A 1 337 ? -22.612 -11.493 26.064 1.00 90.94 337 ASP A N 1
ATOM 2534 C CA . ASP A 1 337 ? -23.613 -11.553 27.138 1.00 90.94 337 ASP A CA 1
ATOM 2535 C C . ASP A 1 337 ? -24.085 -10.180 27.643 1.00 90.94 337 ASP A C 1
ATOM 2537 O O . ASP A 1 337 ? -24.931 -10.107 28.536 1.00 90.94 337 ASP A O 1
ATOM 2541 N N . GLY A 1 338 ? -23.553 -9.087 27.086 1.00 92.88 338 GLY A N 1
ATOM 2542 C CA . GLY A 1 338 ? -23.896 -7.722 27.473 1.00 92.88 338 GLY A CA 1
ATOM 2543 C C . GLY A 1 338 ? -23.443 -7.331 28.882 1.00 92.88 338 GLY A C 1
ATOM 2544 O O . GLY A 1 338 ? -23.808 -6.248 29.349 1.00 92.88 338 GLY A O 1
ATOM 2545 N N . LYS A 1 339 ? -22.669 -8.168 29.588 1.00 94.69 339 LYS A N 1
ATOM 2546 C CA . LYS A 1 339 ? -22.174 -7.826 30.925 1.00 94.69 339 LYS A CA 1
ATOM 2547 C C . LYS A 1 339 ? -21.077 -6.761 30.847 1.00 94.69 339 LYS A C 1
ATOM 2549 O O . LYS A 1 339 ? -20.343 -6.713 29.859 1.00 94.69 339 LYS A O 1
ATOM 2554 N N . PRO A 1 340 ? -20.921 -5.925 31.890 1.00 96.06 340 PRO A N 1
ATOM 2555 C CA . PRO A 1 340 ? -19.842 -4.946 31.948 1.00 96.06 340 PRO A CA 1
ATOM 2556 C C . PRO A 1 340 ? -18.460 -5.601 31.863 1.00 96.06 340 PRO A C 1
ATOM 2558 O O . PRO A 1 340 ? -18.175 -6.575 32.564 1.00 96.06 340 PRO A O 1
ATOM 2561 N N . VAL A 1 341 ? -17.584 -5.022 31.045 1.00 96.38 341 VAL A N 1
ATOM 2562 C CA . VAL A 1 341 ? -16.164 -5.376 30.999 1.00 96.38 341 VAL A CA 1
ATOM 2563 C C . VAL A 1 341 ? -15.460 -4.778 32.223 1.00 96.38 341 VAL A C 1
ATOM 2565 O O . VAL A 1 341 ? -15.624 -3.581 32.482 1.00 96.38 341 VAL A O 1
ATOM 2568 N N . PRO A 1 342 ? -14.665 -5.561 32.980 1.00 94.75 342 PRO A N 1
ATOM 2569 C CA . PRO A 1 342 ? -13.896 -5.031 34.103 1.00 94.75 342 PRO A CA 1
ATOM 2570 C C . PRO A 1 342 ? -12.966 -3.882 33.685 1.00 94.75 342 PRO A C 1
ATOM 2572 O O . PRO A 1 342 ? -12.295 -3.956 32.657 1.00 94.75 342 PRO A O 1
ATOM 2575 N N . ASP A 1 343 ? -12.869 -2.833 34.508 1.00 91.88 343 ASP A N 1
ATOM 2576 C CA . ASP A 1 343 ? -12.044 -1.651 34.199 1.00 91.88 343 ASP A CA 1
ATOM 2577 C C . ASP A 1 343 ? -10.554 -1.994 34.024 1.00 91.88 343 ASP A C 1
ATOM 2579 O O . ASP A 1 343 ? -9.871 -1.421 33.174 1.00 91.88 343 ASP A O 1
ATOM 2583 N N . SER A 1 344 ? -10.069 -2.999 34.763 1.00 92.56 344 SER A N 1
ATOM 2584 C CA . SER A 1 344 ? -8.710 -3.533 34.630 1.00 92.56 344 SER A CA 1
ATOM 2585 C C . SER A 1 344 ? -8.405 -4.032 33.217 1.00 92.56 344 SER A C 1
ATOM 2587 O O . SER A 1 344 ? -7.297 -3.814 32.736 1.00 92.56 344 SER A O 1
ATOM 2589 N N . VAL A 1 345 ? -9.381 -4.630 32.525 1.00 94.31 345 VAL A N 1
ATOM 2590 C CA . VAL A 1 345 ? -9.218 -5.123 31.150 1.00 94.31 345 VAL A CA 1
ATOM 2591 C C . VAL A 1 345 ? -9.037 -3.965 30.176 1.00 94.31 345 VAL A C 1
ATOM 2593 O O . VAL A 1 345 ? -8.114 -3.986 29.366 1.00 94.31 345 VAL A O 1
ATOM 2596 N N . ILE A 1 346 ? -9.864 -2.919 30.271 1.00 94.88 346 ILE A N 1
ATOM 2597 C CA . ILE A 1 346 ? -9.745 -1.762 29.371 1.00 94.88 346 ILE A CA 1
ATOM 2598 C C . ILE A 1 346 ? -8.430 -1.015 29.622 1.00 94.88 346 ILE A C 1
ATOM 2600 O O . ILE A 1 346 ? -7.728 -0.658 28.675 1.00 94.88 346 ILE A O 1
ATOM 2604 N N . ARG A 1 347 ? -8.041 -0.841 30.893 1.00 93.38 347 ARG A N 1
ATOM 2605 C CA . ARG A 1 347 ? -6.734 -0.271 31.258 1.00 93.38 347 ARG A CA 1
ATOM 2606 C C . ARG A 1 347 ? -5.578 -1.082 30.700 1.00 93.38 347 ARG A C 1
ATOM 2608 O O . ARG A 1 347 ? -4.628 -0.505 30.170 1.00 93.38 347 ARG A O 1
ATOM 2615 N N . TRP A 1 348 ? -5.664 -2.404 30.803 1.00 93.12 348 TRP A N 1
ATOM 2616 C CA . TRP A 1 348 ? -4.666 -3.308 30.258 1.00 93.12 348 TRP A CA 1
ATOM 2617 C C . TRP A 1 348 ? -4.560 -3.176 28.735 1.00 93.12 348 TRP A C 1
ATOM 2619 O O . TRP A 1 348 ? -3.458 -2.963 28.239 1.00 93.12 348 TRP A O 1
ATOM 2629 N N . LEU A 1 349 ? -5.679 -3.167 28.001 1.00 93.75 349 LEU A N 1
ATOM 2630 C CA . LEU A 1 349 ? -5.683 -2.989 26.542 1.00 93.75 349 LEU A CA 1
ATOM 2631 C C . LEU A 1 349 ? -5.020 -1.674 26.112 1.00 93.75 349 LEU A C 1
ATOM 2633 O O . LEU A 1 349 ? -4.132 -1.684 25.262 1.00 93.75 349 LEU A O 1
ATOM 2637 N N . VAL A 1 350 ? -5.387 -0.545 26.730 1.00 94.44 350 VAL A N 1
ATOM 2638 C CA . VAL A 1 350 ? -4.782 0.770 26.428 1.00 94.44 350 VAL A CA 1
ATOM 2639 C C . VAL A 1 350 ? -3.280 0.769 26.732 1.00 94.44 350 VAL A C 1
ATOM 2641 O O . VAL A 1 350 ? -2.479 1.314 25.972 1.00 94.44 350 VAL A O 1
ATOM 2644 N N . LYS A 1 351 ? -2.873 0.129 27.829 1.00 92.12 351 LYS A N 1
ATOM 2645 C CA . LYS A 1 351 ? -1.472 0.022 28.241 1.00 92.12 351 LYS A CA 1
ATOM 2646 C C . LYS A 1 351 ? -0.646 -0.848 27.293 1.00 92.12 351 LYS A C 1
ATOM 2648 O O . LYS A 1 351 ? 0.466 -0.451 26.943 1.00 92.12 351 LYS A O 1
ATOM 2653 N N . GLN A 1 352 ? -1.168 -1.996 26.862 1.00 88.62 352 GLN A N 1
ATOM 2654 C CA . GLN A 1 352 ? -0.509 -2.847 25.865 1.00 88.62 352 GLN A CA 1
ATOM 2655 C C . GLN A 1 352 ? -0.414 -2.135 24.516 1.00 88.62 352 GLN A C 1
ATOM 2657 O O . GLN A 1 352 ? 0.662 -2.100 23.916 1.00 88.62 352 GLN A O 1
ATOM 2662 N N . ALA A 1 353 ? -1.491 -1.462 24.102 1.00 92.31 353 ALA A N 1
ATOM 2663 C CA . ALA A 1 353 ? -1.496 -0.624 22.914 1.00 92.31 353 ALA A CA 1
ATOM 2664 C C . ALA A 1 353 ? -0.387 0.439 22.996 1.00 92.31 353 ALA A C 1
ATOM 2666 O O . ALA A 1 353 ? 0.459 0.483 22.109 1.00 92.31 353 ALA A O 1
ATOM 2667 N N . SER A 1 354 ? -0.280 1.207 24.089 1.00 91.62 354 SER A N 1
ATOM 2668 C CA . SER A 1 354 ? 0.800 2.197 24.283 1.00 91.62 354 SER A CA 1
ATOM 2669 C C . SER A 1 354 ? 2.198 1.578 24.157 1.00 91.62 354 SER A C 1
ATOM 2671 O O . SER A 1 354 ? 3.039 2.087 23.418 1.00 91.62 354 SER A O 1
ATOM 2673 N N . ARG A 1 355 ? 2.430 0.426 24.806 1.00 87.75 355 ARG A N 1
ATOM 2674 C CA . ARG A 1 355 ? 3.719 -0.292 24.797 1.00 87.75 355 ARG A CA 1
ATOM 2675 C C . ARG A 1 355 ? 4.139 -0.799 23.426 1.00 87.75 355 ARG A C 1
ATOM 2677 O O . ARG A 1 355 ? 5.335 -0.820 23.142 1.00 87.75 355 ARG A O 1
ATOM 2684 N N . SER A 1 356 ? 3.181 -1.201 22.592 1.00 85.12 356 SER A N 1
ATOM 2685 C CA . SER A 1 356 ? 3.456 -1.622 21.213 1.00 85.12 356 SER A CA 1
ATOM 2686 C C . SER A 1 356 ? 4.110 -0.499 20.398 1.00 85.12 356 SER A C 1
ATOM 2688 O O . SER A 1 356 ? 4.873 -0.762 19.467 1.00 85.12 356 SER A O 1
ATOM 2690 N N . ASN A 1 357 ? 3.839 0.759 20.779 1.00 88.50 357 ASN A N 1
ATOM 2691 C CA . ASN A 1 357 ? 4.356 1.965 20.148 1.00 88.50 357 ASN A CA 1
ATOM 2692 C C . ASN A 1 357 ? 4.162 1.961 18.617 1.00 88.50 357 ASN A C 1
ATOM 2694 O O . ASN A 1 357 ? 5.009 2.447 17.861 1.00 88.50 357 ASN A O 1
ATOM 2698 N N . THR A 1 358 ? 3.047 1.399 18.148 1.00 91.06 358 THR A N 1
ATOM 2699 C CA . THR A 1 358 ? 2.664 1.357 16.735 1.00 91.06 358 THR A CA 1
ATOM 2700 C C . THR A 1 358 ? 1.177 1.688 16.579 1.00 91.06 358 THR A C 1
ATOM 2702 O O . THR A 1 358 ? 0.368 1.092 17.275 1.00 91.06 358 THR A O 1
ATOM 2705 N N . PRO A 1 359 ? 0.775 2.603 15.676 1.00 94.69 359 PRO A N 1
ATOM 2706 C CA . PRO A 1 359 ? -0.641 2.865 15.373 1.00 94.69 359 PRO A CA 1
ATOM 2707 C C . PRO A 1 359 ? -1.362 1.719 14.640 1.00 94.69 359 PRO A C 1
ATOM 2709 O O . PRO A 1 359 ? -2.509 1.879 14.232 1.00 94.69 359 PRO A O 1
ATOM 2712 N N . ILE A 1 360 ? -0.676 0.599 14.406 1.00 91.50 360 ILE A N 1
ATOM 2713 C CA . ILE A 1 360 ? -1.162 -0.552 13.646 1.00 91.50 360 ILE A CA 1
ATOM 2714 C C . ILE A 1 360 ? -1.727 -1.586 14.627 1.00 91.50 360 ILE A C 1
ATOM 2716 O O . ILE A 1 360 ? -0.954 -2.105 15.433 1.00 91.50 360 ILE A O 1
ATOM 2720 N N . PRO A 1 361 ? -3.032 -1.906 14.575 1.00 90.50 361 PRO A N 1
ATOM 2721 C CA . PRO A 1 361 ? -3.600 -2.988 15.363 1.00 90.50 361 PRO A CA 1
ATOM 2722 C C . PRO A 1 361 ? -3.250 -4.344 14.759 1.00 90.50 361 PRO A C 1
ATOM 2724 O O . PRO A 1 361 ? -3.524 -4.602 13.581 1.00 90.50 361 PRO A O 1
ATOM 2727 N N . ASP A 1 362 ? -2.679 -5.191 15.604 1.00 84.94 362 ASP A N 1
ATOM 2728 C CA . ASP A 1 362 ? -2.421 -6.601 15.337 1.00 84.94 362 ASP A CA 1
ATOM 2729 C C . ASP A 1 362 ? -3.692 -7.455 15.535 1.00 84.94 362 ASP A C 1
ATOM 2731 O O . ASP A 1 362 ? -4.710 -6.978 16.055 1.00 84.94 362 ASP A O 1
ATOM 2735 N N . ALA A 1 363 ? -3.662 -8.713 15.089 1.00 79.75 363 ALA A N 1
ATOM 2736 C CA . ALA A 1 363 ? -4.783 -9.650 15.187 1.00 79.75 363 ALA A CA 1
ATOM 2737 C C . ALA A 1 363 ? -5.246 -9.842 16.629 1.00 79.75 363 ALA A C 1
ATOM 2739 O O . ALA A 1 363 ? -6.451 -9.848 16.889 1.00 79.75 363 ALA A O 1
ATOM 2740 N N . GLY A 1 364 ? -4.307 -9.939 17.577 1.00 80.94 364 GLY A N 1
ATOM 2741 C CA . GLY A 1 364 ? -4.624 -10.056 18.998 1.00 80.94 364 GLY A CA 1
ATOM 2742 C C . GLY A 1 364 ? -5.487 -8.890 19.481 1.00 80.94 364 GLY A C 1
ATOM 2743 O O . GLY A 1 364 ? -6.571 -9.102 20.027 1.00 80.94 364 GLY A O 1
ATOM 2744 N N . LEU A 1 365 ? -5.064 -7.650 19.214 1.00 87.75 365 LEU A N 1
ATOM 2745 C CA . LEU A 1 365 ? -5.809 -6.451 19.588 1.00 87.75 365 LEU A CA 1
ATOM 2746 C C . LEU A 1 365 ? -7.160 -6.364 18.874 1.00 87.75 365 LEU A C 1
ATOM 2748 O O . LEU A 1 365 ? -8.168 -6.083 19.525 1.00 87.75 365 LEU A O 1
ATOM 2752 N N . ARG A 1 366 ? -7.207 -6.623 17.559 1.00 87.69 366 ARG A N 1
ATOM 2753 C CA . ARG A 1 366 ? -8.466 -6.635 16.791 1.00 87.69 366 ARG A CA 1
ATOM 2754 C C . ARG A 1 366 ? -9.456 -7.629 17.371 1.00 87.69 366 ARG A C 1
ATOM 2756 O O . ARG A 1 366 ? -10.628 -7.299 17.537 1.00 87.69 366 ARG A O 1
ATOM 2763 N N . HIS A 1 367 ? -8.981 -8.818 17.720 1.00 85.56 367 HIS A N 1
ATOM 2764 C CA . HIS A 1 367 ? -9.815 -9.853 18.301 1.00 85.56 367 HIS A CA 1
ATOM 2765 C C . HIS A 1 367 ? -10.290 -9.484 19.709 1.00 85.56 367 HIS A C 1
ATOM 2767 O O . HIS A 1 367 ? -11.484 -9.567 19.987 1.00 85.56 367 HIS A O 1
ATOM 2773 N N . HIS A 1 368 ? -9.406 -8.988 20.581 1.00 88.12 368 HIS A N 1
ATOM 2774 C CA . HIS A 1 368 ? -9.794 -8.510 21.913 1.00 88.12 368 HIS A CA 1
ATOM 2775 C C . HIS A 1 368 ? -10.870 -7.423 21.853 1.00 88.12 368 HIS A C 1
ATOM 2777 O O . HIS A 1 368 ? -11.838 -7.468 22.609 1.00 88.12 368 HIS A O 1
ATOM 2783 N N . VAL A 1 369 ? -10.735 -6.472 20.928 1.00 91.75 369 VAL A N 1
ATOM 2784 C CA . VAL A 1 369 ? -11.740 -5.426 20.690 1.00 91.75 369 VAL A CA 1
ATOM 2785 C C . VAL A 1 369 ? -13.008 -5.993 20.040 1.00 91.75 369 VAL A C 1
ATOM 2787 O O . VAL A 1 369 ? -14.108 -5.492 20.272 1.00 91.75 369 VAL A O 1
ATOM 2790 N N . GLY A 1 370 ? -12.885 -7.071 19.267 1.00 90.00 370 GLY A N 1
ATOM 2791 C CA . GLY A 1 370 ? -13.993 -7.851 18.718 1.00 90.00 370 GLY A CA 1
ATOM 2792 C C . GLY A 1 370 ? -14.881 -8.513 19.774 1.00 90.00 370 GLY A C 1
ATOM 2793 O O . GLY A 1 370 ? -16.066 -8.710 19.516 1.00 90.00 370 GLY A O 1
ATOM 2794 N N . LEU A 1 371 ? -14.350 -8.794 20.971 1.00 91.06 371 LEU A N 1
ATOM 2795 C CA . LEU A 1 371 ? -15.125 -9.315 22.106 1.00 91.06 371 LEU A CA 1
ATOM 2796 C C . LEU A 1 371 ? -16.038 -8.255 22.747 1.00 91.06 371 LEU A C 1
ATOM 2798 O O . LEU A 1 371 ? -16.933 -8.603 23.520 1.00 91.06 371 LEU A O 1
ATOM 2802 N N . LEU A 1 372 ? -15.810 -6.972 22.460 1.00 94.62 372 LEU A N 1
ATOM 2803 C CA . LEU A 1 372 ? -16.565 -5.846 23.007 1.00 94.62 372 LEU A CA 1
ATOM 2804 C C . LEU A 1 372 ? -17.803 -5.556 22.149 1.00 94.62 372 LEU A C 1
ATOM 2806 O O . LEU A 1 372 ? -17.777 -5.723 20.927 1.00 94.62 372 LEU A O 1
ATOM 2810 N N . ASP A 1 373 ? -18.874 -5.073 22.779 1.00 95.75 373 ASP A N 1
ATOM 2811 C CA . ASP A 1 373 ? -20.064 -4.605 22.068 1.00 95.75 373 ASP A CA 1
ATOM 2812 C C . ASP A 1 373 ? -19.703 -3.543 21.012 1.00 95.75 373 ASP A C 1
ATOM 2814 O O . ASP A 1 373 ? -18.850 -2.675 21.226 1.00 95.75 373 ASP A O 1
ATOM 2818 N N . ARG A 1 374 ? -20.354 -3.615 19.843 1.00 93.12 374 ARG A N 1
ATOM 2819 C CA . ARG A 1 374 ? -20.016 -2.787 18.676 1.00 93.12 374 ARG A CA 1
ATOM 2820 C C . ARG A 1 374 ? -20.247 -1.293 18.920 1.00 93.12 374 ARG A C 1
ATOM 2822 O O . ARG A 1 374 ? -19.470 -0.487 18.410 1.00 93.12 374 ARG A O 1
ATOM 2829 N N . ALA A 1 375 ? -21.304 -0.916 19.638 1.00 93.25 375 ALA A N 1
ATOM 2830 C CA . ALA A 1 375 ? -21.591 0.487 19.923 1.00 93.25 375 ALA A CA 1
ATOM 2831 C C . ALA A 1 375 ? -20.660 1.006 21.024 1.00 93.25 375 ALA A C 1
ATOM 2833 O O . ALA A 1 375 ? -20.062 2.074 20.880 1.00 93.25 375 ALA A O 1
ATOM 2834 N N . ASP A 1 376 ? -20.469 0.211 22.076 1.00 96.25 376 ASP A N 1
ATOM 2835 C CA . ASP A 1 376 ? -19.623 0.590 23.205 1.00 96.25 376 ASP A CA 1
ATOM 2836 C C . ASP A 1 376 ? -18.146 0.749 22.786 1.00 96.25 376 ASP A C 1
ATOM 2838 O O . ASP A 1 376 ? -17.481 1.709 23.186 1.00 96.25 376 ASP A O 1
ATOM 2842 N N . ARG A 1 377 ? -17.619 -0.142 21.929 1.00 94.25 377 ARG A N 1
ATOM 2843 C CA . ARG A 1 377 ? -16.242 -0.018 21.420 1.00 94.25 377 ARG A CA 1
ATOM 2844 C C . ARG A 1 377 ? -16.060 1.203 20.513 1.00 94.25 377 ARG A C 1
ATOM 2846 O O . ARG A 1 377 ? -15.004 1.823 20.565 1.00 94.25 377 ARG A O 1
ATOM 2853 N N . ALA A 1 378 ? -17.074 1.594 19.732 1.00 93.50 378 ALA A N 1
ATOM 2854 C CA . ALA A 1 378 ? -17.015 2.821 18.935 1.00 93.50 378 ALA A CA 1
ATOM 2855 C C . ALA A 1 378 ? -16.903 4.056 19.846 1.00 93.50 378 ALA A C 1
ATOM 2857 O O . ALA A 1 378 ? -16.026 4.890 19.632 1.00 93.50 378 ALA A O 1
ATOM 2858 N N . GLY A 1 379 ? -17.697 4.105 20.923 1.00 94.88 379 GLY A N 1
ATOM 2859 C CA . GLY A 1 379 ? -17.592 5.151 21.945 1.00 94.88 379 GLY A CA 1
ATOM 2860 C C . GLY A 1 379 ? -16.232 5.170 22.653 1.00 94.88 379 GLY A C 1
ATOM 2861 O O . GLY A 1 379 ? -15.670 6.241 22.880 1.00 94.88 379 GLY A O 1
ATOM 2862 N N . LEU A 1 380 ? -15.656 4.000 22.955 1.00 96.31 380 LEU A N 1
ATOM 2863 C CA . LEU A 1 380 ? -14.292 3.901 23.486 1.00 96.31 380 LEU A CA 1
ATOM 2864 C C . LEU A 1 380 ? -13.252 4.449 22.494 1.00 96.31 380 LEU A C 1
ATOM 2866 O O . LEU A 1 380 ? -12.334 5.154 22.905 1.00 96.31 380 LEU A O 1
ATOM 2870 N N . GLY A 1 381 ? -13.389 4.128 21.205 1.00 95.25 381 GLY A N 1
ATOM 2871 C CA . GLY A 1 381 ? -12.512 4.628 20.145 1.00 95.25 381 GLY A CA 1
ATOM 2872 C C . GLY A 1 381 ? -12.541 6.153 20.026 1.00 95.25 381 GLY A C 1
ATOM 2873 O O . GLY A 1 381 ? -11.476 6.765 19.986 1.00 95.25 381 GLY A O 1
ATOM 2874 N N . ASP A 1 382 ? -13.735 6.753 20.043 1.00 94.44 382 ASP A N 1
ATOM 2875 C CA . ASP A 1 382 ? -13.916 8.212 20.017 1.00 94.44 382 ASP A CA 1
ATOM 2876 C C . ASP A 1 382 ? -13.267 8.872 21.242 1.00 94.44 382 ASP A C 1
ATOM 2878 O O . ASP A 1 382 ? -12.439 9.767 21.094 1.00 94.44 382 ASP A O 1
ATOM 2882 N N . PHE A 1 383 ? -13.533 8.353 22.446 1.00 95.56 383 PHE A N 1
ATOM 2883 C CA . PHE A 1 383 ? -12.928 8.846 23.688 1.00 95.56 383 PHE A CA 1
ATOM 2884 C C . PHE A 1 383 ? -11.390 8.823 23.656 1.00 95.56 383 PHE A C 1
ATOM 2886 O O . PHE A 1 383 ? -10.736 9.788 24.059 1.00 95.56 383 PHE A O 1
ATOM 2893 N N . LEU A 1 384 ? -10.798 7.725 23.174 1.00 95.88 384 LEU A N 1
ATOM 2894 C CA . LEU A 1 384 ? -9.344 7.587 23.082 1.00 95.88 384 LEU A CA 1
ATOM 2895 C C . LEU A 1 384 ? -8.742 8.520 22.028 1.00 95.88 384 LEU A C 1
ATOM 2897 O O . LEU A 1 384 ? -7.683 9.098 22.273 1.00 95.88 384 LEU A O 1
ATOM 2901 N N . LEU A 1 385 ? -9.395 8.662 20.872 1.00 95.31 385 LEU A N 1
ATOM 2902 C CA . LEU A 1 385 ? -8.933 9.535 19.797 1.00 95.31 385 LEU A CA 1
ATOM 2903 C C . LEU A 1 385 ? -8.990 11.005 20.218 1.00 95.31 385 LEU A C 1
ATOM 2905 O O . LEU A 1 385 ? -7.992 11.712 20.080 1.00 95.31 385 LEU A O 1
ATOM 2909 N N . ASP A 1 386 ? -10.115 11.439 20.783 1.00 91.81 386 ASP A N 1
ATOM 2910 C CA . ASP A 1 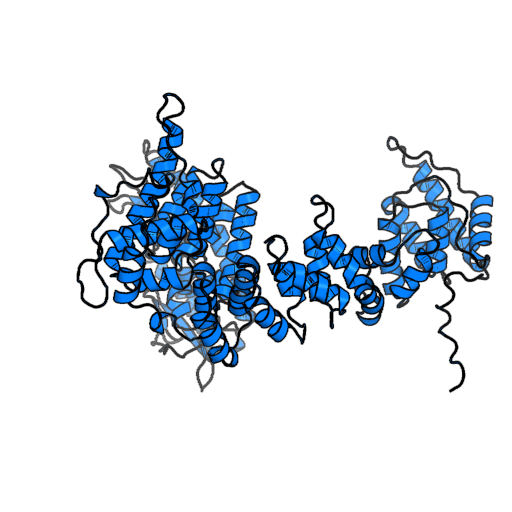386 ? -10.302 12.807 21.261 1.00 91.81 386 ASP A CA 1
ATOM 2911 C C . ASP A 1 386 ? -9.284 13.144 22.351 1.00 91.81 386 ASP A C 1
ATOM 2913 O O . ASP A 1 386 ? -8.602 14.165 22.269 1.00 91.81 386 ASP A O 1
ATOM 2917 N N . GLY A 1 387 ? -9.100 12.256 23.334 1.00 91.44 387 GLY A N 1
ATOM 2918 C CA . GLY A 1 387 ? -8.095 12.448 24.378 1.00 91.44 387 GLY A CA 1
ATOM 2919 C C . GLY A 1 387 ? -6.671 12.546 23.818 1.00 91.44 387 GLY A C 1
ATOM 2920 O O . GLY A 1 387 ? -5.911 13.425 24.230 1.00 91.44 387 GLY A O 1
ATOM 2921 N N . TRP A 1 388 ? -6.319 11.694 22.847 1.00 92.81 388 TRP A N 1
ATOM 2922 C CA . TRP A 1 388 ? -4.994 11.693 22.220 1.00 92.81 388 TRP A CA 1
ATOM 2923 C C . TRP A 1 388 ? -4.722 13.002 21.461 1.00 92.81 388 TRP A C 1
ATOM 2925 O O . TRP A 1 388 ? -3.620 13.546 21.541 1.00 92.81 388 TRP A O 1
ATOM 2935 N N . ILE A 1 389 ? -5.729 13.540 20.766 1.00 90.38 389 ILE A N 1
ATOM 2936 C CA . ILE A 1 389 ? -5.642 14.816 20.039 1.00 90.38 389 ILE A CA 1
ATOM 2937 C C . ILE A 1 389 ? -5.556 15.994 21.015 1.00 90.38 389 ILE A C 1
ATOM 2939 O O . ILE A 1 389 ? -4.673 16.845 20.882 1.00 90.38 389 ILE A O 1
ATOM 2943 N N . MET A 1 390 ? -6.428 16.024 22.027 1.00 84.56 390 MET A N 1
ATOM 2944 C CA . MET A 1 390 ? -6.484 17.098 23.023 1.00 84.56 390 MET A CA 1
ATOM 2945 C C . MET A 1 390 ? -5.175 17.228 23.802 1.00 84.56 390 MET A C 1
ATOM 2947 O O . MET A 1 390 ? -4.695 18.342 24.016 1.00 84.56 390 MET A O 1
ATOM 2951 N N . ALA A 1 391 ? -4.552 16.107 24.176 1.00 83.06 391 ALA A N 1
ATOM 2952 C CA . ALA A 1 391 ? -3.250 16.093 24.844 1.00 83.06 391 ALA A CA 1
ATOM 2953 C C . ALA A 1 391 ? -2.185 16.905 24.082 1.00 83.06 391 ALA A C 1
ATOM 2955 O O . ALA A 1 391 ? -1.348 17.580 24.685 1.00 83.06 391 ALA A O 1
ATOM 2956 N N . ASP A 1 392 ? -2.240 16.874 22.749 1.00 71.81 392 ASP A N 1
ATOM 2957 C CA . ASP A 1 392 ? -1.322 17.603 21.884 1.00 71.81 392 ASP A CA 1
ATOM 2958 C C . ASP A 1 392 ? -1.778 19.041 21.575 1.00 71.81 392 ASP A C 1
ATOM 2960 O O . ASP A 1 392 ? -0.916 19.912 21.433 1.00 71.81 392 ASP A O 1
ATOM 2964 N N . GLU A 1 393 ? -3.081 19.335 21.533 1.00 69.38 393 GLU A N 1
ATOM 2965 C CA . GLU A 1 393 ? -3.594 20.712 21.424 1.00 69.38 393 GLU A CA 1
ATOM 2966 C C . GLU A 1 393 ? -3.262 21.549 22.667 1.00 69.38 393 GLU A C 1
ATOM 2968 O O . GLU A 1 393 ? -2.720 22.653 22.550 1.00 69.38 393 GLU A O 1
ATOM 2973 N N . PHE A 1 394 ? -3.484 21.008 23.870 1.00 61.97 394 PHE A N 1
ATOM 2974 C CA . PHE A 1 394 ? -3.156 21.706 25.116 1.00 61.97 394 PHE A CA 1
ATOM 2975 C C . PHE A 1 394 ? -1.652 21.970 25.254 1.00 61.97 394 PHE A C 1
ATOM 2977 O O . PHE A 1 394 ? -1.268 23.035 25.742 1.00 61.97 394 PHE A O 1
ATOM 2984 N N . ALA A 1 395 ? -0.802 21.082 24.723 1.00 59.06 395 ALA A N 1
ATOM 2985 C CA . ALA A 1 395 ? 0.644 21.295 24.660 1.00 59.06 395 ALA A CA 1
ATOM 2986 C C . ALA A 1 395 ? 1.077 22.483 23.785 1.00 59.06 395 ALA A C 1
ATOM 2988 O O . ALA A 1 395 ? 2.187 22.983 23.946 1.00 59.06 395 ALA A O 1
ATOM 2989 N N . ILE A 1 396 ? 0.222 22.957 22.873 1.00 56.47 396 ILE A N 1
ATOM 2990 C CA . ILE A 1 396 ? 0.462 24.192 22.110 1.00 56.47 396 ILE A CA 1
ATOM 2991 C C . ILE A 1 396 ? 0.103 25.417 22.958 1.00 56.47 396 ILE A C 1
ATOM 2993 O O . ILE A 1 396 ? 0.846 26.392 22.967 1.00 56.47 396 ILE A O 1
ATOM 2997 N N . SER A 1 397 ? -1.013 25.367 23.693 1.00 56.16 397 SER A N 1
ATOM 2998 C CA . SER A 1 397 ? -1.497 26.504 24.494 1.00 56.16 397 SER A CA 1
ATOM 2999 C C . SER A 1 397 ? -0.659 26.805 25.743 1.00 56.16 397 SER A C 1
ATOM 3001 O O . SER A 1 397 ? -0.592 27.954 26.173 1.00 56.16 397 SER A O 1
ATOM 3003 N N . SER A 1 398 ? -0.002 25.796 26.325 1.00 53.12 398 SER A N 1
ATOM 3004 C CA . SER A 1 398 ? 0.719 25.917 27.597 1.00 53.12 398 SER A CA 1
ATOM 3005 C C . SER A 1 398 ? 2.175 26.368 27.452 1.00 53.12 398 SER A C 1
ATOM 3007 O O . SER A 1 398 ? 2.895 26.410 28.446 1.00 53.12 398 SER A O 1
ATOM 3009 N N . SER A 1 399 ? 2.632 26.766 26.258 1.00 52.00 399 SER A N 1
ATOM 3010 C CA . SER A 1 399 ? 4.020 27.195 26.010 1.00 52.00 399 SER A CA 1
ATOM 3011 C C . SER A 1 399 ? 4.432 28.508 26.714 1.00 52.00 399 SER A C 1
ATOM 3013 O O . SER A 1 399 ? 5.445 29.102 26.352 1.00 52.00 399 SER A O 1
ATOM 3015 N N . GLY A 1 400 ? 3.660 28.972 27.704 1.00 47.97 400 GLY A N 1
ATOM 3016 C CA . GLY A 1 400 ? 3.930 30.152 28.528 1.00 47.97 400 GLY A CA 1
ATOM 3017 C C . GLY A 1 400 ? 3.908 29.929 30.049 1.00 47.97 400 GLY A C 1
ATOM 3018 O O . GLY A 1 400 ? 4.244 30.861 30.770 1.00 47.97 400 GLY A O 1
ATOM 3019 N N . THR A 1 401 ? 3.545 28.748 30.572 1.00 41.28 401 THR A N 1
ATOM 3020 C CA . THR A 1 401 ? 3.607 28.442 32.023 1.00 41.28 401 THR A CA 1
ATOM 3021 C C . THR A 1 401 ? 3.869 26.950 32.278 1.00 41.28 401 THR A C 1
ATOM 3023 O O . THR A 1 401 ? 3.397 26.097 31.534 1.00 41.28 401 THR A O 1
ATOM 3026 N N . GLU A 1 402 ? 4.657 26.637 33.316 1.00 42.62 402 GLU A N 1
ATOM 3027 C CA . GLU A 1 402 ? 5.160 25.299 33.690 1.00 42.62 402 GLU A CA 1
ATOM 3028 C C . GLU A 1 402 ? 4.067 24.303 34.141 1.00 42.62 402 GLU A C 1
ATOM 3030 O O . GLU A 1 402 ? 4.038 23.843 35.280 1.00 42.62 402 GLU A O 1
ATOM 3035 N N . GLN A 1 403 ? 3.183 23.896 33.236 1.00 45.59 403 GLN A N 1
ATOM 3036 C CA . GLN A 1 403 ? 2.446 22.639 33.364 1.00 45.59 403 GLN A CA 1
ATOM 3037 C C . GLN A 1 403 ? 2.864 21.735 32.206 1.00 45.59 403 GLN A C 1
ATOM 3039 O O . GLN A 1 403 ? 2.522 21.977 31.051 1.00 45.59 403 GLN A O 1
ATOM 3044 N N . GLN A 1 404 ? 3.683 20.725 32.525 1.00 45.34 404 GLN A N 1
ATOM 3045 C CA . GLN A 1 404 ? 4.183 19.710 31.593 1.00 45.34 404 GLN A CA 1
ATOM 3046 C C . GLN A 1 404 ? 3.019 18.944 30.952 1.00 45.34 404 GLN A C 1
ATOM 3048 O O . GLN A 1 404 ? 2.564 17.920 31.456 1.00 45.34 404 GLN A O 1
ATOM 3053 N N . THR A 1 405 ? 2.547 19.424 29.812 1.00 51.50 405 THR A N 1
ATOM 3054 C CA . THR A 1 405 ? 1.653 18.700 28.913 1.00 51.50 405 THR A CA 1
ATOM 3055 C C . THR A 1 405 ? 2.498 17.718 28.098 1.00 51.50 405 THR A C 1
ATOM 3057 O O . THR A 1 405 ? 3.342 18.086 27.279 1.00 51.50 405 THR A O 1
ATOM 3060 N N . VAL A 1 406 ? 2.350 16.427 28.399 1.00 63.22 406 VAL A N 1
ATOM 3061 C CA . VAL A 1 406 ? 3.088 15.353 27.726 1.00 63.22 406 VAL A CA 1
ATOM 3062 C C . VAL A 1 406 ? 2.461 15.124 26.355 1.00 63.22 406 VAL A C 1
ATOM 3064 O O . VAL A 1 406 ? 1.296 14.755 26.266 1.00 63.22 406 VAL A O 1
ATOM 3067 N N . SER A 1 407 ? 3.233 15.320 25.284 1.00 78.19 407 SER A N 1
ATOM 3068 C CA . SER A 1 407 ? 2.764 14.998 23.934 1.00 78.19 407 SER A CA 1
ATOM 3069 C C . SER A 1 407 ? 2.372 13.521 23.818 1.00 78.19 407 SER A C 1
ATOM 3071 O O . SER A 1 407 ? 3.166 12.637 24.164 1.00 78.19 407 SER A O 1
ATOM 3073 N N . ALA A 1 408 ? 1.186 13.246 23.268 1.00 86.69 408 ALA A N 1
ATOM 3074 C CA . ALA A 1 408 ? 0.634 11.894 23.164 1.00 86.69 408 ALA A CA 1
ATOM 3075 C C . ALA A 1 408 ? 1.318 11.022 22.095 1.00 86.69 408 ALA A C 1
ATOM 3077 O O . ALA A 1 408 ? 1.060 9.817 22.002 1.00 86.69 408 ALA A O 1
ATOM 3078 N N . ILE A 1 409 ? 2.254 11.582 21.319 1.00 91.31 409 ILE A N 1
ATOM 3079 C CA . ILE A 1 409 ? 3.012 10.838 20.304 1.00 91.31 409 ILE A CA 1
ATOM 3080 C C . ILE A 1 409 ? 3.829 9.679 20.886 1.00 91.31 409 ILE A C 1
ATOM 3082 O O . ILE A 1 409 ? 4.058 8.685 20.198 1.00 91.31 409 ILE A O 1
ATOM 3086 N N . LYS A 1 410 ? 4.255 9.776 22.152 1.00 89.81 410 LYS A N 1
ATOM 3087 C CA . LYS A 1 410 ? 4.953 8.674 22.832 1.00 89.81 410 LYS A CA 1
ATOM 3088 C C . LYS A 1 410 ? 4.019 7.481 23.073 1.00 89.81 410 LYS A C 1
ATOM 3090 O O . LYS A 1 410 ? 4.436 6.346 22.897 1.00 89.81 410 LYS A O 1
ATOM 3095 N N . SER A 1 411 ? 2.732 7.755 23.291 1.00 92.62 411 SER A N 1
ATOM 3096 C CA . SER A 1 411 ? 1.644 6.776 23.362 1.00 92.62 411 SER A CA 1
ATOM 3097 C C . SER A 1 411 ? 0.933 6.544 22.019 1.00 92.62 411 SER A C 1
ATOM 3099 O O . SER A 1 411 ? -0.239 6.175 22.002 1.00 92.62 411 SER A O 1
ATOM 3101 N N . LYS A 1 412 ? 1.586 6.752 20.862 1.00 94.56 412 LYS A N 1
ATOM 3102 C CA . LYS A 1 412 ? 0.948 6.570 19.534 1.00 94.56 412 LYS A CA 1
ATOM 3103 C C . LYS A 1 412 ? 0.362 5.176 19.310 1.00 94.56 412 LYS A C 1
ATOM 3105 O O . LYS A 1 412 ? -0.483 5.004 18.442 1.00 94.56 412 LYS A O 1
ATOM 3110 N N . GLY A 1 413 ? 0.801 4.191 20.092 1.00 94.62 413 GLY A N 1
ATOM 3111 C CA . GLY A 1 413 ? 0.224 2.858 20.079 1.00 94.62 413 GLY A CA 1
ATOM 3112 C C . GLY A 1 413 ? -1.255 2.806 20.480 1.00 94.62 413 GLY A C 1
ATOM 3113 O O . GLY A 1 413 ? -1.980 1.940 20.009 1.00 94.62 413 GLY A O 1
ATOM 3114 N N . VAL A 1 414 ? -1.760 3.788 21.237 1.00 95.88 414 VAL A N 1
ATOM 3115 C CA . VAL A 1 414 ? -3.200 3.930 21.528 1.00 95.88 414 VAL A CA 1
ATOM 3116 C C . VAL A 1 414 ? -4.036 4.069 20.249 1.00 95.88 414 VAL A C 1
ATOM 3118 O O . VAL A 1 414 ? -5.169 3.597 20.201 1.00 95.88 414 VAL A O 1
ATOM 3121 N N . LEU A 1 415 ? -3.474 4.635 19.177 1.00 96.94 415 LEU A N 1
ATOM 3122 C CA . LEU A 1 415 ? -4.165 4.753 17.893 1.00 96.94 415 LEU A CA 1
ATOM 3123 C C . LEU A 1 415 ? -4.431 3.394 17.222 1.00 96.94 415 LEU A C 1
ATOM 3125 O O . LEU A 1 415 ? -5.380 3.289 16.449 1.00 96.94 415 LEU A O 1
ATOM 3129 N N . ALA A 1 416 ? -3.671 2.342 17.551 1.00 95.81 416 ALA A N 1
ATOM 3130 C CA . ALA A 1 416 ? -4.005 0.984 17.123 1.00 95.81 416 ALA A CA 1
ATOM 3131 C C . ALA A 1 416 ? -5.337 0.527 17.731 1.00 95.81 416 ALA A C 1
ATOM 3133 O O . ALA A 1 416 ? -6.192 -0.012 17.034 1.00 95.81 416 ALA A O 1
ATOM 3134 N N . LEU A 1 417 ? -5.551 0.810 19.020 1.00 95.50 417 LEU A N 1
ATOM 3135 C CA . LEU A 1 417 ? -6.810 0.505 19.698 1.00 95.50 417 LEU A CA 1
ATOM 3136 C C . LEU A 1 417 ? -7.969 1.320 19.103 1.00 95.50 417 LEU A C 1
ATOM 3138 O O . LEU A 1 417 ? -9.036 0.764 18.866 1.00 95.50 417 LEU A O 1
ATOM 3142 N N . VAL A 1 418 ? -7.741 2.597 18.768 1.00 96.12 418 VAL A N 1
ATOM 3143 C CA . VAL A 1 418 ? -8.722 3.427 18.038 1.00 96.12 418 VAL A CA 1
ATOM 3144 C C . VAL A 1 418 ? -9.097 2.795 16.693 1.00 96.12 418 VAL A C 1
ATOM 3146 O O . VAL A 1 418 ? -10.285 2.654 16.399 1.00 96.12 418 VAL A O 1
ATOM 3149 N N . ALA A 1 419 ? -8.109 2.371 15.897 1.00 94.94 419 ALA A N 1
ATOM 3150 C CA . ALA A 1 419 ? -8.353 1.698 14.622 1.00 94.94 419 ALA A CA 1
ATOM 3151 C C . ALA A 1 419 ? -9.159 0.400 14.795 1.00 94.94 419 ALA A C 1
ATOM 3153 O O . ALA A 1 419 ? -10.114 0.175 14.054 1.00 94.94 419 ALA A O 1
ATOM 3154 N N . ALA A 1 420 ? -8.825 -0.423 15.795 1.00 93.12 420 ALA A N 1
ATOM 3155 C CA . ALA A 1 420 ? -9.536 -1.670 16.087 1.00 93.12 420 ALA A CA 1
ATOM 3156 C C . ALA A 1 420 ? -10.984 -1.442 16.562 1.00 93.12 420 ALA A C 1
ATOM 3158 O O . ALA A 1 420 ? -11.871 -2.240 16.260 1.00 93.12 420 ALA A O 1
ATOM 3159 N N . CYS A 1 421 ? -11.248 -0.345 17.279 1.00 93.31 421 CYS A N 1
ATOM 3160 C CA . CYS A 1 421 ? -12.600 0.039 17.688 1.00 93.31 421 CYS A CA 1
ATOM 3161 C C . CYS A 1 421 ? -13.506 0.387 16.496 1.00 93.31 421 CYS A C 1
ATOM 3163 O O . CYS A 1 421 ? -14.725 0.226 16.596 1.00 93.31 421 CYS A O 1
ATOM 3165 N N . ALA A 1 422 ? -12.919 0.816 15.370 1.00 86.69 422 ALA A N 1
ATOM 3166 C CA . ALA A 1 422 ? -13.613 1.099 14.115 1.00 86.69 422 ALA A CA 1
ATOM 3167 C C . ALA A 1 422 ? -14.793 2.077 14.276 1.00 86.69 422 ALA A C 1
ATOM 3169 O O . ALA A 1 422 ? -15.897 1.832 13.781 1.00 86.69 422 ALA A O 1
ATOM 3170 N N . SER A 1 423 ? -14.568 3.182 14.997 1.00 88.44 423 SER A N 1
ATOM 3171 C CA . SER A 1 423 ? -15.576 4.239 15.097 1.00 88.44 423 SER A CA 1
ATOM 3172 C C . SER A 1 423 ? -15.816 4.893 13.726 1.00 88.44 423 SER A C 1
ATOM 3174 O O . SER A 1 423 ? -14.844 5.286 13.071 1.00 88.44 423 SER A O 1
ATOM 3176 N N . PRO A 1 424 ? -17.082 5.099 13.309 1.00 82.50 424 PRO A N 1
ATOM 3177 C CA . PRO A 1 424 ? -17.410 5.849 12.093 1.00 82.50 424 PRO A CA 1
ATOM 3178 C C . PRO A 1 424 ? -16.873 7.290 12.094 1.00 82.50 424 PRO A C 1
ATOM 3180 O O . PRO A 1 424 ? -16.585 7.852 11.040 1.00 82.50 424 PRO A O 1
ATOM 3183 N N . ASN A 1 425 ? -16.706 7.898 13.273 1.00 86.50 425 ASN A N 1
ATOM 3184 C CA . ASN A 1 425 ? -16.259 9.287 13.397 1.00 86.50 425 ASN A CA 1
ATOM 3185 C C . ASN A 1 425 ? -14.741 9.443 13.249 1.00 86.50 425 ASN A C 1
ATOM 3187 O O . ASN A 1 425 ? -14.269 10.513 12.848 1.00 86.50 425 ASN A O 1
ATOM 3191 N N . ALA A 1 426 ? -13.975 8.386 13.539 1.00 91.19 426 ALA A N 1
ATOM 3192 C CA . ALA A 1 426 ? -12.520 8.449 13.644 1.00 91.19 426 ALA A CA 1
ATOM 3193 C C . ALA A 1 426 ? -11.857 8.958 12.356 1.00 91.19 426 ALA A C 1
ATOM 3195 O O . ALA A 1 426 ? -10.937 9.775 12.421 1.00 91.19 426 ALA A O 1
ATOM 3196 N N . ALA A 1 427 ? -12.368 8.550 11.187 1.00 89.75 427 ALA A N 1
ATOM 3197 C CA . ALA A 1 427 ? -11.835 8.991 9.901 1.00 89.75 427 ALA A CA 1
ATOM 3198 C C . ALA A 1 427 ? -11.949 10.513 9.714 1.00 89.75 427 ALA A C 1
ATOM 3200 O O . ALA A 1 427 ? -10.986 11.187 9.340 1.00 89.75 427 ALA A O 1
ATOM 3201 N N . THR A 1 428 ? -13.123 11.062 10.033 1.00 86.44 428 THR A N 1
ATOM 3202 C CA . THR A 1 428 ? -13.418 12.496 9.911 1.00 86.44 428 THR A CA 1
ATOM 3203 C C . THR A 1 428 ? -12.596 13.324 10.893 1.00 86.44 428 THR A C 1
ATOM 3205 O O . THR A 1 428 ? -12.061 14.371 10.525 1.00 86.44 428 THR A O 1
ATOM 3208 N N . VAL A 1 429 ? -12.495 12.869 12.144 1.00 90.06 429 VAL A N 1
ATOM 3209 C CA . VAL A 1 429 ? -11.721 13.553 13.188 1.00 90.06 429 VAL A CA 1
ATOM 3210 C C . VAL A 1 429 ? -10.238 13.568 12.815 1.00 90.06 429 VAL A C 1
ATOM 3212 O O . VAL A 1 429 ? -9.644 14.642 12.745 1.00 90.06 429 VAL A O 1
ATOM 3215 N N . ALA A 1 430 ? -9.667 12.417 12.446 1.00 91.62 430 ALA A N 1
ATOM 3216 C CA . ALA A 1 430 ? -8.272 12.327 12.025 1.00 91.62 430 ALA A CA 1
ATOM 3217 C C . ALA A 1 430 ? -7.968 13.213 10.808 1.00 91.62 430 ALA A C 1
ATOM 3219 O O . ALA A 1 430 ? -6.954 13.907 10.807 1.00 91.62 430 ALA A O 1
ATOM 3220 N N . ALA A 1 431 ? -8.854 13.257 9.805 1.00 87.81 431 ALA A N 1
ATOM 3221 C CA . ALA A 1 431 ? -8.691 14.130 8.641 1.00 87.81 431 ALA A CA 1
ATOM 3222 C C . ALA A 1 431 ? -8.601 15.613 9.031 1.00 87.81 431 ALA A C 1
ATOM 3224 O O . ALA A 1 431 ? -7.706 16.327 8.573 1.00 87.81 431 ALA A O 1
ATOM 3225 N N . LYS A 1 432 ? -9.509 16.072 9.903 1.00 86.44 432 LYS A N 1
ATOM 3226 C CA . LYS A 1 432 ? -9.521 17.454 10.404 1.00 86.44 432 LYS A CA 1
ATOM 3227 C C . LYS A 1 432 ? -8.241 17.777 11.165 1.00 86.44 432 LYS A C 1
ATOM 3229 O O . LYS A 1 432 ? -7.642 18.821 10.922 1.00 86.44 432 LYS A O 1
ATOM 3234 N N . THR A 1 433 ? -7.805 16.876 12.040 1.00 88.75 433 THR A N 1
ATOM 3235 C CA . THR A 1 433 ? -6.592 17.055 12.841 1.00 88.75 433 THR A CA 1
ATOM 3236 C C . THR A 1 433 ? -5.335 17.071 11.979 1.00 88.75 433 THR A C 1
ATOM 3238 O O . THR A 1 433 ? -4.484 17.938 12.167 1.00 88.75 433 THR A O 1
ATOM 3241 N N . ILE A 1 434 ? -5.226 16.168 10.998 1.00 88.88 434 ILE A N 1
ATOM 3242 C CA . ILE A 1 434 ? -4.111 16.164 10.043 1.00 88.88 434 ILE A CA 1
ATOM 3243 C C . ILE A 1 434 ? -4.085 17.483 9.278 1.00 88.88 434 ILE A C 1
ATOM 3245 O O . ILE A 1 434 ? -3.026 18.084 9.181 1.00 88.88 434 ILE A O 1
ATOM 3249 N N . HIS A 1 435 ? -5.226 17.968 8.780 1.00 84.31 435 HIS A N 1
ATOM 3250 C CA . HIS A 1 435 ? -5.273 19.242 8.063 1.00 84.31 435 HIS A CA 1
ATOM 3251 C C . HIS A 1 435 ? -4.898 20.436 8.952 1.00 84.31 435 HIS A C 1
ATOM 3253 O O . HIS A 1 435 ? -4.200 21.338 8.504 1.00 84.31 435 HIS A O 1
ATOM 3259 N N . TYR A 1 436 ? -5.327 20.436 10.216 1.00 81.94 436 TYR A N 1
ATOM 3260 C CA . TYR A 1 436 ? -4.981 21.487 11.172 1.00 81.94 436 TYR A CA 1
ATOM 3261 C C . TYR A 1 436 ? -3.477 21.516 11.490 1.00 81.94 436 TYR A C 1
ATOM 3263 O O . TYR A 1 436 ? -2.898 22.589 11.655 1.00 81.94 436 TYR A O 1
ATOM 3271 N N . PHE A 1 437 ? -2.835 20.347 11.532 1.00 83.06 437 PHE A N 1
ATOM 3272 C CA . PHE A 1 437 ? -1.416 20.203 11.841 1.00 83.06 437 PHE A CA 1
ATOM 3273 C C . PHE A 1 437 ? -0.532 19.913 10.622 1.00 83.06 437 PHE A C 1
ATOM 3275 O O . PHE A 1 437 ? 0.636 19.626 10.804 1.00 83.06 437 PHE A O 1
ATOM 3282 N N . ASP A 1 438 ? -0.985 20.013 9.376 1.00 75.12 438 ASP A N 1
ATOM 3283 C CA . ASP A 1 438 ? -0.225 19.529 8.202 1.00 75.12 438 ASP A CA 1
ATOM 3284 C C . ASP A 1 438 ? 1.123 20.243 7.942 1.00 75.12 438 ASP A C 1
ATOM 3286 O O . ASP A 1 438 ? 1.942 19.785 7.139 1.00 75.12 438 ASP A O 1
ATOM 3290 N N . THR A 1 439 ? 1.374 21.343 8.650 1.00 77.75 439 THR A N 1
ATOM 3291 C CA . THR A 1 439 ? 2.610 22.135 8.634 1.00 77.75 439 THR A CA 1
ATOM 3292 C C . THR A 1 439 ? 3.428 22.031 9.929 1.00 77.75 439 THR A C 1
ATOM 3294 O O . THR A 1 439 ? 4.535 22.562 9.997 1.00 77.75 439 THR A O 1
ATOM 3297 N N . MET A 1 440 ? 2.934 21.329 10.955 1.00 78.06 440 MET A N 1
ATOM 3298 C CA . MET A 1 440 ? 3.568 21.161 12.272 1.00 78.06 440 MET A CA 1
ATOM 3299 C C . MET A 1 440 ? 3.407 19.707 12.764 1.00 78.06 440 MET A C 1
ATOM 3301 O O . MET A 1 440 ? 2.684 18.930 12.174 1.00 78.06 440 MET A O 1
ATOM 3305 N N . ARG A 1 441 ? 4.088 19.250 13.825 1.00 80.69 441 ARG A N 1
ATOM 3306 C CA . ARG A 1 441 ? 3.778 17.924 14.436 1.00 80.69 441 ARG A CA 1
ATOM 3307 C C . ARG A 1 441 ? 3.706 16.742 13.433 1.00 80.69 441 ARG A C 1
ATOM 3309 O O . ARG A 1 441 ? 2.795 15.917 13.455 1.00 80.69 441 ARG A O 1
ATOM 3316 N N . MET A 1 442 ? 4.693 16.647 12.535 1.00 87.62 442 MET A N 1
ATOM 3317 C CA . MET A 1 442 ? 4.714 15.642 11.454 1.00 87.62 442 MET A CA 1
ATOM 3318 C C . MET A 1 442 ? 4.587 14.201 11.954 1.00 87.62 442 MET A C 1
ATOM 3320 O O . MET A 1 442 ? 3.954 13.380 11.300 1.00 87.62 442 MET A O 1
ATOM 3324 N N . ALA A 1 443 ? 5.160 13.890 13.118 1.00 89.00 443 ALA A N 1
ATOM 3325 C CA . ALA A 1 443 ? 5.060 12.557 13.702 1.00 89.00 443 ALA A CA 1
ATOM 3326 C C . ALA A 1 443 ? 3.605 12.178 14.031 1.00 89.00 443 ALA A C 1
ATOM 3328 O O . ALA A 1 443 ? 3.212 11.038 13.795 1.00 89.00 443 ALA A O 1
ATOM 3329 N N . GLN A 1 444 ? 2.807 13.130 14.523 1.00 89.44 444 GLN A N 1
ATOM 3330 C CA . GLN A 1 444 ? 1.389 12.944 14.812 1.00 89.44 444 GLN A CA 1
ATOM 3331 C C . GLN A 1 444 ? 0.574 12.740 13.542 1.00 89.44 444 GLN A C 1
ATOM 3333 O O . GLN A 1 444 ? -0.210 11.798 13.471 1.00 89.44 444 GLN A O 1
ATOM 3338 N N . CYS A 1 445 ? 0.792 13.585 12.530 1.00 91.75 445 CYS A N 1
ATOM 3339 C CA . CYS A 1 445 ? 0.103 13.455 11.249 1.00 91.75 445 CYS A CA 1
ATOM 3340 C C . CYS A 1 445 ? 0.384 12.087 10.613 1.00 91.75 445 CYS A C 1
ATOM 3342 O O . CYS A 1 445 ? -0.556 11.389 10.245 1.00 91.75 445 CYS A O 1
ATOM 3344 N N . CYS A 1 446 ? 1.652 11.653 10.579 1.00 92.94 446 CYS A N 1
ATOM 3345 C CA . CYS A 1 446 ? 2.007 10.309 10.117 1.00 92.94 446 CYS A CA 1
ATOM 3346 C C . CYS A 1 446 ? 1.302 9.222 10.944 1.00 92.94 446 CYS A C 1
ATOM 3348 O O . CYS A 1 446 ? 0.724 8.313 10.366 1.00 92.94 446 CYS A O 1
ATOM 3350 N N . ALA A 1 447 ? 1.284 9.324 12.279 1.00 94.69 447 ALA A N 1
ATOM 3351 C CA . ALA A 1 447 ? 0.638 8.324 13.131 1.00 94.69 447 ALA A CA 1
ATOM 3352 C C . ALA A 1 447 ? -0.883 8.225 12.903 1.00 94.69 447 ALA A C 1
ATOM 3354 O O . ALA A 1 447 ? -1.419 7.117 12.857 1.00 94.69 447 ALA A O 1
ATOM 3355 N N . LEU A 1 448 ? -1.570 9.357 12.709 1.00 94.75 448 LEU A N 1
ATOM 3356 C CA . LEU A 1 448 ? -2.992 9.395 12.356 1.00 94.75 448 LEU A CA 1
ATOM 3357 C C . LEU A 1 448 ? -3.246 8.829 10.955 1.00 94.75 448 LEU A C 1
ATOM 3359 O O . LEU A 1 448 ? -4.223 8.114 10.764 1.00 94.75 448 LEU A O 1
ATOM 3363 N N . MET A 1 449 ? -2.367 9.088 9.984 1.00 93.69 449 MET A N 1
ATOM 3364 C CA . MET A 1 449 ? -2.461 8.486 8.649 1.00 93.69 449 MET A CA 1
ATOM 3365 C C . MET A 1 449 ? -2.256 6.972 8.691 1.00 93.69 449 MET A C 1
ATOM 3367 O O . MET A 1 449 ? -3.024 6.238 8.073 1.00 93.69 449 MET A O 1
ATOM 3371 N N . THR A 1 450 ? -1.277 6.490 9.463 1.00 94.69 450 THR A N 1
ATOM 3372 C CA . THR A 1 450 ? -1.097 5.053 9.692 1.00 94.69 450 THR A CA 1
ATOM 3373 C C . THR A 1 450 ? -2.351 4.457 10.337 1.00 94.69 450 THR A C 1
ATOM 3375 O O . THR A 1 450 ? -2.816 3.412 9.891 1.00 94.69 450 THR A O 1
ATOM 3378 N N . MET A 1 451 ? -2.943 5.129 11.331 1.00 95.00 451 MET A N 1
ATOM 3379 C CA . MET A 1 451 ? -4.199 4.705 11.960 1.00 95.00 451 MET A CA 1
ATOM 3380 C C . MET A 1 451 ? -5.361 4.665 10.959 1.00 95.00 451 MET A C 1
ATOM 3382 O O . MET A 1 451 ? -6.056 3.659 10.901 1.00 95.00 451 MET A O 1
ATOM 3386 N N . LEU A 1 452 ? -5.522 5.687 10.111 1.00 92.38 452 LEU A N 1
ATOM 3387 C CA . LEU A 1 452 ? -6.529 5.736 9.041 1.00 92.38 452 LEU A CA 1
ATOM 3388 C C . LEU A 1 452 ? -6.382 4.580 8.055 1.00 92.38 452 LEU A C 1
ATOM 3390 O O . LEU A 1 452 ? -7.364 3.926 7.726 1.00 92.38 452 LEU A O 1
ATOM 3394 N N . ALA A 1 453 ? -5.155 4.278 7.626 1.00 91.12 453 ALA A N 1
ATOM 3395 C CA . ALA A 1 453 ? -4.899 3.111 6.789 1.00 91.12 453 ALA A CA 1
ATOM 3396 C C . ALA A 1 453 ? -5.336 1.812 7.484 1.00 91.12 453 ALA A C 1
ATOM 3398 O O . ALA A 1 453 ? -5.623 0.823 6.811 1.00 91.12 453 ALA A O 1
ATOM 3399 N N . HIS A 1 454 ? -5.392 1.808 8.824 1.00 90.88 454 HIS A N 1
ATOM 3400 C CA . HIS A 1 454 ? -5.759 0.673 9.663 1.00 90.88 454 HIS A CA 1
ATOM 3401 C C . HIS A 1 454 ? -7.172 0.631 10.217 1.00 90.88 454 HIS A C 1
ATOM 3403 O O . HIS A 1 454 ? -7.579 -0.444 10.662 1.00 90.88 454 HIS A O 1
ATOM 3409 N N . LEU A 1 455 ? -7.921 1.713 10.072 1.00 88.69 455 LEU A N 1
ATOM 3410 C CA . LEU A 1 455 ? -9.329 1.793 10.397 1.00 88.69 455 LEU A CA 1
ATOM 3411 C C . LEU A 1 455 ? -10.137 1.012 9.354 1.00 88.69 455 LEU A C 1
ATOM 3413 O O . LEU A 1 455 ? -10.003 1.239 8.150 1.00 88.69 455 LEU A O 1
ATOM 3417 N N . ASP A 1 456 ? -10.966 0.082 9.815 1.00 77.38 456 ASP A N 1
ATOM 3418 C CA . ASP A 1 456 ? -11.796 -0.715 8.918 1.00 77.38 456 ASP A CA 1
ATOM 3419 C C . ASP A 1 456 ? -12.970 0.141 8.407 1.00 77.38 456 ASP A C 1
ATOM 3421 O O . ASP A 1 456 ? -13.798 0.615 9.187 1.00 77.38 456 ASP A O 1
ATOM 3425 N N . GLY A 1 457 ? -13.045 0.345 7.090 1.00 75.88 457 GLY A N 1
ATOM 3426 C CA . GLY A 1 457 ? -14.120 1.095 6.437 1.00 75.88 457 GLY A CA 1
ATOM 3427 C C . GLY A 1 457 ? -13.647 1.893 5.221 1.00 75.88 457 GLY A C 1
ATOM 3428 O O . GLY A 1 457 ? -12.519 2.380 5.171 1.00 75.88 457 GLY A O 1
ATOM 3429 N N . ASP A 1 458 ? -14.529 2.058 4.234 1.00 77.31 458 ASP A N 1
ATOM 3430 C CA . ASP A 1 458 ? -14.186 2.743 2.977 1.00 77.31 458 ASP A CA 1
ATOM 3431 C C . ASP A 1 458 ? -13.922 4.246 3.181 1.00 77.31 458 ASP A C 1
ATOM 3433 O O . ASP A 1 458 ? -13.158 4.858 2.436 1.00 77.31 458 ASP A O 1
ATOM 3437 N N . ASP A 1 459 ? -14.507 4.845 4.223 1.00 78.31 459 ASP A N 1
ATOM 3438 C CA . ASP A 1 459 ? -14.312 6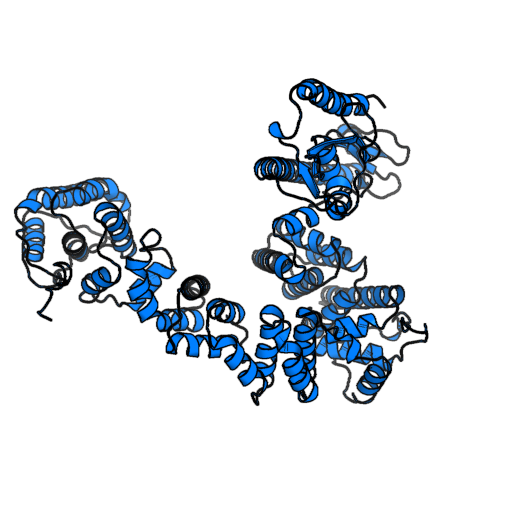.254 4.584 1.00 78.31 459 ASP A CA 1
ATOM 3439 C C . ASP A 1 459 ? -12.852 6.554 4.919 1.00 78.31 459 ASP A C 1
ATOM 3441 O O . ASP A 1 459 ? -12.307 7.569 4.492 1.00 78.31 459 ASP A O 1
ATOM 3445 N N . ALA A 1 460 ? -12.189 5.644 5.634 1.00 85.56 460 ALA A N 1
ATOM 3446 C CA . ALA A 1 460 ? -10.795 5.802 6.016 1.00 85.56 460 ALA A CA 1
ATOM 3447 C C . ALA A 1 460 ? -9.868 5.757 4.792 1.00 85.56 460 ALA A C 1
ATOM 3449 O O . ALA A 1 460 ? -8.971 6.592 4.657 1.00 85.56 460 ALA A O 1
ATOM 3450 N N . ALA A 1 461 ? -10.140 4.835 3.860 1.00 85.62 461 ALA A N 1
ATOM 3451 C CA . ALA A 1 461 ? -9.419 4.730 2.596 1.00 85.62 461 ALA A CA 1
ATOM 3452 C C . ALA A 1 461 ? -9.623 5.977 1.716 1.00 85.62 461 ALA A C 1
ATOM 3454 O O . ALA A 1 461 ? -8.651 6.505 1.174 1.00 85.62 461 ALA A O 1
ATOM 3455 N N . ARG A 1 462 ? -10.857 6.498 1.616 1.00 84.69 462 ARG A N 1
ATOM 3456 C CA . ARG A 1 462 ? -11.163 7.761 0.912 1.00 84.69 462 ARG A CA 1
ATOM 3457 C C . ARG A 1 462 ? -10.439 8.952 1.520 1.00 84.69 462 ARG A C 1
ATOM 3459 O O . ARG A 1 462 ? -9.813 9.730 0.802 1.00 84.69 462 ARG A O 1
ATOM 3466 N N . VAL A 1 463 ? -10.488 9.080 2.845 1.00 84.75 463 VAL A N 1
ATOM 3467 C CA . VAL A 1 463 ? -9.783 10.137 3.573 1.00 84.75 463 VAL A CA 1
ATOM 3468 C C . VAL A 1 463 ? -8.286 10.064 3.280 1.00 84.75 463 VAL A C 1
ATOM 3470 O O . VAL A 1 463 ? -7.705 11.073 2.879 1.00 84.75 463 VAL A O 1
ATOM 3473 N N . LEU A 1 464 ? -7.673 8.883 3.388 1.00 87.81 464 LEU A N 1
ATOM 3474 C CA . LEU A 1 464 ? -6.255 8.686 3.087 1.00 87.81 464 LEU A CA 1
ATOM 3475 C C . LEU A 1 464 ? -5.915 9.057 1.631 1.00 87.81 464 LEU A C 1
ATOM 3477 O O . LEU A 1 464 ? -4.922 9.743 1.394 1.00 87.81 464 LEU A O 1
ATOM 3481 N N . ALA A 1 465 ? -6.763 8.676 0.672 1.00 85.31 465 ALA A N 1
ATOM 3482 C CA . ALA A 1 465 ? -6.584 8.985 -0.748 1.00 85.31 465 ALA A CA 1
ATOM 3483 C C . ALA A 1 465 ? -6.743 10.472 -1.083 1.00 85.31 465 ALA A C 1
ATOM 3485 O O . ALA A 1 465 ? -6.174 10.947 -2.063 1.00 85.31 465 ALA A O 1
ATOM 3486 N N . SER A 1 466 ? -7.477 11.224 -0.262 1.00 81.25 466 SER A N 1
ATOM 3487 C CA . SER A 1 466 ? -7.610 12.673 -0.425 1.00 81.25 466 SER A CA 1
ATOM 3488 C C . SER A 1 466 ? -6.376 13.451 0.052 1.00 81.25 466 SER A C 1
ATOM 3490 O O . SER A 1 466 ? -6.124 14.554 -0.438 1.00 81.25 466 SER A O 1
ATOM 3492 N N . MET A 1 467 ? -5.572 12.885 0.964 1.00 82.88 467 MET A N 1
ATOM 3493 C CA . MET A 1 467 ? -4.442 13.580 1.602 1.00 82.88 467 MET A CA 1
ATOM 3494 C C . MET A 1 467 ? -3.459 14.221 0.609 1.00 82.88 467 MET A C 1
ATOM 3496 O O . MET A 1 467 ? -3.092 15.381 0.831 1.00 82.88 467 MET A O 1
ATOM 3500 N N . PRO A 1 468 ? -3.065 13.563 -0.504 1.00 79.69 468 PRO A N 1
ATOM 3501 C CA . PRO A 1 468 ? -2.119 14.144 -1.450 1.00 79.69 468 PRO A CA 1
ATOM 3502 C C . PRO A 1 468 ? -2.569 15.459 -2.090 1.00 79.69 468 PRO A C 1
ATOM 3504 O O . PRO A 1 468 ? -1.738 16.295 -2.429 1.00 79.69 468 PRO A O 1
ATOM 3507 N N . ALA A 1 469 ? -3.879 15.677 -2.225 1.00 72.00 469 ALA A N 1
ATOM 3508 C CA . ALA A 1 469 ? -4.419 16.910 -2.793 1.00 72.00 469 ALA A CA 1
ATOM 3509 C C . ALA A 1 469 ? -4.416 18.088 -1.801 1.00 72.00 469 ALA A C 1
ATOM 3511 O O . ALA A 1 469 ? -4.580 19.240 -2.213 1.00 72.00 469 ALA A O 1
ATOM 3512 N N . HIS A 1 470 ? -4.262 17.811 -0.503 1.00 72.31 470 HIS A N 1
ATOM 3513 C CA . HIS A 1 470 ? -4.460 18.785 0.568 1.00 72.31 470 HIS A CA 1
ATOM 3514 C C . HIS A 1 470 ? -3.177 19.172 1.304 1.00 72.31 470 HIS A C 1
ATOM 3516 O O . HIS A 1 470 ? -3.117 20.277 1.837 1.00 72.31 470 HIS A O 1
ATOM 3522 N N . THR A 1 471 ? -2.142 18.328 1.288 1.00 77.25 471 THR A N 1
ATOM 3523 C CA . THR A 1 471 ? -0.865 18.628 1.947 1.00 77.25 471 THR A CA 1
ATOM 3524 C C . THR A 1 471 ? 0.200 19.129 0.969 1.00 77.25 471 THR A C 1
ATOM 3526 O O . THR A 1 471 ? 0.319 18.658 -0.158 1.00 77.25 471 THR A O 1
ATOM 3529 N N . LYS A 1 472 ? 1.024 20.081 1.420 1.00 78.69 472 LYS A N 1
ATOM 3530 C CA . LYS A 1 472 ? 2.243 20.518 0.712 1.00 78.69 472 LYS A CA 1
ATOM 3531 C C . LYS A 1 472 ? 3.508 19.818 1.224 1.00 78.69 472 LYS A C 1
ATOM 3533 O O . LYS A 1 472 ? 4.594 20.060 0.704 1.00 78.69 472 LYS A O 1
ATOM 3538 N N . SER A 1 473 ? 3.393 18.995 2.268 1.00 84.56 473 SER A N 1
ATOM 3539 C CA . SER A 1 473 ? 4.531 18.341 2.914 1.00 84.56 473 SER A CA 1
ATOM 3540 C C . SER A 1 473 ? 4.967 17.109 2.125 1.00 84.56 473 SER A C 1
ATOM 3542 O O . SER A 1 473 ? 4.246 16.115 2.087 1.00 84.56 473 SER A O 1
ATOM 3544 N N . ALA A 1 474 ? 6.178 17.132 1.558 1.00 86.94 474 ALA A N 1
ATOM 3545 C CA . ALA A 1 474 ? 6.748 15.991 0.831 1.00 86.94 474 ALA A CA 1
ATOM 3546 C C . ALA A 1 474 ? 6.761 14.699 1.670 1.00 86.94 474 ALA A C 1
ATOM 3548 O O . ALA A 1 474 ? 6.518 13.613 1.151 1.00 86.94 474 ALA A O 1
ATOM 3549 N N . ARG A 1 475 ? 6.969 14.821 2.988 1.00 85.38 475 ARG A N 1
ATOM 3550 C CA . ARG A 1 475 ? 6.932 13.688 3.917 1.00 85.38 475 ARG A CA 1
ATOM 3551 C C . ARG A 1 475 ? 5.533 13.086 4.048 1.00 85.38 475 ARG A C 1
ATOM 3553 O O . ARG A 1 475 ? 5.404 11.869 4.006 1.00 85.38 475 ARG A O 1
ATOM 3560 N N . LEU A 1 476 ? 4.499 13.916 4.210 1.00 87.50 476 LEU A N 1
ATOM 3561 C CA . LEU A 1 476 ? 3.118 13.425 4.304 1.00 87.50 476 LEU A CA 1
ATOM 3562 C C . LEU A 1 476 ? 2.638 12.861 2.963 1.00 87.50 476 LEU A C 1
ATOM 3564 O O . LEU A 1 476 ? 1.931 11.860 2.950 1.00 87.50 476 LEU A O 1
ATOM 3568 N N . LEU A 1 477 ? 3.075 13.438 1.840 1.00 87.62 477 LEU A N 1
ATOM 3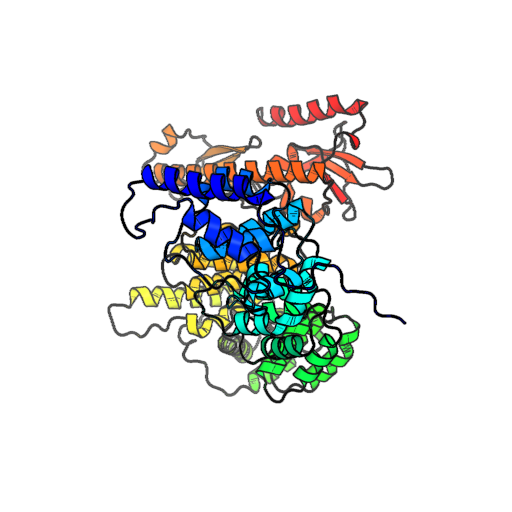569 C CA . LEU A 1 477 ? 2.832 12.873 0.510 1.00 87.62 477 LEU A CA 1
ATOM 3570 C C . LEU A 1 477 ? 3.440 11.471 0.369 1.00 87.62 477 LEU A C 1
ATOM 3572 O O . LEU A 1 477 ? 2.750 10.550 -0.070 1.00 87.62 477 LEU A O 1
ATOM 3576 N N . ALA A 1 478 ? 4.701 11.295 0.771 1.00 87.62 478 ALA A N 1
ATOM 3577 C CA . ALA A 1 478 ? 5.375 9.999 0.731 1.00 87.62 478 ALA A CA 1
ATOM 3578 C C . ALA A 1 478 ? 4.685 8.963 1.637 1.00 87.62 478 ALA A C 1
ATOM 3580 O O . ALA A 1 478 ? 4.464 7.827 1.216 1.00 87.62 478 ALA A O 1
ATOM 3581 N N . GLU A 1 479 ? 4.283 9.368 2.846 1.00 90.44 479 GLU A N 1
ATOM 3582 C CA . GLU A 1 479 ? 3.547 8.511 3.783 1.00 90.44 479 GLU A CA 1
ATOM 3583 C C . GLU A 1 479 ? 2.179 8.098 3.214 1.00 90.44 479 GLU A C 1
ATOM 3585 O O . GLU A 1 479 ? 1.869 6.910 3.174 1.00 90.44 479 GLU A O 1
ATOM 3590 N N . ALA A 1 480 ? 1.382 9.047 2.700 1.00 89.75 480 ALA A N 1
ATOM 3591 C CA . ALA A 1 480 ? 0.078 8.764 2.085 1.00 89.75 480 ALA A CA 1
ATOM 3592 C C . ALA A 1 480 ? 0.215 7.775 0.928 1.00 89.75 480 ALA A C 1
ATOM 3594 O O . ALA A 1 480 ? -0.520 6.795 0.852 1.00 89.75 480 ALA A O 1
ATOM 3595 N N . THR A 1 481 ? 1.181 8.026 0.044 1.00 87.88 481 THR A N 1
ATOM 3596 C CA . THR A 1 481 ? 1.432 7.194 -1.137 1.00 87.88 481 THR A CA 1
ATOM 3597 C C . THR A 1 481 ? 1.825 5.775 -0.735 1.00 87.88 481 THR A C 1
ATOM 3599 O O . THR A 1 481 ? 1.306 4.813 -1.298 1.00 87.88 481 THR A O 1
ATOM 3602 N N . THR A 1 482 ? 2.690 5.642 0.274 1.00 88.75 482 THR A N 1
ATOM 3603 C CA . THR A 1 482 ? 3.102 4.338 0.811 1.00 88.75 482 THR A CA 1
ATOM 3604 C C . THR A 1 482 ? 1.902 3.577 1.365 1.00 88.75 482 THR A C 1
ATOM 3606 O O . THR A 1 482 ? 1.653 2.448 0.956 1.00 88.75 482 THR A O 1
ATOM 3609 N N . LEU A 1 483 ? 1.113 4.210 2.237 1.00 90.38 483 LEU A N 1
ATOM 3610 C CA . LEU A 1 483 ? -0.038 3.572 2.878 1.00 90.38 483 LEU A CA 1
ATOM 3611 C C . LEU A 1 483 ? -1.137 3.193 1.871 1.00 90.38 483 LEU A C 1
ATOM 3613 O O . LEU A 1 483 ? -1.728 2.123 1.989 1.00 90.38 483 LEU A O 1
ATOM 3617 N N . LEU A 1 484 ? -1.387 4.023 0.851 1.00 86.75 484 LEU A N 1
ATOM 3618 C CA . LEU A 1 484 ? -2.323 3.702 -0.235 1.00 86.75 484 LEU A CA 1
ATOM 3619 C C . LEU A 1 484 ? -1.861 2.493 -1.055 1.00 86.75 484 LEU A C 1
ATOM 3621 O O . LEU A 1 484 ? -2.685 1.655 -1.420 1.00 86.75 484 LEU A O 1
ATOM 3625 N N . GLY A 1 485 ? -0.553 2.377 -1.305 1.00 85.06 485 GLY A N 1
ATOM 3626 C CA . GLY A 1 485 ? 0.043 1.226 -1.986 1.00 85.06 485 GLY A CA 1
ATOM 3627 C C . GLY A 1 485 ? -0.057 -0.085 -1.197 1.00 85.06 485 GLY A C 1
ATOM 3628 O O . GLY A 1 485 ? 0.011 -1.158 -1.791 1.00 85.06 485 GLY A O 1
ATOM 3629 N N . GLU A 1 486 ? -0.261 -0.019 0.122 1.00 85.19 486 GLU A N 1
ATOM 3630 C CA . GLU A 1 486 ? -0.418 -1.192 0.991 1.00 85.19 486 GLU A CA 1
ATOM 3631 C C . GLU A 1 486 ? -1.878 -1.685 1.094 1.00 85.19 486 GLU A C 1
ATOM 3633 O O . GLU A 1 486 ? -2.103 -2.849 1.438 1.00 85.19 486 GLU A O 1
ATOM 3638 N N . LEU A 1 487 ? -2.876 -0.855 0.748 1.00 84.50 487 LEU A N 1
ATOM 3639 C CA . LEU A 1 487 ? -4.300 -1.231 0.812 1.00 84.50 487 LEU A CA 1
ATOM 3640 C C . LEU A 1 487 ? -4.665 -2.464 -0.045 1.00 84.50 487 LEU A C 1
ATOM 3642 O O . LEU A 1 487 ? -5.380 -3.320 0.484 1.00 84.50 487 LEU A O 1
ATOM 3646 N N . PRO A 1 488 ? -4.195 -2.610 -1.309 1.00 85.31 488 PRO A N 1
ATOM 3647 C CA . PRO A 1 488 ? -4.462 -3.795 -2.128 1.00 85.31 488 PRO A CA 1
ATOM 3648 C C . PRO A 1 488 ? -4.117 -5.105 -1.422 1.00 85.31 488 PRO A C 1
ATOM 3650 O O . PRO A 1 488 ? -4.962 -5.988 -1.291 1.00 85.31 488 PRO A O 1
ATOM 3653 N N . ALA A 1 489 ? -2.881 -5.202 -0.922 1.00 77.88 489 ALA A N 1
ATOM 3654 C CA . ALA A 1 489 ? -2.359 -6.410 -0.293 1.00 77.88 489 ALA A CA 1
ATOM 3655 C C . ALA A 1 489 ? -3.114 -6.751 0.993 1.00 77.88 489 ALA A C 1
ATOM 3657 O O . ALA A 1 489 ? -3.302 -7.920 1.310 1.00 77.88 489 ALA A O 1
ATOM 3658 N N . ARG A 1 490 ? -3.568 -5.731 1.724 1.00 77.62 490 ARG A N 1
ATOM 3659 C CA . ARG A 1 490 ? -4.274 -5.928 2.983 1.00 77.62 490 ARG A CA 1
ATOM 3660 C C . ARG A 1 490 ? -5.725 -6.356 2.812 1.00 77.62 490 ARG A C 1
ATOM 3662 O O . ARG A 1 490 ? -6.183 -7.235 3.532 1.00 77.62 490 ARG A O 1
ATOM 3669 N N . TYR A 1 491 ? -6.462 -5.691 1.929 1.00 76.44 491 TYR A N 1
ATOM 3670 C CA . TYR A 1 491 ? -7.897 -5.934 1.778 1.00 76.44 491 TYR A CA 1
ATOM 3671 C C . TYR A 1 491 ? -8.225 -6.909 0.639 1.00 76.44 491 TYR A C 1
ATOM 3673 O O . TYR A 1 491 ? -9.399 -7.172 0.381 1.00 76.44 491 TYR A O 1
ATOM 3681 N N . GLY A 1 492 ? -7.210 -7.423 -0.065 1.00 77.81 492 GLY A N 1
ATOM 3682 C CA . GLY A 1 492 ? -7.398 -8.238 -1.266 1.00 77.81 492 GLY A CA 1
ATOM 3683 C C . GLY A 1 492 ? -8.028 -7.448 -2.416 1.00 77.81 492 GLY A C 1
ATOM 3684 O O . GLY A 1 492 ? -8.720 -8.016 -3.257 1.00 77.81 492 GLY A O 1
ATOM 3685 N N . TRP A 1 493 ? -7.850 -6.125 -2.434 1.00 85.75 493 TRP A N 1
ATOM 3686 C CA . TRP A 1 493 ? -8.415 -5.255 -3.465 1.00 85.75 493 TRP A CA 1
ATOM 3687 C C . TRP A 1 493 ? -7.483 -5.189 -4.667 1.00 85.75 493 TRP A C 1
ATOM 3689 O O . TRP A 1 493 ? -6.269 -5.075 -4.512 1.00 85.75 493 TRP A O 1
ATOM 3699 N N . SER A 1 494 ? -8.040 -5.191 -5.878 1.00 85.25 494 SER A N 1
ATOM 3700 C CA . SER A 1 494 ? -7.254 -4.805 -7.049 1.00 85.25 494 SER A CA 1
ATOM 3701 C C . SER A 1 494 ? -6.949 -3.298 -7.002 1.00 85.25 494 SER A C 1
ATOM 3703 O O . SER A 1 494 ? -7.678 -2.545 -6.341 1.00 85.25 494 SER A O 1
ATOM 3705 N N . PRO A 1 495 ? -5.914 -2.814 -7.712 1.00 84.06 495 PRO A N 1
ATOM 3706 C CA . PRO A 1 495 ? -5.652 -1.379 -7.841 1.00 84.06 495 PRO A CA 1
ATOM 3707 C C . PRO A 1 495 ? -6.879 -0.595 -8.325 1.00 84.06 495 PRO A C 1
ATOM 3709 O O . PRO A 1 495 ? -7.154 0.510 -7.858 1.00 84.06 495 PRO A O 1
ATOM 3712 N N . GLU A 1 496 ? -7.664 -1.182 -9.225 1.00 86.44 496 GLU A N 1
ATOM 3713 C CA . GLU A 1 496 ? -8.882 -0.569 -9.733 1.00 86.44 496 GLU A CA 1
ATOM 3714 C C . GLU A 1 496 ? -10.012 -0.574 -8.695 1.00 86.44 496 GLU A C 1
ATOM 3716 O O . GLU A 1 496 ? -10.766 0.397 -8.630 1.00 86.44 496 GLU A O 1
ATOM 3721 N N . THR A 1 497 ? -10.116 -1.614 -7.860 1.00 87.06 497 THR A N 1
ATOM 3722 C CA . THR A 1 497 ? -11.049 -1.642 -6.723 1.00 87.06 497 THR A CA 1
ATOM 3723 C C . THR A 1 497 ? -10.693 -0.578 -5.692 1.00 87.06 497 THR A C 1
ATOM 3725 O O . THR A 1 497 ? -11.591 0.120 -5.224 1.00 87.06 497 THR A O 1
ATOM 3728 N N . VAL A 1 498 ? -9.404 -0.390 -5.375 1.00 86.69 498 VAL A N 1
ATOM 3729 C CA . VAL A 1 498 ? -8.960 0.733 -4.531 1.00 86.69 498 VAL A CA 1
ATOM 3730 C C . VAL A 1 498 ? -9.439 2.040 -5.148 1.00 86.69 498 VAL A C 1
ATOM 3732 O O . VAL A 1 498 ? -10.130 2.802 -4.486 1.00 86.69 498 VAL A O 1
ATOM 3735 N N . ALA A 1 499 ? -9.142 2.269 -6.426 1.00 86.31 499 ALA A N 1
ATOM 3736 C CA . ALA A 1 499 ? -9.473 3.520 -7.090 1.00 86.31 499 ALA A CA 1
ATOM 3737 C C . ALA A 1 499 ? -10.990 3.769 -7.231 1.00 86.31 499 ALA A C 1
ATOM 3739 O O . ALA A 1 499 ? -11.402 4.921 -7.319 1.00 86.31 499 ALA A O 1
ATOM 3740 N N . ASP A 1 500 ? -11.846 2.741 -7.257 1.00 89.19 500 ASP A N 1
ATOM 3741 C CA . ASP A 1 500 ? -13.309 2.918 -7.185 1.00 89.19 500 ASP A CA 1
ATOM 3742 C C . ASP A 1 500 ? -13.770 3.293 -5.771 1.00 89.19 500 ASP A C 1
ATOM 3744 O O . ASP A 1 500 ? -14.633 4.151 -5.598 1.00 89.19 500 ASP A O 1
ATOM 3748 N N . ARG A 1 501 ? -13.184 2.661 -4.749 1.00 87.25 501 ARG A N 1
ATOM 3749 C CA . ARG A 1 501 ? -13.552 2.873 -3.343 1.00 87.25 501 ARG A CA 1
ATOM 3750 C C . ARG A 1 501 ? -13.023 4.185 -2.783 1.00 87.25 501 ARG A C 1
ATOM 3752 O O . ARG A 1 501 ? -13.598 4.701 -1.833 1.00 87.25 501 ARG A O 1
ATOM 3759 N N . THR A 1 502 ? -11.951 4.728 -3.357 1.00 87.56 502 THR A N 1
ATOM 3760 C CA . THR A 1 502 ? -11.272 5.932 -2.864 1.00 87.56 502 THR A CA 1
ATOM 3761 C C . THR A 1 502 ? -11.664 7.226 -3.579 1.00 87.56 502 THR A C 1
ATOM 3763 O O . THR A 1 502 ? -11.096 8.278 -3.277 1.00 87.56 502 THR A O 1
ATOM 3766 N N . VAL A 1 503 ? -12.638 7.188 -4.498 1.00 88.62 503 VAL A N 1
ATOM 3767 C CA . VAL A 1 503 ? -13.110 8.393 -5.194 1.00 88.62 503 VAL A CA 1
ATOM 3768 C C . VAL A 1 503 ? -13.594 9.430 -4.175 1.00 88.62 503 VAL A C 1
ATOM 3770 O O . VAL A 1 503 ? -14.371 9.127 -3.268 1.00 88.62 503 VAL A O 1
ATOM 3773 N N . SER A 1 504 ? -13.105 10.664 -4.314 1.00 86.19 504 SER A N 1
ATOM 3774 C CA . SER A 1 504 ? -13.556 11.787 -3.494 1.00 86.19 504 SER A CA 1
ATOM 3775 C C . SER A 1 504 ? -14.969 12.211 -3.892 1.00 86.19 504 SER A C 1
ATOM 3777 O O . SER A 1 504 ? -15.302 12.308 -5.074 1.00 86.19 504 SER A O 1
ATOM 3779 N N . ASP A 1 505 ? -15.770 12.561 -2.894 1.00 86.75 505 ASP A N 1
ATOM 3780 C CA . ASP A 1 505 ? -17.108 13.116 -3.073 1.00 86.75 505 ASP A CA 1
ATOM 3781 C C . ASP A 1 505 ? -17.113 14.638 -3.305 1.00 86.75 505 ASP A C 1
ATOM 3783 O O . ASP A 1 505 ? -18.179 15.219 -3.470 1.00 86.75 505 ASP A O 1
ATOM 3787 N N . ALA A 1 506 ? -15.947 15.302 -3.323 1.00 86.62 506 ALA A N 1
ATOM 3788 C CA . ALA A 1 506 ? -15.804 16.764 -3.383 1.00 86.62 506 ALA A CA 1
ATOM 3789 C C . ALA A 1 506 ? -16.604 17.535 -2.302 1.00 86.62 506 ALA A C 1
ATOM 3791 O O . ALA A 1 506 ? -16.934 18.710 -2.492 1.00 86.62 506 ALA A O 1
ATOM 3792 N N . GLY A 1 507 ? -16.896 16.888 -1.168 1.00 83.12 507 GLY A N 1
ATOM 3793 C CA . GLY A 1 507 ? -17.685 17.426 -0.061 1.00 83.12 507 GLY A CA 1
ATOM 3794 C C . GLY A 1 507 ? -19.200 17.267 -0.216 1.00 83.12 507 GLY A C 1
ATOM 3795 O O . GLY A 1 507 ? -19.936 17.817 0.604 1.00 83.12 507 GLY A O 1
ATOM 3796 N N . PHE A 1 508 ? -19.671 16.566 -1.251 1.00 89.50 508 PHE A N 1
ATOM 3797 C CA . PHE A 1 508 ? -21.082 16.225 -1.411 1.00 89.50 508 PHE A CA 1
ATOM 3798 C C . PHE A 1 508 ? -21.444 14.987 -0.583 1.00 89.50 508 PHE A C 1
ATOM 3800 O O . PHE A 1 508 ? -20.702 14.012 -0.558 1.00 89.50 508 PHE A O 1
ATOM 3807 N N . ASP A 1 509 ? -22.606 15.003 0.060 1.00 85.69 509 ASP A N 1
ATOM 3808 C CA . ASP A 1 509 ? -23.186 13.812 0.679 1.00 85.69 509 ASP A CA 1
ATOM 3809 C C . ASP A 1 509 ? -23.828 12.877 -0.368 1.00 85.69 509 ASP A C 1
ATOM 3811 O O . ASP A 1 509 ? -23.802 13.143 -1.574 1.00 85.69 509 ASP A O 1
ATOM 3815 N N . ALA A 1 510 ? -24.398 11.756 0.087 1.00 82.38 510 ALA A N 1
ATOM 3816 C CA . ALA A 1 510 ? -25.028 10.755 -0.779 1.00 82.38 510 ALA A CA 1
ATOM 3817 C C . ALA A 1 510 ? -26.206 11.315 -1.605 1.00 82.38 510 ALA A C 1
ATOM 3819 O O . ALA A 1 510 ? -26.433 10.867 -2.730 1.00 82.38 510 ALA A O 1
ATOM 3820 N N . ASP A 1 511 ? -26.896 12.340 -1.097 1.00 85.31 511 ASP A N 1
ATOM 3821 C CA . ASP A 1 511 ? -2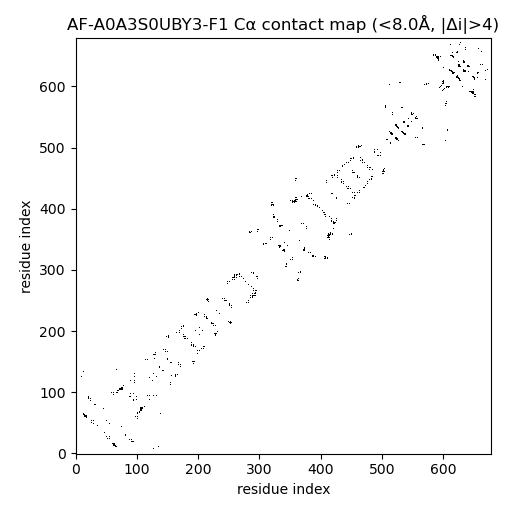7.986 13.025 -1.800 1.00 85.31 511 ASP A CA 1
ATOM 3822 C C . ASP A 1 511 ? -27.455 14.064 -2.810 1.00 85.31 511 ASP A C 1
ATOM 3824 O O . ASP A 1 511 ? -28.200 14.652 -3.598 1.00 85.31 511 ASP A O 1
ATOM 3828 N N . GLY A 1 512 ? -26.135 14.269 -2.853 1.00 90.56 512 GLY A N 1
ATOM 3829 C CA . GLY A 1 512 ? -25.479 15.257 -3.698 1.00 90.56 512 GLY A CA 1
ATOM 3830 C C . GLY A 1 512 ? -25.573 16.673 -3.142 1.00 90.56 512 GLY A C 1
ATOM 3831 O O . GLY A 1 512 ? -25.495 17.627 -3.917 1.00 90.56 512 GLY A O 1
ATOM 3832 N N . ARG A 1 513 ? -25.742 16.835 -1.829 1.00 93.94 513 ARG A N 1
ATOM 3833 C CA . ARG A 1 513 ? -25.789 18.131 -1.154 1.00 93.94 513 ARG A CA 1
ATOM 3834 C C . ARG A 1 513 ? -24.455 18.441 -0.478 1.00 93.94 513 ARG A C 1
ATOM 3836 O O . ARG A 1 513 ? -23.788 17.568 0.058 1.00 93.94 513 ARG A O 1
ATOM 3843 N N . ILE A 1 514 ? -24.057 19.710 -0.483 1.00 91.62 514 ILE A N 1
ATOM 3844 C CA . ILE A 1 514 ? -22.884 20.214 0.248 1.00 91.62 514 ILE A CA 1
ATOM 3845 C C . ILE A 1 514 ? -23.266 21.417 1.111 1.00 91.62 514 ILE A C 1
ATOM 3847 O O . ILE A 1 514 ? -23.937 22.340 0.648 1.00 91.62 514 ILE A O 1
ATOM 3851 N N . GLN A 1 515 ? -22.800 21.458 2.361 1.00 91.00 515 GLN A N 1
ATOM 3852 C CA . GLN A 1 515 ? -22.955 22.636 3.219 1.00 91.00 515 GLN A CA 1
ATOM 3853 C C . GLN A 1 515 ? -21.933 23.726 2.861 1.00 91.00 515 GLN A C 1
ATOM 3855 O O . GLN A 1 515 ? -20.739 23.627 3.174 1.00 91.00 515 GLN A O 1
ATOM 3860 N N . LEU A 1 516 ? -22.404 24.826 2.277 1.00 88.94 516 LEU A N 1
ATOM 3861 C CA . LEU A 1 516 ? -21.542 25.925 1.841 1.00 88.94 516 LEU A CA 1
ATOM 3862 C C . LEU A 1 516 ? -21.277 26.952 2.952 1.00 88.94 516 LEU A C 1
ATOM 3864 O O . LEU A 1 516 ? -20.152 27.432 3.075 1.00 88.94 516 LEU A O 1
ATOM 3868 N N . ALA A 1 517 ? -22.266 27.260 3.790 1.00 87.12 517 ALA A N 1
ATOM 3869 C CA . ALA A 1 517 ? -22.097 28.141 4.949 1.00 87.12 517 ALA A CA 1
ATOM 3870 C C . ALA A 1 517 ? -23.040 27.756 6.094 1.00 87.12 517 ALA A C 1
ATOM 3872 O O . ALA A 1 517 ? -24.138 27.264 5.843 1.00 87.12 517 ALA A O 1
ATOM 3873 N N . PHE A 1 518 ? -22.603 27.989 7.333 1.00 77.06 518 PHE A N 1
ATOM 3874 C CA . PHE A 1 518 ? -23.376 27.790 8.565 1.00 77.06 518 PHE A CA 1
ATOM 3875 C C . PHE A 1 518 ? -23.817 29.149 9.144 1.00 77.06 518 PHE A C 1
ATOM 3877 O O . PHE A 1 518 ? -23.180 30.160 8.850 1.00 77.06 518 PHE A O 1
ATOM 3884 N N . GLY A 1 519 ? -24.854 29.166 9.988 1.00 71.94 519 GLY A N 1
ATOM 3885 C CA . GLY A 1 519 ? -25.355 30.365 10.680 1.00 71.94 519 GLY A CA 1
ATOM 3886 C C . GLY A 1 519 ? -26.852 30.599 10.462 1.00 71.94 519 GLY A C 1
ATOM 3887 O O . GLY A 1 519 ? -27.549 29.697 10.003 1.00 71.94 519 GLY A O 1
ATOM 3888 N N . ASP A 1 520 ? -27.324 31.815 10.756 1.00 72.31 520 ASP A N 1
ATOM 3889 C CA . ASP A 1 520 ? -28.746 32.204 10.665 1.00 72.31 520 ASP A CA 1
ATOM 3890 C C . ASP A 1 520 ? -29.310 32.127 9.235 1.00 72.31 520 ASP A C 1
ATOM 3892 O O . ASP A 1 520 ? -30.507 31.926 9.037 1.00 72.31 520 ASP A O 1
ATOM 3896 N N . GLN A 1 521 ? -28.439 32.245 8.228 1.00 78.75 521 GLN A N 1
ATOM 3897 C CA . GLN A 1 521 ? -28.750 31.980 6.822 1.00 78.75 521 GLN A CA 1
ATOM 3898 C C . GLN A 1 521 ? -27.777 30.933 6.262 1.00 78.75 521 GLN A C 1
ATOM 3900 O O . GLN A 1 521 ? -26.719 31.288 5.731 1.00 78.75 521 GLN A O 1
ATOM 3905 N N . PRO A 1 522 ? -28.080 29.631 6.412 1.00 84.69 522 PRO A N 1
ATOM 3906 C CA . PRO A 1 522 ? -27.239 28.580 5.866 1.00 84.69 522 PRO A CA 1
ATOM 3907 C C . PRO A 1 522 ? -27.447 28.453 4.351 1.00 84.69 522 PRO A C 1
ATOM 3909 O O . PRO A 1 522 ? -28.572 28.523 3.856 1.00 84.69 522 PRO A O 1
ATOM 3912 N N . PHE A 1 523 ? -26.356 28.207 3.626 1.00 92.19 523 PHE A N 1
ATOM 3913 C CA . PHE A 1 523 ? -26.375 27.944 2.184 1.00 92.19 523 PHE A CA 1
ATOM 3914 C C . PHE A 1 523 ? -25.962 26.510 1.884 1.00 92.19 523 PHE A C 1
ATOM 3916 O O . PHE A 1 523 ? -25.023 25.983 2.493 1.00 92.19 523 PHE A O 1
ATOM 3923 N N . PHE A 1 524 ? -26.612 25.919 0.887 1.00 93.62 524 PHE A N 1
ATOM 3924 C CA . PHE A 1 524 ? -26.393 24.548 0.444 1.00 93.62 524 PHE A CA 1
ATOM 3925 C C . PHE A 1 524 ? -26.146 24.518 -1.062 1.00 93.62 524 PHE A C 1
ATOM 3927 O O . PHE A 1 524 ? -26.794 25.240 -1.816 1.00 93.62 524 PHE A O 1
ATOM 3934 N N . GLY A 1 525 ? -25.192 23.703 -1.499 1.00 94.69 525 GLY A N 1
ATOM 3935 C CA . GLY A 1 525 ? -24.986 23.385 -2.906 1.00 94.69 525 GLY A CA 1
ATOM 3936 C C . GLY A 1 525 ? -25.654 22.060 -3.251 1.00 94.69 525 GLY A C 1
ATOM 3937 O O . GLY A 1 525 ? -25.609 21.144 -2.435 1.00 94.69 525 GLY A O 1
ATOM 3938 N N . TRP A 1 526 ? -26.219 21.948 -4.448 1.00 94.44 526 TRP A N 1
ATOM 3939 C CA . TRP A 1 526 ? -26.854 20.731 -4.950 1.00 94.44 526 TRP A CA 1
ATOM 3940 C C . TRP A 1 526 ? -26.210 20.322 -6.264 1.00 94.44 526 TRP A C 1
ATOM 3942 O O . TRP A 1 526 ? -26.272 21.063 -7.249 1.00 94.44 526 TRP A O 1
ATOM 3952 N N . LEU A 1 527 ? -25.580 19.150 -6.268 1.00 94.88 527 LEU A N 1
ATOM 3953 C CA . LEU A 1 527 ? -25.000 18.554 -7.457 1.00 94.88 527 LEU A CA 1
ATOM 3954 C C . LEU A 1 527 ? -26.132 18.134 -8.396 1.00 94.88 527 LEU A C 1
ATOM 3956 O O . LEU A 1 527 ? -26.941 17.259 -8.089 1.00 94.88 527 LEU A O 1
ATOM 3960 N N . GLN A 1 528 ? -26.197 18.757 -9.556 1.00 91.44 528 GLN A N 1
ATOM 3961 C CA . GLN A 1 528 ? -27.207 18.474 -10.557 1.00 91.44 528 GLN A CA 1
ATOM 3962 C C . GLN A 1 528 ? -26.836 17.227 -11.363 1.00 91.44 528 GLN A C 1
ATOM 3964 O O . GLN A 1 528 ? -25.671 16.810 -11.372 1.00 91.44 528 GLN A O 1
ATOM 3969 N N . PRO A 1 529 ? -27.801 16.576 -12.029 1.00 84.88 529 PRO A N 1
ATOM 3970 C CA . PRO A 1 529 ? -27.514 15.409 -12.856 1.00 84.88 529 PRO A CA 1
ATOM 3971 C C . PRO A 1 529 ? -26.534 15.697 -13.998 1.00 84.88 529 PRO A C 1
ATOM 3973 O O . PRO A 1 529 ? -25.769 14.810 -14.382 1.00 84.88 529 PRO A O 1
ATOM 3976 N N . ASP A 1 530 ? -26.499 16.942 -14.487 1.00 85.06 530 ASP A N 1
ATOM 3977 C CA . ASP A 1 530 ? -25.557 17.446 -15.488 1.00 85.06 530 ASP A CA 1
ATOM 3978 C C . ASP A 1 530 ? -24.127 17.689 -14.940 1.00 85.06 530 ASP A C 1
ATOM 3980 O O . ASP A 1 530 ? -23.203 17.881 -15.733 1.00 85.06 530 ASP A O 1
ATOM 3984 N N . LEU A 1 531 ? -23.919 17.477 -13.632 1.00 90.19 531 LEU A N 1
ATOM 3985 C CA . LEU A 1 531 ? -22.690 17.715 -12.863 1.00 90.19 531 LEU A CA 1
ATOM 3986 C C . LEU A 1 531 ? -22.364 19.204 -12.648 1.00 90.19 531 LEU A C 1
ATOM 3988 O O . LEU A 1 531 ? -21.244 19.521 -12.245 1.00 90.19 531 LEU A O 1
ATOM 3992 N N . ASP A 1 532 ? -23.314 20.119 -12.862 1.00 90.75 532 ASP A N 1
ATOM 3993 C CA . ASP A 1 532 ? -23.219 21.474 -12.313 1.00 90.75 532 ASP A CA 1
ATOM 3994 C C . ASP A 1 532 ? -23.682 21.505 -10.845 1.00 90.75 532 ASP A C 1
ATOM 3996 O O . ASP A 1 532 ? -24.206 20.536 -10.300 1.00 90.75 532 ASP A O 1
ATOM 4000 N N . VAL A 1 533 ? -23.449 22.624 -10.165 1.00 93.25 533 VAL A N 1
ATOM 4001 C CA . VAL A 1 533 ? -23.838 22.833 -8.770 1.00 93.25 533 VAL A CA 1
ATOM 4002 C C . VAL A 1 533 ? -24.675 24.097 -8.679 1.00 93.25 533 VAL A C 1
ATOM 4004 O O . VAL A 1 533 ? -24.165 25.197 -8.935 1.00 93.25 533 VAL A O 1
ATOM 4007 N N . THR A 1 534 ? -25.933 23.934 -8.275 1.00 94.25 534 THR A N 1
ATOM 4008 C CA . THR A 1 534 ? -26.842 25.034 -7.929 1.00 94.25 534 THR A CA 1
ATOM 4009 C C . THR A 1 534 ? -26.742 25.345 -6.439 1.00 94.25 534 THR A C 1
ATOM 4011 O O . THR A 1 534 ? -26.275 24.518 -5.658 1.00 94.25 534 THR A O 1
ATOM 4014 N N . VAL A 1 535 ? -27.127 26.555 -6.032 1.00 95.00 535 VAL A N 1
ATOM 4015 C CA . VAL A 1 535 ? -27.049 27.001 -4.633 1.00 95.00 535 VAL A CA 1
ATOM 4016 C C . VAL A 1 535 ? -28.430 27.392 -4.148 1.00 95.00 535 VAL A C 1
ATOM 4018 O O . VAL A 1 535 ? -29.107 28.165 -4.825 1.00 95.00 535 VAL A O 1
ATOM 4021 N N . THR A 1 536 ? -28.813 26.912 -2.968 1.00 93.81 536 THR A N 1
ATOM 4022 C CA . THR A 1 536 ? -30.044 27.317 -2.287 1.00 93.81 536 THR A CA 1
ATOM 4023 C C . THR A 1 536 ? -29.784 27.765 -0.853 1.00 93.81 536 THR A C 1
ATOM 4025 O O . THR A 1 536 ? -28.764 27.417 -0.253 1.00 93.81 536 THR A O 1
ATOM 4028 N N . ASP A 1 537 ? -30.719 28.522 -0.286 1.00 89.88 537 ASP A N 1
ATOM 4029 C CA . ASP A 1 537 ? -30.788 28.769 1.159 1.00 89.88 537 ASP A CA 1
ATOM 4030 C C . ASP A 1 537 ? -31.676 27.726 1.876 1.00 89.88 537 ASP A C 1
ATOM 4032 O O . ASP A 1 537 ? -32.100 26.732 1.275 1.00 89.88 537 ASP A O 1
ATOM 4036 N N . SER A 1 538 ? -31.949 27.935 3.169 1.00 85.81 538 SER A N 1
ATOM 4037 C CA . SER A 1 538 ? -32.836 27.086 3.983 1.00 85.81 538 SER A CA 1
ATOM 4038 C C . SER A 1 538 ? -34.308 27.110 3.565 1.00 85.81 538 SER A C 1
ATOM 4040 O O . SER A 1 538 ? -35.034 26.183 3.916 1.00 85.81 538 SER A O 1
ATOM 4042 N N . SER A 1 539 ? -34.755 28.128 2.825 1.00 86.25 539 SER A N 1
ATOM 4043 C CA . SER A 1 539 ? -36.114 28.202 2.271 1.00 86.25 539 SER A CA 1
ATOM 4044 C C . SER A 1 539 ? -36.253 27.463 0.935 1.00 86.25 539 SER A C 1
ATOM 4046 O O . SER A 1 539 ? -37.366 27.272 0.452 1.00 86.25 539 SER A O 1
ATOM 4048 N N . GLY A 1 540 ? -35.130 27.043 0.339 1.00 85.44 540 GLY A N 1
ATOM 4049 C CA . GLY A 1 540 ? -35.081 26.427 -0.987 1.00 85.44 540 GLY A CA 1
ATOM 4050 C C . GLY A 1 540 ? -34.991 27.435 -2.138 1.00 85.44 540 GLY A C 1
ATOM 4051 O O . GLY A 1 540 ? -34.967 27.025 -3.298 1.00 85.44 540 GLY A O 1
ATOM 4052 N N . ALA A 1 541 ? -34.902 28.741 -1.859 1.00 88.94 541 ALA A N 1
ATOM 4053 C CA . ALA A 1 541 ? -34.720 29.747 -2.902 1.00 88.94 541 ALA A CA 1
ATOM 4054 C C . ALA A 1 541 ? -33.343 29.587 -3.560 1.00 88.94 541 ALA A C 1
ATOM 4056 O O . ALA A 1 541 ? -32.356 29.343 -2.869 1.00 88.94 541 ALA A O 1
ATOM 4057 N N . SER A 1 542 ? -33.271 29.718 -4.889 1.00 91.44 542 SER A N 1
ATOM 4058 C CA . SER A 1 542 ? -32.027 29.581 -5.660 1.00 91.44 542 SER A CA 1
ATOM 4059 C C . SER A 1 542 ? -31.231 30.884 -5.724 1.00 91.44 542 SER A C 1
ATOM 4061 O O . SER A 1 542 ? -31.800 31.962 -5.895 1.00 91.44 542 SER A O 1
ATOM 4063 N N . TRP A 1 543 ? -29.904 30.775 -5.650 1.00 91.81 543 TRP A N 1
ATOM 4064 C CA . TRP A 1 543 ? -28.987 31.913 -5.582 1.00 91.81 543 TRP A CA 1
ATOM 4065 C C . TRP A 1 543 ? -27.935 31.872 -6.689 1.00 91.81 543 TRP A C 1
ATOM 4067 O O . TRP A 1 543 ? -27.219 30.888 -6.877 1.00 91.81 543 TRP A O 1
ATOM 4077 N N . THR A 1 544 ? -27.781 32.992 -7.390 1.00 88.69 544 THR A N 1
ATOM 4078 C CA . THR A 1 544 ? -26.668 33.215 -8.320 1.00 88.69 544 THR A CA 1
ATOM 4079 C C . THR A 1 544 ? -25.383 33.581 -7.563 1.00 88.69 544 THR A C 1
ATOM 4081 O O . THR A 1 544 ? -25.443 34.101 -6.444 1.00 88.69 544 THR A O 1
ATOM 4084 N N . PRO A 1 545 ? -24.192 33.415 -8.171 1.00 80.12 545 PRO A N 1
ATOM 4085 C CA . PRO A 1 545 ? -22.932 33.830 -7.547 1.00 80.12 545 PRO A CA 1
ATOM 4086 C C . PRO A 1 545 ? -22.877 35.312 -7.145 1.00 80.12 545 PRO A C 1
ATOM 4088 O O . PRO A 1 545 ? -22.230 35.656 -6.153 1.00 80.12 545 PRO A O 1
ATOM 4091 N N . ALA A 1 546 ? -23.541 36.189 -7.907 1.00 82.94 546 ALA A N 1
ATOM 4092 C CA . ALA A 1 546 ? -23.628 37.618 -7.611 1.00 82.94 546 ALA A CA 1
ATOM 4093 C C . ALA A 1 546 ? -24.480 37.890 -6.363 1.00 82.94 546 ALA A C 1
ATOM 4095 O O . ALA A 1 546 ? -24.028 38.593 -5.462 1.00 82.94 546 ALA A O 1
ATOM 4096 N N . GLN A 1 547 ? -25.664 37.274 -6.273 1.00 87.81 547 GLN A N 1
ATOM 4097 C CA . GLN A 1 547 ? -26.538 37.387 -5.100 1.00 87.81 547 GLN A CA 1
ATOM 4098 C C . GLN A 1 547 ? -25.862 36.818 -3.852 1.00 87.81 547 GLN A C 1
ATOM 4100 O O . GLN A 1 547 ? -25.862 37.462 -2.809 1.00 87.81 547 GLN A O 1
ATOM 4105 N N . LEU A 1 548 ? -25.207 35.658 -3.977 1.00 84.94 548 LEU A N 1
ATOM 4106 C CA . LEU A 1 548 ? -24.475 35.038 -2.873 1.00 84.94 548 LEU A CA 1
ATOM 4107 C C . LEU A 1 548 ? -23.365 35.959 -2.349 1.00 84.94 548 LEU A C 1
ATOM 4109 O O . LEU A 1 548 ? -23.160 36.059 -1.147 1.00 84.94 548 LEU A O 1
ATOM 4113 N N . SER A 1 549 ? -22.667 36.671 -3.238 1.00 80.50 549 SER A N 1
ATOM 4114 C CA . SER A 1 549 ? -21.571 37.575 -2.856 1.00 80.50 549 SER A CA 1
ATOM 4115 C C . SER A 1 549 ? -22.051 38.839 -2.134 1.00 80.50 549 SER A C 1
ATOM 4117 O O . SER A 1 549 ? -21.261 39.465 -1.432 1.00 80.50 549 SER A O 1
ATOM 4119 N N . ALA A 1 550 ? -23.323 39.212 -2.295 1.00 85.62 550 ALA A N 1
ATOM 4120 C CA . ALA A 1 550 ? -23.930 40.347 -1.606 1.00 85.62 550 ALA A CA 1
ATOM 4121 C C . ALA A 1 550 ? -24.327 40.026 -0.152 1.00 85.62 550 ALA A C 1
ATOM 4123 O O . ALA A 1 550 ? -24.632 40.946 0.604 1.00 85.62 550 ALA A O 1
ATOM 4124 N N . VAL A 1 551 ? -24.313 38.749 0.254 1.00 85.50 551 VAL A N 1
ATOM 4125 C CA . VAL A 1 551 ? -24.667 38.327 1.616 1.00 85.50 551 VAL A CA 1
ATOM 4126 C C . VAL A 1 551 ? -23.484 38.558 2.567 1.00 85.50 551 VAL A C 1
ATOM 4128 O O . VAL A 1 551 ? -22.426 37.941 2.379 1.00 85.50 551 VAL A O 1
ATOM 4131 N N . PRO A 1 552 ? -23.630 39.397 3.611 1.00 83.94 552 PRO A N 1
ATOM 4132 C CA . PRO A 1 552 ? -22.559 39.651 4.569 1.00 83.94 552 PRO A CA 1
ATOM 4133 C C . PRO A 1 552 ? -22.113 38.370 5.281 1.00 83.94 552 PRO A C 1
ATOM 4135 O O . PRO A 1 552 ? -22.941 37.582 5.729 1.00 83.94 552 PRO A O 1
ATOM 4138 N N . ILE A 1 553 ? -20.796 38.189 5.429 1.00 81.19 553 ILE A N 1
ATOM 4139 C CA . ILE A 1 553 ? -20.139 37.082 6.154 1.00 81.19 553 ILE A CA 1
ATOM 4140 C C . ILE A 1 553 ? -20.349 35.695 5.509 1.00 81.19 553 ILE A C 1
ATOM 4142 O O . ILE A 1 553 ? -19.375 35.087 5.060 1.00 81.19 553 ILE A O 1
ATOM 4146 N N . ALA A 1 554 ? -21.586 35.194 5.422 1.00 83.88 554 ALA A N 1
ATOM 4147 C CA . ALA A 1 554 ? -21.905 33.858 4.906 1.00 83.88 554 ALA A CA 1
ATOM 4148 C C . ALA A 1 554 ? -21.639 33.718 3.396 1.00 83.88 554 ALA A C 1
ATOM 4150 O O . ALA A 1 554 ? -21.168 32.672 2.944 1.00 83.88 554 ALA A O 1
ATOM 4151 N N . GLY A 1 555 ? -21.873 34.781 2.620 1.00 86.12 555 GLY A N 1
ATOM 4152 C CA . GLY A 1 555 ? -21.710 34.801 1.165 1.00 86.12 555 GLY A CA 1
ATOM 4153 C C . GLY A 1 555 ? -20.292 34.478 0.677 1.00 86.12 555 GLY A C 1
ATOM 4154 O O . GLY A 1 555 ? -20.104 33.524 -0.088 1.00 86.12 555 GLY A O 1
ATOM 4155 N N . PRO A 1 556 ? -19.258 35.213 1.133 1.00 84.62 556 PRO A N 1
ATOM 4156 C CA . PRO A 1 556 ? -17.865 34.922 0.795 1.00 84.62 556 PRO A CA 1
ATOM 4157 C C . PRO A 1 556 ? -17.408 33.511 1.198 1.00 84.62 556 PRO A C 1
ATOM 4159 O O . PRO A 1 556 ? -16.687 32.863 0.434 1.00 84.62 556 PRO A O 1
ATOM 4162 N N . ILE A 1 557 ? -17.849 33.011 2.362 1.00 84.06 557 ILE A N 1
ATOM 4163 C CA . ILE A 1 557 ? -17.545 31.650 2.841 1.00 84.06 557 ILE A CA 1
ATOM 4164 C C . ILE A 1 557 ? -18.156 30.613 1.892 1.00 84.06 557 ILE A C 1
ATOM 4166 O O . ILE A 1 557 ? -17.440 29.739 1.391 1.00 84.06 557 ILE A O 1
ATOM 4170 N N . ALA A 1 558 ? -19.448 30.762 1.583 1.00 88.00 558 ALA A N 1
ATOM 4171 C CA . ALA A 1 558 ? -20.169 29.880 0.677 1.00 88.00 558 ALA A CA 1
ATOM 4172 C C . ALA A 1 558 ? -19.542 29.866 -0.723 1.00 88.00 558 ALA A C 1
ATOM 4174 O O . ALA A 1 558 ? -19.294 28.797 -1.281 1.00 88.00 558 ALA A O 1
ATOM 4175 N N . ARG A 1 559 ? -19.192 31.038 -1.272 1.00 88.56 559 ARG A N 1
ATOM 4176 C CA . ARG A 1 559 ? -18.544 31.155 -2.587 1.00 88.56 559 ARG A CA 1
ATOM 4177 C C . ARG A 1 559 ? -17.176 30.480 -2.621 1.00 88.56 559 ARG A C 1
ATOM 4179 O O . ARG A 1 559 ? -16.840 29.833 -3.616 1.00 88.56 559 ARG A O 1
ATOM 4186 N N . ARG A 1 560 ? -16.382 30.616 -1.555 1.00 88.06 560 ARG A N 1
ATOM 4187 C CA . ARG A 1 560 ? -15.069 29.968 -1.457 1.00 88.06 560 ARG A CA 1
ATOM 4188 C C . ARG A 1 560 ? -15.210 28.447 -1.472 1.00 88.06 560 ARG A C 1
ATOM 4190 O O . ARG A 1 560 ? -14.554 27.803 -2.290 1.00 88.06 560 ARG A O 1
ATOM 4197 N N . ARG A 1 561 ? -16.098 27.889 -0.638 1.00 85.75 561 ARG A N 1
ATOM 4198 C CA . ARG A 1 561 ? -16.370 26.441 -0.613 1.00 85.75 561 ARG A CA 1
ATOM 4199 C C . ARG A 1 561 ? -16.921 25.937 -1.943 1.00 85.75 561 ARG A C 1
ATOM 4201 O O . ARG A 1 561 ? -16.419 24.946 -2.458 1.00 85.75 561 ARG A O 1
ATOM 4208 N N . LEU A 1 562 ? -17.867 26.658 -2.546 1.00 91.50 562 LEU A N 1
ATOM 4209 C CA . LEU A 1 562 ? -18.431 26.307 -3.851 1.00 91.50 562 LEU A CA 1
ATOM 4210 C C . LEU A 1 562 ? -17.354 26.266 -4.942 1.00 91.50 562 LEU A C 1
ATOM 4212 O O . LEU A 1 562 ? -17.321 25.343 -5.748 1.00 91.50 562 LEU A O 1
ATOM 4216 N N . THR A 1 563 ? -16.452 27.250 -4.959 1.00 91.25 563 THR A N 1
ATOM 4217 C CA . THR A 1 563 ? -15.353 27.307 -5.936 1.00 91.25 563 THR A CA 1
ATOM 4218 C C . THR A 1 563 ? -14.400 26.123 -5.768 1.00 91.25 563 THR A C 1
ATOM 4220 O O . THR A 1 563 ? -13.994 25.514 -6.757 1.00 91.25 563 THR A O 1
ATOM 4223 N N . GLN A 1 564 ? -14.061 25.772 -4.524 1.00 87.31 564 GLN A N 1
ATOM 4224 C CA . GLN A 1 564 ? -13.225 24.611 -4.220 1.00 87.31 564 GLN A CA 1
ATOM 4225 C C . GLN A 1 564 ? -13.901 23.304 -4.656 1.00 87.31 564 GLN A C 1
ATOM 4227 O O . GLN A 1 564 ? -13.278 22.521 -5.374 1.00 87.31 564 GLN A O 1
ATOM 4232 N N . ALA A 1 565 ? -15.176 23.119 -4.304 1.00 88.69 565 ALA A N 1
ATOM 4233 C CA . ALA A 1 565 ? -15.960 21.948 -4.682 1.00 88.69 565 ALA A CA 1
ATOM 4234 C C . ALA A 1 565 ? -16.062 21.809 -6.209 1.00 88.69 565 ALA A C 1
ATOM 4236 O O . ALA A 1 565 ? -15.739 20.754 -6.745 1.00 88.69 565 ALA A O 1
ATOM 4237 N N . LYS A 1 566 ? -16.386 22.888 -6.945 1.00 93.12 566 LYS A N 1
ATOM 4238 C CA . LYS A 1 566 ? -16.425 22.872 -8.423 1.00 93.12 566 LYS A CA 1
ATOM 4239 C C . LYS A 1 566 ? -15.066 22.528 -9.045 1.00 93.12 566 LYS A C 1
ATOM 4241 O O . LYS A 1 566 ? -15.014 21.820 -10.050 1.00 93.12 566 LYS A O 1
ATOM 4246 N N . LYS A 1 567 ? -13.957 23.001 -8.462 1.00 90.56 567 LYS A N 1
ATOM 4247 C CA . LYS A 1 567 ? -12.604 22.670 -8.939 1.00 90.56 567 LYS A CA 1
ATOM 4248 C C . LYS A 1 567 ? -12.287 21.184 -8.749 1.00 90.56 567 LYS A C 1
ATOM 4250 O O . LYS A 1 567 ? -11.796 20.562 -9.686 1.00 90.56 567 LYS A O 1
ATOM 4255 N N . GLN A 1 568 ? -12.567 20.629 -7.568 1.00 87.69 568 GLN A N 1
ATOM 4256 C CA . GLN A 1 568 ? -12.373 19.201 -7.291 1.00 87.69 568 GLN A CA 1
ATOM 4257 C C . GLN A 1 568 ? -13.281 18.341 -8.173 1.00 87.69 568 GLN A C 1
ATOM 4259 O O . GLN A 1 568 ? -12.794 17.431 -8.837 1.00 87.69 568 GLN A O 1
ATOM 4264 N N . LEU A 1 569 ? -14.564 18.698 -8.270 1.00 92.81 569 LEU A N 1
ATOM 4265 C CA . LEU A 1 569 ? -15.548 18.025 -9.114 1.00 92.81 569 LEU A CA 1
ATOM 4266 C C . LEU A 1 569 ? -15.080 17.928 -10.569 1.00 92.81 569 LEU A C 1
ATOM 4268 O O . LEU A 1 569 ? -15.142 16.853 -11.153 1.00 92.81 569 LEU A O 1
ATOM 4272 N N . LYS A 1 570 ? -14.544 19.013 -11.146 1.00 92.88 570 LYS A N 1
ATOM 4273 C CA . LYS A 1 570 ? -14.024 19.002 -12.522 1.00 92.88 570 LYS A CA 1
ATOM 4274 C C . LYS A 1 570 ? -12.893 17.984 -12.722 1.00 92.88 570 LYS A C 1
ATOM 4276 O O . LYS A 1 570 ? -12.861 17.326 -13.759 1.00 92.88 570 LYS A O 1
ATOM 4281 N N . LEU A 1 571 ? -11.974 17.865 -11.759 1.00 89.31 571 LEU A N 1
ATOM 4282 C CA . LEU A 1 571 ? -10.871 16.898 -11.823 1.00 89.31 571 LEU A CA 1
ATOM 4283 C C . LEU A 1 571 ? -11.392 15.462 -11.714 1.00 89.31 571 LEU A C 1
ATOM 4285 O O . LEU A 1 571 ? -11.063 14.637 -12.561 1.00 89.31 571 LEU A O 1
ATOM 4289 N N . ILE A 1 572 ? -12.264 15.202 -10.736 1.00 90.50 572 ILE A N 1
ATOM 4290 C CA . ILE A 1 572 ? -12.867 13.881 -10.516 1.00 90.50 572 ILE A CA 1
ATOM 4291 C C . ILE A 1 572 ? -13.656 13.450 -11.755 1.00 90.50 572 ILE A C 1
ATOM 4293 O O . ILE A 1 572 ? -13.498 12.334 -12.233 1.00 90.50 572 ILE A O 1
ATOM 4297 N N . VAL A 1 573 ? -14.475 14.337 -12.326 1.00 93.12 573 VAL A N 1
ATOM 4298 C CA . VAL A 1 573 ? -15.268 14.027 -13.522 1.00 93.12 573 VAL A CA 1
ATOM 4299 C C . VAL A 1 573 ? -14.377 13.668 -14.709 1.00 93.12 573 VAL A C 1
ATOM 4301 O O . VAL A 1 573 ? -14.676 12.694 -15.399 1.00 93.12 573 VAL A O 1
ATOM 4304 N N . ALA A 1 574 ? -13.287 14.405 -14.940 1.00 89.38 574 ALA A N 1
ATOM 4305 C CA . ALA A 1 574 ? -12.347 14.091 -16.014 1.00 89.38 574 ALA A CA 1
ATOM 4306 C C . ALA A 1 574 ? -11.704 12.708 -15.809 1.00 89.38 574 ALA A C 1
ATOM 4308 O O . ALA A 1 574 ? -11.792 11.854 -16.690 1.00 89.38 574 ALA A O 1
ATOM 4309 N N . GLU A 1 575 ? -11.156 12.459 -14.618 1.00 89.69 575 GLU A N 1
ATOM 4310 C CA . GLU A 1 575 ? -10.500 11.196 -14.272 1.00 89.69 575 GLU A CA 1
ATOM 4311 C C . GLU A 1 575 ? -11.454 9.999 -14.386 1.00 89.69 575 GLU A C 1
ATOM 4313 O O . GLU A 1 575 ? -11.152 9.009 -15.052 1.00 89.69 575 GLU A O 1
ATOM 4318 N N . GLN A 1 576 ? -12.642 10.088 -13.786 1.00 93.50 576 GLN A N 1
ATOM 4319 C CA . GLN A 1 576 ? -13.601 8.983 -13.779 1.00 93.50 576 GLN A CA 1
ATOM 4320 C C . GLN A 1 576 ? -14.220 8.741 -15.163 1.00 93.50 576 GLN A C 1
ATOM 4322 O O . GLN A 1 576 ? -14.543 7.602 -15.498 1.00 93.50 576 GLN A O 1
ATOM 4327 N N . THR A 1 577 ? -14.322 9.771 -16.009 1.00 92.19 577 THR A N 1
ATOM 4328 C CA . THR A 1 577 ? -14.718 9.600 -17.417 1.00 92.19 577 THR A CA 1
ATOM 4329 C C . THR A 1 577 ? -13.684 8.778 -18.184 1.00 92.19 577 THR A C 1
ATOM 4331 O O . THR A 1 577 ? -14.048 7.842 -18.900 1.00 92.19 577 THR A O 1
ATOM 4334 N N . ASP A 1 578 ? -12.396 9.088 -18.022 1.00 87.12 578 ASP A N 1
ATOM 4335 C CA . ASP A 1 578 ? -11.321 8.337 -18.675 1.00 87.12 578 ASP A CA 1
ATOM 4336 C C . ASP A 1 578 ? -11.242 6.899 -18.149 1.00 87.12 578 ASP A C 1
ATOM 4338 O O . ASP A 1 578 ? -11.089 5.962 -18.938 1.00 87.12 578 ASP A O 1
ATOM 4342 N N . ARG A 1 579 ? -11.457 6.695 -16.843 1.00 91.56 579 ARG A N 1
ATOM 4343 C CA . ARG A 1 579 ? -11.528 5.359 -16.234 1.00 91.56 579 ARG A CA 1
ATOM 4344 C C . ARG A 1 579 ? -12.700 4.532 -16.756 1.00 91.56 579 ARG A C 1
ATOM 4346 O O . ARG A 1 579 ? -12.492 3.374 -17.107 1.00 91.56 579 ARG A O 1
ATOM 4353 N N . LEU A 1 580 ? -13.903 5.102 -16.868 1.00 92.31 580 LEU A N 1
ATOM 4354 C CA . LEU A 1 580 ? -15.055 4.406 -17.458 1.00 92.31 580 LEU A CA 1
ATOM 4355 C C . LEU A 1 580 ? -14.811 4.063 -18.935 1.00 92.31 580 LEU A C 1
ATOM 4357 O O . LEU A 1 580 ? -15.146 2.962 -19.371 1.00 92.31 580 LEU A O 1
ATOM 4361 N N . ARG A 1 581 ? -14.170 4.959 -19.702 1.00 88.38 581 ARG A N 1
ATOM 4362 C CA . ARG A 1 581 ? -13.794 4.692 -21.101 1.00 88.38 581 ARG A CA 1
ATOM 4363 C C . ARG A 1 581 ? -12.788 3.547 -21.208 1.00 88.38 581 ARG A C 1
ATOM 4365 O O . ARG A 1 581 ? -12.965 2.662 -22.043 1.00 88.38 581 ARG A O 1
ATOM 4372 N N . LYS A 1 582 ? -11.752 3.552 -20.366 1.00 88.81 582 LYS A N 1
ATOM 4373 C CA . LYS A 1 582 ? -10.761 2.473 -20.306 1.00 88.81 582 LYS A CA 1
ATOM 4374 C C . LYS A 1 582 ? -11.410 1.150 -19.900 1.00 88.81 582 LYS A C 1
ATOM 4376 O O . LYS A 1 582 ? -11.217 0.152 -20.579 1.00 88.81 582 LYS A O 1
ATOM 4381 N N . ALA A 1 583 ? -12.258 1.159 -18.876 1.00 91.31 583 ALA A N 1
ATOM 4382 C CA . ALA A 1 583 ? -12.984 -0.023 -18.430 1.00 91.31 583 ALA A CA 1
ATOM 4383 C C . ALA A 1 583 ? -13.915 -0.606 -19.504 1.00 91.31 583 ALA A C 1
ATOM 4385 O O . ALA A 1 583 ? -14.016 -1.824 -19.624 1.00 91.31 583 ALA A O 1
ATOM 4386 N N . MET A 1 584 ? -14.560 0.245 -20.310 1.00 92.56 584 MET A N 1
ATOM 4387 C CA . MET A 1 584 ? -15.325 -0.191 -21.480 1.00 92.56 584 MET A CA 1
ATOM 4388 C C . MET A 1 584 ? -14.427 -0.900 -22.500 1.00 92.56 584 MET A C 1
ATOM 4390 O O . MET A 1 584 ? -14.794 -1.962 -22.996 1.00 92.56 584 MET A O 1
ATOM 4394 N N . HIS A 1 585 ? -13.260 -0.329 -22.817 1.00 87.75 585 HIS A N 1
ATOM 4395 C CA . HIS A 1 585 ? -12.317 -0.927 -23.768 1.00 87.75 585 HIS A CA 1
ATOM 4396 C C . HIS A 1 585 ? -11.800 -2.285 -23.277 1.00 87.75 585 HIS A C 1
ATOM 4398 O O . HIS A 1 585 ? -11.873 -3.273 -24.008 1.00 87.75 585 HIS A O 1
ATOM 4404 N N . ASP A 1 586 ? -11.373 -2.332 -22.017 1.00 89.38 586 ASP A N 1
ATOM 4405 C CA . ASP A 1 586 ? -10.770 -3.505 -21.384 1.00 89.38 586 ASP A CA 1
ATOM 4406 C C . ASP A 1 586 ? -11.819 -4.566 -20.990 1.00 89.38 586 ASP A C 1
ATOM 4408 O O . ASP A 1 586 ? -11.467 -5.689 -20.640 1.00 89.38 586 ASP A O 1
ATOM 4412 N N . GLY A 1 587 ? -13.117 -4.234 -21.044 1.00 90.06 587 GLY A N 1
ATOM 4413 C CA . GLY A 1 587 ? -14.200 -5.122 -20.616 1.00 90.06 587 GLY A CA 1
ATOM 4414 C C . GLY A 1 587 ? -14.170 -5.423 -19.116 1.00 90.06 587 GLY A C 1
ATOM 4415 O O . GLY A 1 587 ? -14.497 -6.537 -18.714 1.00 90.06 587 GLY A O 1
ATOM 4416 N N . ARG A 1 588 ? -13.752 -4.450 -18.297 1.00 93.56 588 ARG A N 1
ATOM 4417 C CA . ARG A 1 588 ? -13.537 -4.634 -16.856 1.00 93.56 588 ARG A CA 1
ATOM 4418 C C . ARG A 1 588 ? -14.833 -5.082 -16.155 1.00 93.56 588 ARG A C 1
ATOM 4420 O O . ARG A 1 588 ? -15.847 -4.395 -16.301 1.00 93.56 588 ARG A O 1
ATOM 4427 N N . PRO A 1 589 ? -14.792 -6.168 -15.363 1.00 94.31 589 PRO A N 1
ATOM 4428 C CA . PRO A 1 589 ? -15.932 -6.631 -14.586 1.00 94.31 589 PRO A CA 1
ATOM 4429 C C . PRO A 1 589 ? -16.082 -5.886 -13.249 1.00 94.31 589 PRO A C 1
ATOM 4431 O O . PRO A 1 589 ? -15.095 -5.528 -12.606 1.00 94.31 589 PRO A O 1
ATOM 4434 N N . TRP A 1 590 ? -17.326 -5.739 -12.797 1.00 95.50 590 TRP A N 1
ATOM 4435 C CA . TRP A 1 590 ? -17.715 -5.345 -11.444 1.00 95.50 590 TRP A CA 1
ATOM 4436 C C . TRP A 1 590 ? -18.693 -6.354 -10.850 1.00 95.50 590 TRP A C 1
ATOM 4438 O O . TRP A 1 590 ? -19.641 -6.773 -11.517 1.00 95.50 590 TRP A O 1
ATOM 4448 N N . ALA A 1 591 ? -18.521 -6.671 -9.567 1.00 94.00 591 ALA A N 1
ATOM 4449 C CA . ALA A 1 591 ? -19.575 -7.307 -8.785 1.00 94.00 591 ALA A CA 1
ATOM 4450 C C . ALA A 1 591 ? -20.741 -6.323 -8.582 1.00 94.00 591 ALA A C 1
ATOM 4452 O O . ALA A 1 591 ? -20.515 -5.128 -8.370 1.00 94.00 591 ALA A O 1
ATOM 4453 N N . VAL A 1 592 ? -21.985 -6.818 -8.602 1.00 95.31 592 VAL A N 1
ATOM 4454 C CA . VAL A 1 592 ? -23.186 -5.972 -8.443 1.00 95.31 592 VAL A CA 1
ATOM 4455 C C . VAL A 1 592 ? -23.137 -5.151 -7.154 1.00 95.31 592 VAL A C 1
ATOM 4457 O O . VAL A 1 592 ? -23.401 -3.951 -7.197 1.00 95.31 592 VAL A O 1
ATOM 4460 N N . ALA A 1 593 ? -22.751 -5.761 -6.030 1.00 92.75 593 ALA A N 1
ATOM 4461 C CA . ALA A 1 593 ? -22.696 -5.085 -4.733 1.00 92.75 593 ALA A CA 1
ATOM 4462 C C . ALA A 1 593 ? -21.692 -3.916 -4.717 1.00 92.75 593 ALA A C 1
ATOM 4464 O O . ALA A 1 593 ? -22.014 -2.822 -4.249 1.00 92.75 593 ALA A O 1
ATOM 4465 N N . ASP A 1 594 ? -20.500 -4.121 -5.285 1.00 92.00 594 ASP A N 1
ATOM 4466 C CA . ASP A 1 594 ? -19.475 -3.079 -5.383 1.00 92.00 594 ASP A CA 1
ATOM 4467 C C . ASP A 1 594 ? -19.908 -1.958 -6.334 1.00 92.00 594 ASP A C 1
ATOM 4469 O O . ASP A 1 594 ? -19.748 -0.778 -6.021 1.00 92.00 594 ASP A O 1
ATOM 4473 N N . TRP A 1 595 ? -20.506 -2.308 -7.476 1.00 95.12 595 TRP A N 1
ATOM 4474 C CA . TRP A 1 595 ? -21.028 -1.325 -8.421 1.00 95.12 595 TRP A CA 1
ATOM 4475 C C . TRP A 1 595 ? -22.143 -0.477 -7.800 1.00 95.12 595 TRP A C 1
ATOM 4477 O O . TRP A 1 595 ? -22.096 0.748 -7.881 1.00 95.12 595 TRP A O 1
ATOM 4487 N N . GLN A 1 596 ? -23.113 -1.096 -7.122 1.00 93.81 596 GLN A N 1
ATOM 4488 C CA . GLN A 1 596 ? -24.199 -0.373 -6.456 1.00 93.81 596 GLN A CA 1
ATOM 4489 C C . GLN A 1 596 ? -23.668 0.578 -5.382 1.00 93.81 596 GLN A C 1
ATOM 4491 O O . GLN A 1 596 ? -24.106 1.724 -5.307 1.00 93.81 596 GLN A O 1
ATOM 4496 N N . ARG A 1 597 ? -22.703 0.127 -4.576 1.00 90.56 597 ARG A N 1
ATOM 4497 C CA . ARG A 1 597 ? -22.174 0.894 -3.445 1.00 90.56 597 ARG A CA 1
ATOM 4498 C C . ARG A 1 597 ? -21.214 2.008 -3.863 1.00 90.56 597 ARG A C 1
ATOM 4500 O O . ARG A 1 597 ? -21.387 3.143 -3.429 1.00 90.56 597 ARG A O 1
ATOM 4507 N N . PHE A 1 598 ? -20.209 1.699 -4.680 1.00 90.81 598 PHE A N 1
ATOM 4508 C CA . PHE A 1 598 ? -19.077 2.601 -4.944 1.00 90.81 598 PHE A CA 1
ATOM 4509 C C . PHE A 1 598 ? -19.178 3.349 -6.269 1.00 90.81 598 PHE A C 1
ATOM 4511 O O . PHE A 1 598 ? -18.637 4.445 -6.407 1.00 90.81 598 PHE A O 1
ATOM 4518 N N . VAL A 1 599 ? -19.889 2.783 -7.245 1.00 93.12 599 VAL A N 1
ATOM 4519 C CA . VAL A 1 599 ? -20.073 3.424 -8.549 1.00 93.12 599 VAL A CA 1
ATOM 4520 C C . VAL A 1 599 ? -21.396 4.177 -8.578 1.00 93.12 599 VAL A C 1
ATOM 4522 O O . VAL A 1 599 ? -21.391 5.386 -8.774 1.00 93.12 599 VAL A O 1
ATOM 4525 N N . LEU A 1 600 ? -22.523 3.496 -8.356 1.00 93.25 600 LEU A N 1
ATOM 4526 C CA . LEU A 1 600 ? -23.852 4.100 -8.450 1.00 93.25 600 LEU A CA 1
ATOM 4527 C C . LEU A 1 600 ? -24.222 4.939 -7.217 1.00 93.25 600 LEU A C 1
ATOM 4529 O O . LEU A 1 600 ? -24.801 6.013 -7.370 1.00 93.25 600 LEU A O 1
ATOM 4533 N N . GLY A 1 601 ? -23.899 4.459 -6.015 1.00 90.94 601 GLY A N 1
ATOM 4534 C CA . GLY A 1 601 ? -24.242 5.108 -4.746 1.00 90.94 601 GLY A CA 1
ATOM 4535 C C . GLY A 1 601 ? -23.395 6.337 -4.408 1.00 90.94 601 GLY A C 1
ATOM 4536 O O . GLY A 1 601 ? -23.746 7.102 -3.515 1.00 90.94 601 GLY A O 1
ATOM 4537 N N . HIS A 1 602 ? -22.292 6.558 -5.122 1.00 91.44 602 HIS A N 1
ATOM 4538 C CA . HIS A 1 602 ? -21.426 7.707 -4.895 1.00 91.44 602 HIS A CA 1
ATOM 4539 C C . HIS A 1 602 ? -21.956 8.949 -5.642 1.00 91.44 602 HIS A C 1
ATOM 4541 O O . HIS A 1 602 ? -22.326 8.851 -6.816 1.00 91.44 602 HIS A O 1
ATOM 4547 N N . PRO A 1 603 ? -21.948 10.152 -5.031 1.00 91.75 603 PRO A N 1
ATOM 4548 C CA . PRO A 1 603 ? -22.615 11.328 -5.597 1.00 91.75 603 PRO A CA 1
ATOM 4549 C C . PRO A 1 603 ? -22.091 11.728 -6.984 1.00 91.75 603 PRO A C 1
ATOM 4551 O O . PRO A 1 603 ? -22.872 12.057 -7.877 1.00 91.75 603 PRO A O 1
ATOM 4554 N N . VAL A 1 604 ? -20.779 11.681 -7.217 1.00 92.44 604 VAL A N 1
ATOM 4555 C CA . VAL A 1 604 ? -20.199 12.088 -8.512 1.00 92.44 604 VAL A CA 1
ATOM 4556 C C . VAL A 1 604 ? -20.257 10.961 -9.549 1.00 92.44 604 VAL A C 1
ATOM 4558 O O . VAL A 1 604 ? -20.898 11.101 -10.592 1.00 92.44 604 VAL A O 1
ATOM 4561 N N . THR A 1 605 ? -19.609 9.827 -9.276 1.00 93.62 605 THR A N 1
ATOM 4562 C CA . THR A 1 605 ? -19.577 8.662 -10.176 1.00 93.62 605 THR A CA 1
ATOM 4563 C C . THR A 1 605 ? -20.954 8.076 -10.456 1.00 93.62 605 THR A C 1
ATOM 4565 O O . THR A 1 605 ? -21.165 7.635 -11.579 1.00 93.62 605 THR A O 1
ATOM 4568 N N . GLY A 1 606 ? -21.926 8.163 -9.545 1.00 93.00 606 GLY A N 1
ATOM 4569 C CA . GLY A 1 606 ? -23.290 7.693 -9.792 1.00 93.00 606 GLY A CA 1
ATOM 4570 C C . GLY A 1 606 ? -23.988 8.468 -10.907 1.00 93.00 606 GLY A C 1
ATOM 4571 O O . GLY A 1 606 ? -24.669 7.889 -11.756 1.00 93.00 606 GLY A O 1
ATOM 4572 N N . ARG A 1 607 ? -23.742 9.782 -10.986 1.00 91.50 607 ARG A N 1
ATOM 4573 C CA . ARG A 1 607 ? -24.228 10.632 -12.085 1.00 91.50 607 ARG A CA 1
ATOM 4574 C C . ARG A 1 607 ? -23.528 10.312 -13.407 1.00 91.50 607 ARG A C 1
ATOM 4576 O O . ARG A 1 607 ? -24.175 10.353 -14.447 1.00 91.50 607 ARG A O 1
ATOM 4583 N N . LEU A 1 608 ? -22.246 9.940 -13.382 1.00 91.88 608 LEU A N 1
ATOM 4584 C CA . LEU A 1 608 ? -21.534 9.451 -14.572 1.00 91.88 608 LEU A CA 1
ATOM 4585 C C . LEU A 1 608 ? -22.020 8.062 -15.006 1.00 91.88 608 LEU A C 1
ATOM 4587 O O . LEU A 1 608 ? -22.224 7.826 -16.194 1.00 91.88 608 LEU A O 1
ATOM 4591 N N . ALA A 1 609 ? -22.266 7.164 -14.054 1.00 92.44 609 ALA A N 1
ATOM 4592 C CA . ALA A 1 609 ? -22.739 5.805 -14.290 1.00 92.44 609 ALA A CA 1
ATOM 4593 C C . ALA A 1 609 ? -24.118 5.781 -14.955 1.00 92.44 609 ALA A C 1
ATOM 4595 O O . ALA A 1 609 ? -24.388 4.908 -15.775 1.00 92.44 609 ALA A O 1
ATOM 4596 N N . ARG A 1 610 ? -24.975 6.764 -14.663 1.00 91.12 610 ARG A N 1
ATOM 4597 C CA . ARG A 1 610 ? -26.270 6.943 -15.338 1.00 91.12 610 ARG A CA 1
ATOM 4598 C C . ARG A 1 610 ? -26.142 7.396 -16.797 1.00 91.12 610 ARG A C 1
ATOM 4600 O O . ARG A 1 610 ? -27.096 7.268 -17.543 1.00 91.12 610 ARG A O 1
ATOM 4607 N N . ARG A 1 611 ? -24.980 7.890 -17.239 1.00 89.94 611 ARG A N 1
ATOM 4608 C CA . ARG A 1 611 ? -24.761 8.394 -18.612 1.00 89.94 611 ARG A CA 1
ATOM 4609 C C . ARG A 1 611 ? -24.136 7.378 -19.562 1.00 89.94 611 ARG A C 1
ATOM 4611 O O . ARG A 1 611 ? -23.760 7.733 -20.679 1.00 89.94 611 ARG A O 1
ATOM 4618 N N . VAL A 1 612 ? -23.992 6.132 -19.128 1.00 91.56 612 VAL A N 1
ATOM 4619 C CA . VAL A 1 612 ? -23.435 5.055 -19.945 1.00 91.56 612 VAL A CA 1
ATOM 4620 C C . VAL A 1 612 ? -24.406 3.887 -20.006 1.00 91.56 612 VAL A C 1
ATOM 4622 O O . VAL A 1 612 ? -25.237 3.697 -19.119 1.00 91.56 612 VAL A O 1
ATOM 4625 N N . VAL A 1 613 ? -24.291 3.096 -21.071 1.00 94.06 613 VAL A N 1
ATOM 4626 C CA . VAL A 1 613 ? -24.952 1.793 -21.139 1.00 94.06 613 VAL A CA 1
ATOM 4627 C C . VAL A 1 613 ? -24.049 0.783 -20.439 1.00 94.06 613 VAL A C 1
ATOM 4629 O O . VAL A 1 613 ? -22.862 0.673 -20.747 1.00 94.06 613 VAL A O 1
ATOM 4632 N N . TRP A 1 614 ? -24.614 0.059 -19.488 1.00 96.44 614 TRP A N 1
ATOM 4633 C CA . TRP A 1 614 ? -23.997 -1.075 -18.816 1.00 96.44 614 TRP A CA 1
ATOM 4634 C C . TRP A 1 614 ? -24.421 -2.372 -19.498 1.00 96.44 614 TRP A C 1
ATOM 4636 O O . TRP A 1 614 ? -25.425 -2.413 -20.202 1.00 96.44 614 TRP A O 1
ATOM 4646 N N . ALA A 1 615 ? -23.661 -3.439 -19.292 1.00 96.00 615 ALA A N 1
ATOM 4647 C CA . ALA A 1 615 ? -24.003 -4.791 -19.697 1.00 96.00 615 ALA A CA 1
ATOM 4648 C C . ALA A 1 615 ? -23.932 -5.709 -18.476 1.00 96.00 615 ALA A C 1
ATOM 4650 O O . ALA A 1 615 ? -22.921 -5.725 -17.773 1.00 96.00 615 ALA A O 1
ATOM 4651 N N . ALA A 1 616 ? -25.008 -6.454 -18.233 1.00 96.69 616 ALA A N 1
ATOM 4652 C CA . ALA A 1 616 ? -25.037 -7.549 -17.276 1.00 96.69 616 ALA A CA 1
ATOM 4653 C C . ALA A 1 616 ? -24.661 -8.843 -18.001 1.00 96.69 616 ALA A C 1
ATOM 4655 O O . ALA A 1 616 ? -25.319 -9.220 -18.974 1.00 96.69 616 ALA A O 1
ATOM 4656 N N . ASP A 1 617 ? -23.606 -9.514 -17.556 1.00 93.69 617 ASP A N 1
ATOM 4657 C CA . ASP A 1 617 ? -23.176 -10.769 -18.162 1.00 93.69 617 ASP A CA 1
ATOM 4658 C C . ASP A 1 617 ? -24.076 -11.916 -17.677 1.00 93.69 617 ASP A C 1
ATOM 4660 O O . ASP A 1 617 ? -24.155 -12.214 -16.484 1.00 93.69 617 ASP A O 1
ATOM 4664 N N . THR A 1 618 ? -24.781 -12.556 -18.615 1.00 90.19 618 THR A N 1
ATOM 4665 C CA . THR A 1 618 ? -25.680 -13.688 -18.345 1.00 90.19 618 THR A CA 1
ATOM 4666 C C . THR A 1 618 ? -25.260 -14.924 -19.138 1.00 90.19 618 THR A C 1
ATOM 4668 O O . THR A 1 618 ? -24.498 -14.832 -20.101 1.00 90.19 618 THR A O 1
ATOM 4671 N N . ALA A 1 619 ? -25.820 -16.090 -18.800 1.00 87.31 619 ALA A N 1
ATOM 4672 C CA . ALA A 1 619 ? -25.578 -17.331 -19.542 1.00 87.31 619 ALA A CA 1
ATOM 4673 C C . ALA A 1 619 ? -25.982 -17.252 -21.030 1.00 87.31 619 ALA A C 1
ATOM 4675 O O . ALA A 1 619 ? -25.452 -17.996 -21.848 1.00 87.31 619 ALA A O 1
ATOM 4676 N N . SER A 1 620 ? -26.912 -16.358 -21.387 1.00 87.56 620 SER A N 1
ATOM 4677 C CA . SER A 1 620 ? -27.366 -16.148 -22.773 1.00 87.56 620 SER A CA 1
ATOM 4678 C C . SER A 1 620 ? -26.599 -15.035 -23.501 1.00 87.56 620 SER A C 1
ATOM 4680 O O . SER A 1 620 ? -26.932 -14.708 -24.638 1.00 87.56 620 SER A O 1
ATOM 4682 N N . GLY A 1 621 ? -25.582 -14.452 -22.860 1.00 89.00 621 GLY A N 1
ATOM 4683 C CA . GLY A 1 621 ? -24.822 -13.312 -23.365 1.00 89.00 621 GLY A CA 1
ATOM 4684 C C . GLY A 1 621 ? -25.088 -12.014 -22.591 1.00 89.00 621 GLY A C 1
ATOM 4685 O O . GLY A 1 621 ? -25.856 -12.004 -21.622 1.00 89.00 621 GLY A O 1
ATOM 4686 N N . PRO A 1 622 ? -24.428 -10.912 -22.982 1.00 92.94 622 PRO A N 1
ATOM 4687 C CA . PRO A 1 622 ? -24.570 -9.633 -22.303 1.00 92.94 622 PRO A CA 1
ATOM 4688 C C . PRO A 1 622 ? -25.958 -9.027 -22.523 1.00 92.94 622 PRO A C 1
ATOM 4690 O O . PRO A 1 622 ? -26.449 -8.951 -23.649 1.00 92.94 622 PRO A O 1
ATOM 4693 N N . VAL A 1 623 ? -26.567 -8.548 -21.441 1.00 95.25 623 VAL A N 1
ATOM 4694 C CA . VAL A 1 623 ? -27.848 -7.836 -21.462 1.00 95.25 623 VAL A CA 1
ATOM 4695 C C . VAL A 1 623 ? -27.589 -6.349 -21.207 1.00 95.25 623 VAL A C 1
ATOM 4697 O O . VAL A 1 623 ? -27.210 -5.992 -20.087 1.00 95.25 623 VAL A O 1
ATOM 4700 N N . PRO A 1 624 ? -27.757 -5.468 -22.213 1.00 94.94 624 PRO A N 1
ATOM 4701 C CA . PRO A 1 624 ? -27.518 -4.043 -22.046 1.00 94.94 624 PRO A CA 1
ATOM 4702 C C . PRO A 1 624 ? -28.632 -3.365 -21.236 1.00 94.94 624 PRO A C 1
ATOM 4704 O O . PRO A 1 624 ? -29.817 -3.646 -21.427 1.00 94.94 624 PRO A O 1
ATOM 4707 N N . PHE A 1 625 ? -28.248 -2.438 -20.362 1.00 95.00 625 PHE A N 1
ATOM 4708 C CA . PHE A 1 625 ? -29.154 -1.641 -19.540 1.00 95.00 625 PHE A CA 1
ATOM 4709 C C . PHE A 1 625 ? -28.598 -0.235 -19.282 1.00 95.00 625 PHE A C 1
ATOM 4711 O O . PHE A 1 625 ? -27.400 0.014 -19.392 1.00 95.00 625 PHE A O 1
ATOM 4718 N N . VAL A 1 626 ? -29.472 0.695 -18.914 1.00 94.06 626 VAL A N 1
ATOM 4719 C CA . VAL A 1 626 ? -29.107 1.998 -18.337 1.00 94.06 626 VAL A CA 1
ATOM 4720 C C . VAL A 1 626 ? -29.678 2.093 -16.932 1.00 94.06 626 VAL A C 1
ATOM 4722 O O . VAL A 1 626 ? -30.525 1.291 -16.542 1.00 94.06 626 VAL A O 1
ATOM 4725 N N . VAL A 1 627 ? -29.231 3.080 -16.166 1.00 92.12 627 VAL A N 1
ATOM 4726 C CA . VAL A 1 627 ? -29.778 3.344 -14.836 1.00 92.12 627 VAL A CA 1
ATOM 4727 C C . VAL A 1 627 ? -30.753 4.511 -14.922 1.00 92.12 627 VAL A C 1
ATOM 4729 O O . VAL A 1 627 ? -30.402 5.572 -15.433 1.00 92.12 627 VAL A O 1
ATOM 4732 N N . SER A 1 628 ? -31.982 4.316 -14.456 1.00 88.38 628 SER A N 1
ATOM 4733 C CA . SER A 1 628 ? -33.013 5.352 -14.401 1.00 88.38 628 SER A CA 1
ATOM 4734 C C . SER A 1 628 ? -32.736 6.390 -13.299 1.00 88.38 628 SER A C 1
ATOM 4736 O O . SER A 1 628 ? -31.796 6.267 -12.508 1.00 88.38 628 SER A O 1
ATOM 4738 N N . ALA A 1 629 ? -33.549 7.451 -13.243 1.00 80.38 629 ALA A N 1
ATOM 4739 C CA . ALA A 1 629 ? -33.377 8.547 -12.282 1.00 80.38 629 ALA A CA 1
ATOM 4740 C C . ALA A 1 629 ? -33.520 8.101 -10.813 1.00 80.38 629 ALA A C 1
ATOM 4742 O O . ALA A 1 629 ? -32.804 8.596 -9.946 1.00 80.38 629 ALA A O 1
ATOM 4743 N N . ASP A 1 630 ? -34.395 7.130 -10.558 1.00 81.88 630 ASP A N 1
ATOM 4744 C CA . ASP A 1 630 ? -34.610 6.449 -9.276 1.00 81.88 630 ASP A CA 1
ATOM 4745 C C . ASP A 1 630 ? -33.560 5.362 -8.977 1.00 81.88 630 ASP A C 1
ATOM 4747 O O . ASP A 1 630 ? -33.608 4.723 -7.931 1.00 81.88 630 ASP A O 1
ATOM 4751 N N . GLY A 1 631 ? -32.573 5.173 -9.860 1.00 84.56 631 GLY A N 1
ATOM 4752 C CA . GLY A 1 631 ? -31.467 4.240 -9.651 1.00 84.56 631 GLY A CA 1
ATOM 4753 C C . GLY A 1 631 ? -31.743 2.805 -10.102 1.00 84.56 631 GLY A C 1
ATOM 4754 O O . GLY A 1 631 ? -30.905 1.937 -9.860 1.00 84.56 631 GLY A O 1
ATOM 4755 N N . ALA A 1 632 ? -32.867 2.537 -10.772 1.00 90.88 632 ALA A N 1
ATOM 4756 C CA . ALA A 1 632 ? -33.218 1.198 -11.228 1.00 90.88 632 ALA A CA 1
ATOM 4757 C C . ALA A 1 632 ? -32.541 0.839 -12.572 1.00 90.88 632 ALA A C 1
ATOM 4759 O O . ALA A 1 632 ? -32.470 1.665 -13.486 1.00 90.88 632 ALA A O 1
ATOM 4760 N N . PRO A 1 633 ? -32.045 -0.398 -12.738 1.00 94.38 633 PRO A N 1
ATOM 4761 C CA . PRO A 1 633 ? -31.553 -0.892 -14.021 1.00 94.38 633 PRO A CA 1
ATOM 4762 C C . PRO A 1 633 ? -32.719 -1.149 -14.986 1.00 94.38 633 PRO A C 1
ATOM 4764 O O . PRO A 1 633 ? -33.616 -1.944 -14.700 1.00 94.38 633 PRO A O 1
ATOM 4767 N N . VAL A 1 634 ? -32.697 -0.493 -16.147 1.00 94.50 634 VAL A N 1
ATOM 4768 C CA . VAL A 1 634 ? -33.754 -0.581 -17.164 1.00 94.50 634 VAL A CA 1
ATOM 4769 C C . VAL A 1 634 ? -33.199 -0.885 -18.554 1.00 94.50 634 VAL A C 1
ATOM 4771 O O . VAL A 1 634 ? -32.148 -0.387 -18.962 1.00 94.50 634 VAL A O 1
ATOM 4774 N N . GLY A 1 635 ? -33.918 -1.728 -19.290 1.00 93.31 635 GLY A N 1
ATOM 4775 C CA . GLY A 1 635 ? -33.602 -2.120 -20.659 1.00 93.31 635 GLY A CA 1
ATOM 4776 C C . GLY A 1 635 ? -33.996 -1.054 -21.685 1.00 93.31 635 GLY A C 1
ATOM 4777 O O . GLY A 1 635 ? -34.574 -0.019 -21.357 1.00 93.31 635 GLY A O 1
ATOM 4778 N N . VAL A 1 636 ? -33.742 -1.336 -22.966 1.00 89.62 636 VAL A N 1
ATOM 4779 C CA . VAL A 1 636 ? -34.015 -0.405 -24.083 1.00 89.62 636 VAL A CA 1
ATOM 4780 C C . VAL A 1 636 ? -35.504 -0.061 -24.249 1.00 89.62 636 VAL A C 1
ATOM 4782 O O . VAL A 1 636 ? -35.856 0.958 -24.846 1.00 89.62 636 VAL A O 1
ATOM 4785 N N . ASP A 1 637 ? -36.385 -0.926 -23.745 1.00 87.44 637 ASP A N 1
ATOM 4786 C CA . ASP A 1 637 ? -37.842 -0.760 -23.737 1.00 87.44 637 ASP A CA 1
ATOM 4787 C C . ASP A 1 637 ? -38.359 -0.102 -22.440 1.00 87.44 637 ASP A C 1
ATOM 4789 O O . ASP A 1 637 ? -39.565 0.041 -22.267 1.00 87.44 637 ASP A O 1
ATOM 4793 N N . GLY A 1 638 ? -37.470 0.273 -21.510 1.00 85.12 638 GLY A N 1
ATOM 4794 C CA . GLY A 1 638 ? -37.819 0.839 -20.200 1.00 85.12 638 GLY A CA 1
ATOM 4795 C C . GLY A 1 638 ? -38.237 -0.190 -19.141 1.00 85.12 638 GLY A C 1
ATOM 4796 O O . GLY A 1 638 ? -38.481 0.182 -17.997 1.00 85.12 638 GLY A O 1
ATOM 4797 N N . GLY A 1 639 ? -38.305 -1.479 -19.492 1.00 91.44 639 GLY A N 1
ATOM 4798 C CA . GLY A 1 639 ? -38.582 -2.564 -18.544 1.00 91.44 639 GLY A CA 1
ATOM 4799 C C . GLY A 1 639 ? -37.405 -2.848 -17.596 1.00 91.44 639 GLY A C 1
ATOM 4800 O O . GLY A 1 639 ? -36.258 -2.589 -17.966 1.00 91.44 639 GLY A O 1
ATOM 4801 N N . PRO A 1 640 ? -37.658 -3.393 -16.392 1.00 93.88 640 PRO A N 1
ATOM 4802 C CA . PRO A 1 640 ? -36.616 -3.658 -15.402 1.00 93.88 640 PRO A CA 1
ATOM 4803 C C . PRO A 1 640 ? -35.654 -4.763 -15.860 1.00 93.88 640 PRO A C 1
ATOM 4805 O O . PRO A 1 640 ? -36.076 -5.772 -16.426 1.00 93.88 640 PRO A O 1
ATOM 4808 N N . VAL A 1 641 ? -34.365 -4.594 -15.562 1.00 94.69 641 VAL A N 1
ATOM 4809 C CA . VAL A 1 641 ? -33.319 -5.601 -15.796 1.00 94.69 641 VAL A CA 1
ATOM 4810 C C . VAL A 1 641 ? -32.849 -6.144 -14.443 1.00 94.69 641 VAL A C 1
ATOM 4812 O O . VAL A 1 641 ? -32.231 -5.407 -13.680 1.00 94.69 641 VAL A O 1
ATOM 4815 N N . PRO A 1 642 ? -33.137 -7.411 -14.095 1.00 92.00 642 PRO A N 1
ATOM 4816 C CA . PRO A 1 642 ? -32.744 -7.957 -12.803 1.00 92.00 642 PRO A CA 1
ATOM 4817 C C . PRO A 1 642 ? -31.223 -8.121 -12.726 1.00 92.00 642 PRO A C 1
ATOM 4819 O O . PRO A 1 642 ? -30.611 -8.681 -13.634 1.00 92.00 642 PRO A O 1
ATOM 4822 N N . LEU A 1 643 ? -30.631 -7.689 -11.610 1.00 93.94 643 LEU A N 1
ATOM 4823 C CA . LEU A 1 643 ? -29.203 -7.839 -11.318 1.00 93.94 643 LEU A CA 1
ATOM 4824 C C . LEU A 1 643 ? -29.004 -8.725 -10.072 1.00 93.94 643 LEU A C 1
ATOM 4826 O O . LEU A 1 643 ? -28.803 -8.196 -8.978 1.00 93.94 643 LEU A O 1
ATOM 4830 N N . PRO A 1 644 ? -29.105 -10.065 -10.191 1.00 92.81 644 PRO A N 1
ATOM 4831 C CA . PRO A 1 644 ? -28.748 -10.979 -9.106 1.00 92.81 644 PRO A CA 1
ATOM 4832 C C . PRO A 1 644 ? -27.327 -10.728 -8.593 1.00 92.81 644 PRO A C 1
ATOM 4834 O O . PRO A 1 644 ? -26.452 -10.380 -9.380 1.00 92.81 644 PRO A O 1
ATOM 4837 N N . GLU A 1 645 ? -27.064 -10.986 -7.313 1.00 89.38 645 GLU A N 1
ATOM 4838 C CA . GLU A 1 645 ? -25.772 -10.686 -6.669 1.00 89.38 645 GLU A CA 1
ATOM 4839 C C . GLU A 1 645 ? -24.564 -11.349 -7.357 1.00 89.38 645 GLU A C 1
ATOM 4841 O O . GLU A 1 645 ? -23.512 -10.731 -7.488 1.00 89.38 645 GLU A O 1
ATOM 4846 N N . ALA A 1 646 ? -24.736 -12.568 -7.879 1.00 90.25 646 ALA A N 1
ATOM 4847 C CA . ALA A 1 646 ? -23.703 -13.303 -8.616 1.00 90.25 646 ALA A CA 1
ATOM 4848 C C . ALA A 1 646 ? -23.434 -12.767 -10.040 1.00 90.25 646 ALA A C 1
ATOM 4850 O O . ALA A 1 646 ? -22.561 -13.278 -10.741 1.00 90.25 646 ALA A O 1
ATOM 4851 N N . THR A 1 647 ? -24.199 -11.774 -10.499 1.00 93.88 647 THR A N 1
ATOM 4852 C CA . THR A 1 647 ? -24.038 -11.189 -11.834 1.00 93.88 647 THR A CA 1
ATOM 4853 C C . THR A 1 647 ? -22.778 -10.340 -11.877 1.00 93.88 647 THR A C 1
ATOM 4855 O O . THR A 1 647 ? -22.436 -9.643 -10.923 1.00 93.88 647 THR A O 1
ATOM 4858 N N . THR A 1 648 ? -22.100 -10.366 -13.017 1.00 95.31 648 THR A N 1
ATOM 4859 C CA . THR A 1 648 ? -20.991 -9.456 -13.294 1.00 95.31 648 THR A CA 1
ATOM 4860 C C . THR A 1 648 ? -21.462 -8.359 -14.237 1.00 95.31 648 THR A C 1
ATOM 4862 O O . THR A 1 648 ? -22.180 -8.622 -15.203 1.00 95.31 648 THR A O 1
ATOM 4865 N N . LEU A 1 649 ? -21.094 -7.119 -13.931 1.00 96.62 649 LEU A N 1
ATOM 4866 C CA . LEU A 1 649 ? -21.439 -5.937 -14.710 1.00 96.62 649 LEU A CA 1
ATOM 4867 C C . LEU A 1 649 ? -20.202 -5.384 -15.404 1.00 96.62 649 LEU A C 1
ATOM 4869 O O . LEU A 1 649 ? -19.099 -5.454 -14.872 1.00 96.62 649 LEU A O 1
ATOM 4873 N N . ARG A 1 650 ? -20.391 -4.745 -16.551 1.00 96.00 650 ARG A N 1
ATOM 4874 C CA . ARG A 1 650 ? -19.343 -3.978 -17.233 1.00 96.00 650 ARG A CA 1
ATOM 4875 C C . ARG A 1 650 ? -19.944 -2.827 -18.015 1.00 96.00 650 ARG A C 1
ATOM 4877 O O . ARG A 1 650 ? -21.137 -2.824 -18.308 1.00 96.00 650 ARG A O 1
ATOM 4884 N N . VAL A 1 651 ? -19.125 -1.847 -18.378 1.00 95.44 651 VAL A N 1
ATOM 4885 C CA . VAL A 1 651 ? -19.563 -0.812 -19.322 1.00 95.44 651 VAL A CA 1
ATOM 4886 C C . VAL A 1 651 ? -19.722 -1.469 -20.698 1.00 95.44 651 VAL A C 1
ATOM 4888 O O . VAL A 1 651 ? -18.807 -2.147 -21.171 1.00 95.44 651 VAL A O 1
ATOM 4891 N N . ALA A 1 652 ? -20.889 -1.316 -21.326 1.00 92.75 652 ALA A N 1
ATOM 4892 C CA . ALA A 1 652 ? -21.204 -1.990 -22.580 1.00 92.75 652 ALA A CA 1
ATOM 4893 C C . ALA A 1 652 ? -20.346 -1.445 -23.730 1.00 92.75 652 ALA A C 1
ATOM 4895 O O . ALA A 1 652 ? -20.272 -0.236 -23.955 1.00 92.75 652 ALA A O 1
ATOM 4896 N N . ARG A 1 653 ? -19.739 -2.340 -24.511 1.00 90.50 653 ARG A N 1
ATOM 4897 C CA . ARG A 1 653 ? -19.107 -2.006 -25.793 1.00 90.50 653 ARG A CA 1
ATOM 4898 C C . ARG A 1 653 ? -20.164 -2.039 -26.887 1.00 90.50 653 ARG A C 1
ATOM 4900 O O . ARG A 1 653 ? -21.185 -2.711 -26.772 1.00 90.50 653 ARG A O 1
ATOM 4907 N N . ALA A 1 654 ? -19.874 -1.400 -28.017 1.00 84.75 654 ALA A N 1
ATOM 4908 C CA . ALA A 1 654 ? -20.767 -1.434 -29.176 1.00 84.75 654 ALA A CA 1
ATOM 4909 C C . ALA A 1 654 ? -21.102 -2.867 -29.646 1.00 84.75 654 ALA A C 1
ATOM 4911 O O . ALA A 1 654 ? -22.204 -3.096 -30.134 1.00 84.75 654 ALA A O 1
ATOM 4912 N N . ALA A 1 655 ? -20.177 -3.819 -29.467 1.00 85.81 655 ALA A N 1
ATOM 4913 C CA . ALA A 1 655 ? -20.369 -5.235 -29.791 1.00 85.81 655 ALA A CA 1
ATOM 4914 C C . ALA A 1 655 ? -21.322 -5.971 -28.831 1.00 85.81 655 ALA A C 1
ATOM 4916 O O . ALA A 1 655 ? -21.889 -6.992 -29.203 1.00 85.81 655 ALA A O 1
ATOM 4917 N N . ASP A 1 656 ? -21.513 -5.454 -27.615 1.00 84.56 656 ASP A N 1
ATOM 4918 C CA . ASP A 1 656 ? -22.419 -6.035 -26.616 1.00 84.56 656 ASP A CA 1
ATOM 4919 C C . ASP A 1 656 ? -23.867 -5.563 -26.812 1.00 84.56 656 ASP A C 1
ATOM 4921 O O . ASP A 1 656 ? -24.789 -6.069 -26.178 1.00 84.56 656 ASP A O 1
ATOM 4925 N N . ILE A 1 657 ? -24.072 -4.575 -27.688 1.00 87.75 657 ILE A N 1
ATOM 4926 C CA . ILE A 1 657 ? -25.373 -3.989 -27.983 1.00 87.75 657 ILE A CA 1
ATOM 4927 C C . ILE A 1 657 ? -25.801 -4.442 -29.384 1.00 87.75 657 ILE A C 1
ATOM 4929 O O . ILE A 1 657 ? -25.111 -4.121 -30.359 1.00 87.75 657 ILE A O 1
ATOM 4933 N N . PRO A 1 658 ? -26.962 -5.105 -29.540 1.00 86.88 658 PRO A N 1
ATOM 4934 C CA . PRO A 1 658 ? -27.494 -5.446 -30.854 1.00 86.88 658 PRO A CA 1
ATOM 4935 C C . PRO A 1 658 ? -27.606 -4.206 -31.747 1.00 86.88 658 PRO A C 1
ATOM 4937 O O . PRO A 1 658 ? -28.171 -3.193 -31.332 1.00 86.88 658 PRO A O 1
ATOM 4940 N N . THR A 1 659 ? -27.121 -4.275 -32.990 1.00 85.75 659 THR A N 1
ATOM 4941 C CA . THR A 1 659 ? -27.056 -3.117 -33.906 1.00 85.75 659 THR A CA 1
ATOM 4942 C C . THR A 1 659 ? -28.411 -2.423 -34.087 1.00 85.75 659 THR A C 1
ATOM 4944 O O . THR A 1 659 ? -28.482 -1.196 -34.118 1.00 85.75 659 THR A O 1
ATOM 4947 N N . ALA A 1 660 ? -29.505 -3.193 -34.105 1.00 86.44 660 ALA A N 1
ATOM 4948 C CA . ALA A 1 660 ? -30.873 -2.674 -34.192 1.00 86.44 660 ALA A CA 1
ATOM 4949 C C . ALA A 1 660 ? -31.282 -1.779 -33.001 1.00 86.44 660 ALA A C 1
ATOM 4951 O O . ALA A 1 660 ? -32.203 -0.973 -33.117 1.00 86.44 660 ALA A O 1
ATOM 4952 N N . GLN A 1 661 ? -30.604 -1.897 -31.857 1.00 87.50 661 GLN A N 1
ATOM 4953 C CA . GLN A 1 661 ? -30.888 -1.131 -30.643 1.00 87.50 661 GLN A CA 1
ATOM 4954 C C . GLN A 1 661 ? -30.021 0.129 -30.499 1.00 87.50 661 GLN A C 1
ATOM 4956 O O . GLN A 1 661 ? -30.330 0.969 -29.657 1.00 87.50 661 GLN A O 1
ATOM 4961 N N . HIS A 1 662 ? -28.967 0.314 -31.306 1.00 85.06 662 HIS A N 1
ATOM 4962 C CA . HIS A 1 662 ? -27.999 1.416 -31.134 1.00 85.06 662 HIS A CA 1
ATOM 4963 C C . HIS A 1 662 ? -28.667 2.798 -31.111 1.00 85.06 662 HIS A C 1
ATOM 4965 O O . HIS A 1 662 ? -28.408 3.599 -30.213 1.00 85.06 662 HIS A O 1
ATOM 4971 N N . SER A 1 663 ? -29.568 3.075 -32.057 1.00 84.69 663 SER A N 1
ATOM 4972 C CA . SER A 1 663 ? -30.295 4.353 -32.117 1.00 84.69 663 SER A CA 1
ATOM 4973 C C . SER A 1 663 ? -31.216 4.559 -30.913 1.00 84.69 663 SER A C 1
ATOM 4975 O O . SER A 1 663 ? -31.331 5.674 -30.411 1.00 84.69 663 SER A O 1
ATOM 4977 N N . ARG A 1 664 ? -31.836 3.483 -30.414 1.00 85.88 664 ARG A N 1
ATOM 4978 C CA . ARG A 1 664 ? -32.728 3.531 -29.250 1.00 85.88 664 ARG A CA 1
ATOM 4979 C C . ARG A 1 664 ? -31.955 3.811 -27.965 1.00 85.88 664 ARG A C 1
ATOM 4981 O O . ARG A 1 664 ? -32.393 4.631 -27.171 1.00 85.88 664 ARG A O 1
ATOM 4988 N N . TRP A 1 665 ? -30.777 3.213 -27.805 1.00 85.75 665 TRP A N 1
ATOM 4989 C CA . TRP A 1 665 ? -29.889 3.502 -26.679 1.00 85.75 665 TRP A CA 1
ATOM 4990 C C . TRP A 1 665 ? -29.361 4.938 -26.691 1.00 85.75 665 TRP A C 1
ATOM 4992 O O . TRP A 1 665 ? -29.335 5.584 -25.646 1.00 85.75 665 TRP A O 1
ATOM 5002 N N . ARG A 1 666 ? -29.016 5.484 -27.867 1.00 82.94 666 ARG A N 1
ATOM 5003 C CA . ARG A 1 666 ? -28.654 6.909 -27.991 1.00 82.94 666 ARG A CA 1
ATOM 5004 C C . ARG A 1 666 ? -29.796 7.826 -27.555 1.00 82.94 666 ARG A C 1
ATOM 5006 O O . ARG A 1 666 ? -29.552 8.789 -26.837 1.00 82.94 666 ARG A O 1
ATOM 5013 N N . LEU A 1 667 ? -31.027 7.513 -27.963 1.00 81.44 667 LEU A N 1
ATOM 5014 C CA . LEU A 1 667 ? -32.212 8.262 -27.546 1.00 81.44 667 LEU A CA 1
ATOM 5015 C C . LEU A 1 667 ? -32.487 8.114 -26.047 1.00 81.44 667 LEU A C 1
ATOM 5017 O O . LEU A 1 667 ? -32.789 9.113 -25.411 1.00 81.44 667 LEU A O 1
ATOM 5021 N N . ALA A 1 668 ? -32.336 6.918 -25.473 1.00 80.38 668 ALA A N 1
ATOM 5022 C CA . ALA A 1 668 ? -32.519 6.689 -24.040 1.00 80.38 668 ALA A CA 1
ATOM 5023 C C . ALA A 1 668 ? -31.539 7.524 -23.196 1.00 80.38 668 ALA A C 1
ATOM 5025 O O . ALA A 1 668 ? -31.958 8.193 -22.256 1.00 80.38 668 ALA A O 1
ATOM 5026 N N . LEU A 1 669 ? -30.257 7.568 -23.576 1.00 80.81 669 LEU A N 1
ATOM 5027 C CA . LEU A 1 669 ? -29.251 8.400 -22.903 1.00 80.81 669 LEU A CA 1
ATOM 5028 C C . LEU A 1 669 ? -29.520 9.905 -23.081 1.00 80.81 669 LEU A C 1
ATOM 5030 O O . LEU A 1 669 ? -29.384 10.686 -22.137 1.00 80.81 669 LEU A O 1
ATOM 5034 N N . ALA A 1 670 ? -29.943 10.329 -24.277 1.00 74.38 670 ALA A N 1
ATOM 5035 C CA . ALA A 1 670 ? -30.312 11.721 -24.532 1.00 74.38 670 ALA A CA 1
ATOM 5036 C C . ALA A 1 670 ? -31.562 12.139 -23.738 1.00 74.38 670 ALA A C 1
ATOM 5038 O O . ALA A 1 670 ? -31.578 13.215 -23.147 1.00 74.38 670 ALA A O 1
ATOM 5039 N N . ALA A 1 671 ? -32.580 11.276 -23.667 1.00 67.50 671 ALA A N 1
ATOM 5040 C CA . ALA A 1 671 ? -33.805 11.501 -22.906 1.00 67.50 671 ALA A CA 1
ATOM 5041 C C . ALA A 1 671 ? -33.527 11.592 -21.405 1.00 67.50 671 ALA A C 1
ATOM 5043 O O . ALA A 1 671 ? -34.043 12.492 -20.756 1.00 67.50 671 ALA A O 1
ATOM 5044 N N . GLN A 1 672 ? -32.641 10.748 -20.867 1.00 66.69 672 GLN A N 1
ATOM 5045 C CA . GLN A 1 672 ? -32.184 10.884 -19.482 1.00 66.69 672 GLN A CA 1
ATOM 5046 C C . GLN A 1 672 ? -31.503 12.226 -19.232 1.00 66.69 672 GLN A C 1
ATOM 5048 O O . GLN A 1 672 ? -31.666 12.792 -18.162 1.00 66.69 672 GLN A O 1
ATOM 5053 N N . THR A 1 673 ? -30.801 12.767 -20.225 1.00 54.38 673 THR A N 1
ATOM 5054 C CA . THR A 1 673 ? -30.208 14.102 -20.121 1.00 54.38 673 THR A CA 1
ATOM 5055 C C . THR A 1 673 ? -31.285 15.199 -20.162 1.00 54.38 673 THR A C 1
ATOM 5057 O O . THR A 1 673 ? -31.125 16.198 -19.484 1.00 54.38 673 THR A O 1
ATOM 5060 N N . LEU A 1 674 ? -32.393 15.021 -20.899 1.00 39.31 674 LEU A N 1
ATOM 5061 C CA . LEU A 1 674 ? -33.467 16.013 -21.124 1.00 39.31 674 LEU A CA 1
ATOM 5062 C C . LEU A 1 674 ? -34.594 16.024 -20.065 1.00 39.31 674 LEU A C 1
ATOM 5064 O O . LEU A 1 674 ? -34.996 17.104 -19.629 1.00 39.31 674 LEU A O 1
ATOM 5068 N N . ASP A 1 675 ? -35.082 14.862 -19.613 1.00 35.72 675 ASP A N 1
ATOM 5069 C CA . ASP A 1 675 ? -36.102 14.744 -18.543 1.00 35.72 675 ASP A CA 1
ATOM 5070 C C . ASP A 1 675 ? -35.575 15.260 -17.188 1.00 35.72 675 ASP A C 1
ATOM 5072 O O . ASP A 1 675 ? -36.341 15.579 -16.281 1.00 35.72 675 ASP A O 1
ATOM 5076 N N . GLN A 1 676 ? -34.251 15.386 -17.057 1.00 35.50 676 GLN A N 1
ATOM 5077 C CA . GLN A 1 676 ? -33.564 15.934 -15.885 1.00 35.50 676 GLN A CA 1
ATOM 5078 C C . GLN A 1 676 ? -33.500 17.473 -15.863 1.00 35.50 676 GLN A C 1
ATOM 5080 O O . GLN A 1 676 ? -33.131 18.032 -14.836 1.00 35.50 676 GLN A O 1
ATOM 5085 N N . PHE A 1 677 ? -33.884 18.162 -16.948 1.00 27.56 677 PHE A N 1
ATOM 5086 C CA . PHE A 1 677 ? -33.959 19.635 -17.012 1.00 27.56 677 PHE A CA 1
ATOM 5087 C C . PHE A 1 677 ? -35.390 20.187 -16.934 1.00 27.56 677 PHE A C 1
ATOM 5089 O O . PHE A 1 677 ? -35.582 21.401 -16.981 1.00 27.56 677 PHE A O 1
ATOM 5096 N N . THR A 1 678 ? -36.402 19.319 -16.859 1.00 25.86 678 THR A N 1
ATOM 5097 C CA . THR A 1 678 ? -37.824 19.701 -16.940 1.00 25.86 678 THR A CA 1
ATOM 5098 C C . THR A 1 678 ? -38.651 19.340 -15.700 1.00 25.86 678 THR A C 1
ATOM 5100 O O . THR A 1 678 ? -39.876 19.457 -15.746 1.00 25.86 678 THR A O 1
ATOM 5103 N N . ARG A 1 679 ? -38.018 18.970 -14.577 1.00 27.53 679 ARG A N 1
ATOM 5104 C CA . ARG A 1 679 ? -38.690 18.809 -13.275 1.00 27.53 679 ARG A CA 1
ATOM 5105 C C . ARG A 1 679 ? -38.125 19.718 -12.202 1.00 27.53 679 ARG A C 1
ATOM 5107 O O . ARG A 1 679 ? -36.883 19.762 -12.079 1.00 27.53 679 ARG A O 1
#

Mean predicted aligned error: 12.82 Å

Nearest PDB structures (foldseek):
  5d0b-assembly2_B  TM=8.110E-01  e=1.316E+00  Bacillus subtilis subsp. subtilis str. 168
  5d08-assembly2_B  TM=7.928E-01  e=1.212E+00  Bacillus subtilis subsp. subtilis str. 168
  5t8y-assembly2_B  TM=7.729E-01  e=3.527E+00  Bacillus subtilis subsp. subtilis str. 168
  7p3y-assembly1_A  TM=1.917E-01  e=9.519E-03  Saccharomyces cerevisiae
  6mzf-assembly2_S  TM=2.709E-01  e=3.000E-01  Lachancea kluyveri NRRL Y-12651

Secondary structure (DSSP, 8-state):
---PPPPTTS-SS-----GGGHHHHHHHHHHHHHHHHH---SSS-------HHHHHHHHHHHTSSS------S----GGGGHHHHHHHTTSTT--HHHHHHHHHHHT--HHHHHHHHHHHHHHHS---HHHHHHHHGGGT--HHHHHHHHHTTSSSTTS-HHHHHHHHHHTHHHHHHHHHHS-TTSTHHHHHHHHHHHSSS--HHHHHHHHHHHSSS--TTHHHHHHHGGG-TTHHHHHHHHHT-SSHHHHHHHHHHHHHH--GGGHHHHHHHHHH---HHHHHHHHHHHHHTT--GGGT--HHHHHHHHHH--PPPPGGGTT--GGGPPP-BBTTT-PBPPHHHHHHHHHHHHHHT-SSPPHHHHHHHHTB-HHHHHHHHHHHHHHHHHHHHHHHHTTTS------GGGGTTHHHHHHHHT-TTHHHHHHHHHHHHTTS-HHHHHHHHHHHHHSSSHHHHHHHHHHHHH---HHHHHHHHHHHHHHHHHHT--HHHHHHHT---TT--TTSEEEEE-SSS-EEEEE-TTS-EEEEETT--B--HHHHHTSTTHHHHHHHHHHHHHHHHHHHHHHHHHHHHHHHHHT--EEHHHIIIIIISSHHHHHHHTTS-EEEEETTEEEEEEE-TTS-EE-TTS-B----TT-EEEEPPGGGS-GGGHHHHHHHHHHHHHTTS--

Foldseek 3Di:
DDDDDDPPLPQLADADQLVLCLVLLVLLLVLVQVLVVPDPDDDDFDDDRDDPVNSVLLNVCSRDSDAQPAADPGEDDCVSSVPSVVVSLPDPPDALLSLNSSCRHDPYDPLVNQVVQQVRCVVPVDDFLVSVCSNCVSVVDDLLVSLLCVLVVSHQVPHDCVRYQVSNQVNLLSLLCCLPVNDPPPPSNLSSLVSLLPHPDHDPNNLVSLLCLLLPLDPPCNVSSLSSCLVPPCLVVSLLVQCPDPDPSSVLSSLQSLLQVPELVCQVVLVVSLVPDPDPSSNLSSQSNCVSRPNHPLVPDDLVNLVVVLVVPPDDADPLCVLQPLVPQFWKAFPPPRHTRDSSSVSVLLRVLQVVLALAATSNLLVSLVRIDLVSLLSNLVSLLVSLLVLQVVVVVCPPDPDDSRRNSSSLSSNNSSQSSQHPCLQVSLLVSCLVALPHPVSSNLSSLSSLLSRPDLSSLLSLLCQCVRHPDPSSNVSSVVSLVCSCSVVVADPVLSVLSNQDLLQADLQQKHFQFDDPWTKIWHQALVRDIWIATPVRDTDDLVRLCPDPPSSVSSNVSNVSSSVSLVVSLVVVVVVLVVQQVVVPKDFPVSCVVRQCSRNRNVSVQQLFWKWKQDPVATAIFHAAPVGFTAHLVRHGDDRPRPIIMTGHDPVRDDPVSPVSVVVVSVVSVVVSVVD

Radius of gyration: 33.46 Å; Cα contacts (8 Å, |Δi|>4): 942; chains: 1; bounding box: 88×73×81 Å

pLDDT: mean 84.93, std 12.95, range [25.86, 97.88]

Sequence (679 aa):
MPDSPLPPQSQPWRAIDAEPLRPAVSALLTAIHEISARHDLLSWVACPHYGAADVDAVLDMLSSDGPPTQQNPWVFNLELIAQPLAEFTAAPGVDAAVLITVFSYIRHDLHSVLKLMDVIHAKTGGPDLTALAALLNPLGWTDNALAFAYARGTLGRDWPDADVLPLVTANAIHLVDRAVNGDAHDDAAPLCFTTLAALPAIPVDAAGALYAVALGPKVTHRKAAQAALAKAPDRRARIYAALADKRQKVRLAAAQWLTTTGDAEDRDRLEVCLRAEPSEAVRSALLDALDAIGHCAANYLTPEHLIAEAASDTSASPAELSWLLWEQRPPVRWAADGKPVPDSVIRWLVKQASRSNTPIPDAGLRHHVGLLDRADRAGLGDFLLDGWIMADEFAISSSGTEQQTVSAIKSKGVLALVAACASPNAATVAAKTIHYFDTMRMAQCCALMTMLAHLDGDDAARVLASMPAHTKSARLLAEATTLLGELPARYGWSPETVADRTVSDAGFDADGRIQLAFGDQPFFGWLQPDLDVTVTDSSGASWTPAQLSAVPIAGPIARRRLTQAKKQLKLIVAEQTDRLRKAMHDGRPWAVADWQRFVLGHPVTGRLARRVVWAADTASGPVPFVVSADGAPVGVDGGPVPLPEATTLRVARAADIPTAQHSRWRLALAAQTLDQFTR